Protein 6AU1 (pdb70)

CATH classification: 3.20.20.80

Solvent-accessible surface area: 27295 Å² total; per-residue (Å²): 166,47,31,0,0,0,6,0,8,0,6,18,0,54,40,114,66,99,102,60,23,78,124,5,4,32,69,0,6,86,15,0,120,60,4,48,5,17,0,0,0,0,4,0,3,4,23,45,64,26,18,20,13,2,65,58,0,0,0,61,34,123,29,7,72,79,68,19,72,1,0,46,113,0,0,114,38,0,40,98,152,13,65,5,92,0,10,0,8,0,0,0,0,3,1,27,9,60,104,78,20,68,0,117,49,83,44,3,80,20,74,58,57,50,60,32,10,75,33,91,10,9,21,12,3,3,2,1,13,20,89,42,0,54,101,0,0,11,36,0,0,36,9,0,5,116,27,10,77,4,19,0,1,1,0,30,28,13,0,7,0,45,32,18,3,0,19,4,88,60,0,43,62,34,0,108,68,92,66,9,45,60,64,8,76,40,0,108,86,58,112,147,44,25,100,82,4,9,44,15,2,0,114,53,0,6,91,6,0,48,69,0,67,138,34,0,22,58,105,27,143,41,103,114,1,39,0,0,0,4,0,21,0,62,2,8,61,62,78,97,0,16,32,97,18,3,0,0,3,50,18,0,14,153,31,4,50,35,0,0,0,10,0,5,3,60,78,65,54,25,102,144,64,113,59,28,0,106,92,0,6,39,14,0,39,167,80,187,2,38,119,91,0,0,0,1,0,5,1,5,20,47,143,98,9,38,69,19,96,17,84,79,0,64,141,28,0,65,30,0,81,89,64,37,0,51,2,0,0,0,38,1,0,8,0,84,60,87,23,0,66,15,67,39,0,99,82,6,0,36,83,97,49,167,53,28,2,0,0,5,0,8,0,5,22,0,55,41,109,71,96,120,59,34,90,133,9,5,31,79,0,10,94,22,1,119,69,2,37,5,16,0,0,0,0,4,0,2,4,24,44,52,25,16,21,9,2,60,59,0,0,1,66,32,126,28,7,74,80,68,19,90,5,0,58,117,0,0,103,20,0,69,94,124,11,66,4,79,0,2,0,8,0,0,0,0,4,1,24,8,58,104,80,21,67,0,118,48,86,44,2,82,20,75,64,56,50,60,31,11,79,33,89,9,8,21,11,3,3,2,1,13,19,90,45,0,54,102,0,0,11,32,0,0,29,13,0,5,125,19,10,140,5,25,0,1,1,0,30,31,14,0,5,0,45,30,19,3,0,19,4,86,59,0,43,64,35,0,106,70,90,68,9,46,58,67,9,77,42,0,108,84,54,110,157,44,24,103,99,3,7,44,15,2,0,116,52,0,7,92,7,0,44,71,0,81,138,27,0,23,56,113,20,143,39,107,119,12,30,0,0,0,4,0,21,0,62,2,7,61,62,80,98,0,15,32,97,18,3,0,0,3,46,16,0,13,148,30,5,56,35,0,0,0,8,0,6,3,54,73,64,53,24,103,143,64,104,56,29,0,103,90,0,5,62,21,0,38,193,66,181,0,37,118,95,0,0,0,2,0,3,0,6,20,49,139,79,7,119,68,20,94,16,84,74,0,64,127,28,0,63,26,0,76,88,66,39,0,68,2,0,0,1,39,2,0,8,4,77,61,80,24,0,48,13,131,35,0,97,80,5,0,23,92,82,68

Radius of gyration: 26.26 Å; Cα contacts (8 Å, |Δi|>4): 1455; chains: 2; bounding box: 69×70×48 Å

Secondary structure (DSSP, 8-state):
---EEEEE-HHHH--SSHHHHHHHHHHHHHHHHHH--SEEEEE-B--TTSS-----BSS--SSS-BS-S-HHHHHHHIIIII--EEEEEE-SSB--PPTTSTTTT-B--BSS--TT---SS-TTBB-TTSHHHHHHHHHHHHHHHHH---SEEEE-TT----TTB--SHHHHHHHHHTTS-S-HHHHHHSHHHHHHHHHHHHHHHHHHHHHHHHHHHHHTT-TT-EEEEEE-SHHHH-GGGHHHHS--HHHHHHH-SEEEEE--HHHHT-SSHHHHHHHHHHHHHHTT-TTTEEEEEESEETTTTEEPPHHHHHHHHHHHHHTT---EEEE--BTTTTBS-HHHHHHHHSS--/---EEEEE-HHHH--SSHHHHHHHHHHHHHHHHHH--SEEEEE-B--TTSS-----BSS--SSS-BS-S-HHHHHHHIIIII--EEEEEE-SSB--PPTTSTTTT-B--BSS--TT---SS-TTBBPTTSHHHHHHHHHHHHHHHHH---SEEEE-TT----TTB--SHHHHHHHHHTT--S-HHHHHHSHHHHHHHHHHHHHHHHHHHHHHHHHHHHHTT-TT-EEEEEE-SHHHH-GGGHHHHS--HHHHHHH-SEEEEE--HHHHT-SSHHHHHHHHHHHHHHTT-TTTEEEEEESEETTTTEE--HHHHHHHHHHHHHTT---EEEE--BTTTTBS-HHHHHHHHSS--

InterPro domains:
  IPR002509 NodB homology domain [PF01522] (103-269)
  IPR002509 NodB homology domain [PS51677] (106-355)
  IPR011330 Glycoside hydrolase/deacetylase, beta/alpha-barrel [SSF88713] (66-278)
  IPR023854 Poly-beta-1,6-N-acetyl-D-glucosamine N-deacetylase PgaB [TIGR03938] (42-669)
  IPR032772 Poly-beta-1,6-N-acetyl-D-glucosamine N-deacetylase PgaB, C-terminal [PF14883] (324-648)

B-factor: mean 24.84, std 12.47, range [9.48, 90.54]

Nearest PDB structures (foldseek):
  6au1-assembly2_B  TM=1.003E+00  e=4.123E-77  Bordetella bronchiseptica RB50
  4p7o-assembly2_B  TM=9.502E-01  e=6.462E-46  Escherichia coli K-12
  4p7l-assembly1_A  TM=9.313E-01  e=1.161E-45  Escherichia coli K-12
  4f9j-assembly2_B  TM=8.903E-01  e=1.663E-38  Escherichia coli K-12
  4f9d-assembly1_A  TM=9.058E-01  e=3.944E-37  Escherichia coli K-12

Foldseek 3Di:
DAFAEAEEEVLLLDDPPVVSSVVSLVLVLVLLLLLVTQEYEYEQFDDNVVQLQTQEGQWDFDWHHHPHVPPAVSQVSCCPRSVHAYAYEDELFRYQTDPVQPQHPQAADFPDDDPPDDDPAHRRGHDCLDPSSLVRSLRRLLRVLVGHAGAAYEHELNLWAFLRIRLDPSVLVVVVVVVAHSDSVVQVVDPVSLVVVLVVLLVVSLVSVVSSVVSNCVSSVHPNHAYEYEDEQCCLLPVVRSNTTSHHLLVRLVRHQAYAYALECLVVVPPDSLVSSVSSLVSCVVSVNLVRYEHEYEQANVVVGGGDALVVVVVSLVSCVVSVNRHYYYDHCNSVVCPPPSVVCSVSSDPVD/DAFAEAEEEVLLLDDPPVVSSVVSLVLVLVLLLLLATQEYEYEFFDDNVVQLQTQEGQFDFDWHHHPHVPRAVSQVSNCPRSVHAYAYEDELFRYQTDPVQPQHPQAADFPDDDPPDDDPAHRRGHDCLDPSSLVVSLRRLLRVLVGHAGQAYEHELNPWAFLRIRLDPSVLVVVVVVVDHSDSVVQCVDVVSLVVVLVVLLVVSLVSVVSSVVSSCVSNVHPNHAYEYEDEQCCLLPVVRSNTTSHHLLVRQVRGQAYAYALECLVVVPPDSLVSLVSSLVSCVVSVNLVRYEHEYEQANVVVGGGDALVVVVVSLVSCVVSPRRHYYYDHQNSVVCPPVSVVCSVNRHPDD

Sequence (706 aa):
PIERIVQVDLDYIYDPDPEQQNRNLGQLIDRMKDLAPSAVYLQAFADPKGDGDITEVYFPNRHLPMRADLFNRVAWQLKTRAGVMMVYAWLPVLTFSVPPGNPAYGKVVQSTTRKPGERGLGSPTRLSPFHPDAHRVISEIYEDLAKAAHFDGLLFHDDAVLDDTEDSSPEALATYQGWGLPPDIAAIRADPKLAQQWSKGKIRYLIDFTMHLRHIVSGYQNDRDMVVARNLYAQPVLDPVSEAWYGQSLPEFLKSYDFVALMAMPNMEGAARPEQWMRQLVAAVARQKGLDDRTIFELQARDWRVGKPIDTEILRRQMVQLRSLGAINYGYYPDDFIANHPDAEALRDVMSLKSPIERIVQVDLDYIYDPDPEQQNRNLGQLIDRMKDLAPSAVYLQAFADPKGDGDITEVYFPNRHLPMRADLFNRVAWQLKTRRAGVMMVYAWLPVLTFSVPPGNPAYGKVVQSTTRKPGERGLGSPTRLSPFHPDAHRVISEIYEDLAKAAHFDGLLFHDDAVLDDTEDSSPEALATYQGWGLPPDIAAIRADPKLAQQWSKGKIRYLIDFTMHLRHIVSGYQNDRDMVVARNLYAQPVLDPVVSEAWYGQSLPEFLKSYDFVALMAMPNMEGAARPEQWMRQLVAAVARQKGLDRTIFELQARDWRVGKPIDTEILRRQMVQLRSLGAINYGYYPDDFIANHPDAEALRDVMSLKS

Structure (mmCIF, N/CA/C/O backbone):
data_6AU1
#
_entry.id   6AU1
#
_cell.length_a   72.102
_cell.length_b   91.649
_cell.length_c   75.295
_cell.angle_alpha   90.00
_cell.angle_beta   111.51
_cell.angle_gamma   90.00
#
_symmetry.space_group_name_H-M   'P 1 21 1'
#
loop_
_entity.id
_entity.type
_entity.pdbx_description
1 polymer 'Putative hemin storage protein'
2 non-polymer 'SULFATE ION'
3 non-polymer 1,2-ETHANEDIOL
4 non-polymer 'CHLORIDE ION'
5 water water
#
loop_
_atom_site.group_PDB
_atom_site.id
_atom_site.type_symbol
_atom_site.label_atom_id
_atom_site.label_alt_id
_atom_site.label_comp_id
_atom_site.label_asym_id
_atom_site.label_entity_id
_atom_site.label_seq_id
_atom_site.pdbx_PDB_ins_code
_atom_site.Cartn_x
_atom_site.Cartn_y
_atom_site.Cartn_z
_atom_site.occupancy
_atom_site.B_iso_or_equiv
_atom_site.auth_seq_id
_atom_site.auth_comp_id
_atom_site.auth_asym_id
_atom_site.auth_atom_id
_atom_site.pdbx_PDB_model_num
ATOM 1 N N . PRO A 1 5 ? 66.193 17.538 6.474 1.00 60.22 318 PRO A N 1
ATOM 2 C CA . PRO A 1 5 ? 67.011 16.955 7.540 1.00 60.15 318 PRO A CA 1
ATOM 3 C C . PRO A 1 5 ? 68.240 16.230 6.993 1.00 55.52 318 PRO A C 1
ATOM 4 O O . PRO A 1 5 ? 68.112 15.396 6.096 1.00 63.62 318 PRO A O 1
ATOM 8 N N . ILE A 1 6 ? 69.417 16.552 7.524 1.00 37.61 319 ILE A N 1
ATOM 9 C CA . ILE A 1 6 ? 70.659 15.963 7.034 1.00 30.61 319 ILE A CA 1
ATOM 10 C C . ILE A 1 6 ? 71.545 15.519 8.188 1.00 26.82 319 ILE A C 1
ATOM 11 O O . ILE A 1 6 ? 71.746 16.270 9.144 1.00 29.71 319 ILE A O 1
ATOM 16 N N . GLU A 1 7 ? 72.070 14.296 8.111 1.00 24.08 320 GLU A N 1
ATOM 17 C CA . GLU A 1 7 ? 73.032 13.838 9.108 1.00 22.03 320 GLU A CA 1
ATOM 18 C C . GLU A 1 7 ? 74.412 13.762 8.494 1.00 25.05 320 GLU A C 1
ATOM 19 O O . GLU A 1 7 ? 74.592 13.264 7.385 1.00 21.85 320 GLU A O 1
ATOM 25 N N . ARG A 1 8 ? 75.383 14.283 9.222 1.00 18.86 321 ARG A N 1
ATOM 26 C CA . ARG A 1 8 ? 76.777 14.192 8.838 1.00 17.96 321 ARG A CA 1
ATOM 27 C C . ARG A 1 8 ? 77.484 13.791 10.102 1.00 16.62 321 ARG A C 1
ATOM 28 O O . ARG A 1 8 ? 77.537 14.573 11.044 1.00 19.70 321 ARG A O 1
ATOM 36 N N . ILE A 1 9 ? 77.967 12.556 10.169 1.00 15.52 322 ILE A N 1
ATOM 37 C CA . ILE A 1 9 ? 78.409 12.072 11.467 1.00 14.74 322 ILE A CA 1
ATOM 38 C C . ILE A 1 9 ? 79.868 11.668 11.495 1.00 15.85 322 ILE A C 1
ATOM 39 O O . ILE A 1 9 ? 80.477 11.375 10.470 1.00 16.52 322 ILE A O 1
ATOM 44 N N . VAL A 1 10 ? 80.425 11.676 12.699 1.00 13.96 323 VAL A N 1
ATOM 45 C CA . VAL A 1 10 ? 81.793 11.242 12.926 1.00 15.15 323 VAL A CA 1
ATOM 46 C C . VAL A 1 10 ? 81.750 10.224 14.044 1.00 14.38 323 VAL A C 1
ATOM 47 O O . VAL A 1 10 ? 81.198 10.498 15.108 1.00 14.56 323 VAL A O 1
ATOM 51 N N . GLN A 1 11 ? 82.300 9.038 13.810 1.00 14.89 324 GLN A N 1
ATOM 52 C CA . GLN A 1 11 ? 82.349 8.026 14.864 1.00 13.85 324 GLN A CA 1
ATOM 53 C C . GLN A 1 11 ? 83.738 8.039 15.500 1.00 15.23 324 GLN A C 1
ATOM 54 O O . GLN A 1 11 ? 84.752 8.045 14.806 1.00 14.80 324 GLN A O 1
ATOM 60 N N . VAL A 1 12 ? 83.769 8.048 16.828 1.00 12.89 325 VAL A N 1
ATOM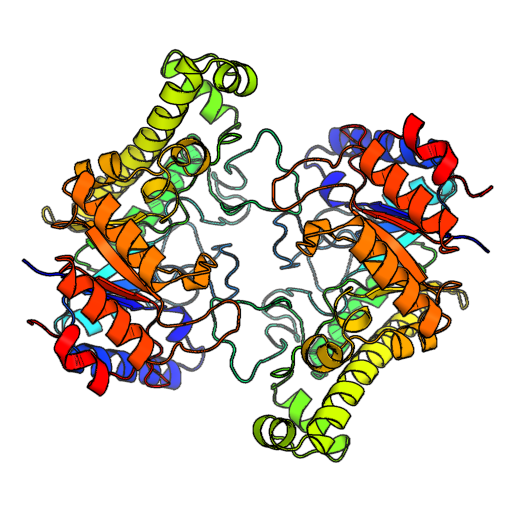 61 C CA . VAL A 1 12 ? 84.998 8.323 17.571 1.00 13.96 325 VAL A CA 1
ATOM 62 C C . VAL A 1 12 ? 85.308 7.250 18.605 1.00 11.77 325 VAL A C 1
ATOM 63 O O . VAL A 1 12 ? 84.432 6.862 19.388 1.00 14.12 325 VAL A O 1
ATOM 67 N N . ASP A 1 13 ? 86.561 6.785 18.613 1.00 11.81 326 ASP A N 1
ATOM 68 C CA . ASP A 1 13 ? 87.020 5.798 19.583 1.00 12.51 326 ASP A CA 1
ATOM 69 C C . ASP A 1 13 ? 87.510 6.461 20.855 1.00 12.95 326 ASP A C 1
ATOM 70 O O . ASP A 1 13 ? 88.435 7.265 20.805 1.00 15.13 326 ASP A O 1
ATOM 75 N N . LEU A 1 14 ? 86.899 6.130 21.991 1.00 13.61 327 LEU A N 1
ATOM 76 C CA . LEU A 1 14 ? 87.485 6.523 23.275 1.00 10.60 327 LEU A CA 1
ATOM 77 C C . LEU A 1 14 ? 88.807 5.786 23.494 1.00 12.48 327 LEU A C 1
ATOM 78 O O . LEU A 1 14 ? 89.638 6.220 24.299 1.00 14.67 327 LEU A O 1
ATOM 83 N N . ASP A 1 15 ? 88.993 4.656 22.808 1.00 12.06 328 ASP A N 1
ATOM 84 C CA . ASP A 1 15 ? 90.275 3.953 22.860 1.00 14.27 328 ASP A CA 1
ATOM 85 C C . ASP A 1 15 ? 91.413 4.843 22.335 1.00 17.06 328 ASP A C 1
ATOM 86 O O . ASP A 1 15 ? 92.567 4.641 22.690 1.00 19.09 328 ASP A O 1
ATOM 91 N N . TYR A 1 16 ? 91.082 5.823 21.493 1.00 14.24 329 TYR A N 1
ATOM 92 C CA . TYR A 1 16 ? 92.089 6.753 20.973 1.00 16.09 329 TYR A CA 1
ATOM 93 C C . TYR A 1 16 ? 92.367 7.893 21.956 1.00 16.63 329 TYR A C 1
ATOM 94 O O . TYR A 1 16 ? 93.439 8.504 21.921 1.00 17.84 329 TYR A O 1
ATOM 103 N N . ILE A 1 17 ? 91.387 8.196 22.799 1.00 14.66 330 ILE A N 1
ATOM 104 C CA . ILE A 1 17 ? 91.515 9.274 23.788 1.00 15.24 330 ILE A CA 1
ATOM 105 C C . ILE A 1 17 ? 92.248 8.789 25.034 1.00 17.19 330 ILE A C 1
ATOM 106 O O . ILE A 1 17 ? 93.122 9.488 25.576 1.00 14.89 330 ILE A O 1
ATOM 111 N N . TYR A 1 18 ? 91.867 7.601 25.502 1.00 14.65 331 TYR A N 1
ATOM 112 C CA . TYR A 1 18 ? 92.418 7.037 26.740 1.00 13.48 331 TYR A CA 1
ATOM 113 C C . TYR A 1 18 ? 93.942 7.065 26.787 1.00 14.88 331 TYR A C 1
ATOM 114 O O . TYR A 1 18 ? 94.602 6.744 25.799 1.00 16.88 331 TYR A O 1
ATOM 123 N N . ASP A 1 19 ? 94.495 7.442 27.938 1.00 15.38 332 ASP A N 1
ATOM 124 C CA . ASP A 1 19 ? 95.927 7.292 28.184 1.00 17.55 332 ASP A CA 1
ATOM 125 C C . ASP A 1 19 ? 96.148 7.131 29.683 1.00 17.80 332 ASP A C 1
ATOM 126 O O . ASP A 1 19 ? 95.492 7.800 30.485 1.00 17.94 332 ASP A O 1
ATOM 131 N N . PRO A 1 20 ? 97.073 6.238 30.075 1.00 19.67 333 PRO A N 1
ATOM 132 C CA . PRO A 1 20 ? 97.357 6.076 31.510 1.00 20.01 333 PRO A CA 1
ATOM 133 C C . PRO A 1 20 ? 97.850 7.372 32.149 1.00 19.01 333 PRO A C 1
ATOM 134 O O . PRO A 1 20 ? 97.752 7.544 33.367 1.00 21.22 333 PRO A O 1
ATOM 138 N N . ASP A 1 21 ? 98.386 8.266 31.323 1.00 19.50 334 ASP A N 1
ATOM 139 C CA . ASP A 1 21 ? 98.782 9.600 31.765 1.00 18.33 334 ASP A CA 1
ATOM 140 C C . ASP A 1 21 ? 97.585 10.531 31.545 1.00 17.05 334 ASP A C 1
ATOM 141 O O . ASP A 1 21 ? 97.252 10.852 30.408 1.00 16.87 334 ASP A O 1
ATOM 146 N N . PRO A 1 22 ? 96.927 10.956 32.636 1.00 18.78 335 PRO A N 1
ATOM 147 C CA . PRO A 1 22 ? 95.700 11.750 32.479 1.00 21.14 335 PRO A CA 1
ATOM 148 C C . PRO A 1 22 ? 95.951 13.090 31.777 1.00 19.26 335 PRO A C 1
ATOM 149 O O . PRO A 1 22 ? 95.032 13.663 31.179 1.00 19.40 335 PRO A O 1
ATOM 153 N N . GLU A 1 23 ? 97.181 13.580 31.817 1.00 21.49 336 GLU A N 1
ATOM 154 C CA . GLU A 1 23 ? 97.469 14.849 31.162 1.00 23.10 336 GLU A CA 1
ATOM 155 C C . GLU A 1 23 ? 97.586 14.651 29.650 1.00 23.18 336 GLU A C 1
ATOM 156 O O . GLU A 1 23 ? 97.137 15.495 28.877 1.00 22.92 336 GLU A O 1
ATOM 162 N N . GLN A 1 24 ? 98.168 13.531 29.226 1.00 18.52 337 GLN A N 1
ATOM 163 C CA . GLN A 1 24 ? 98.153 13.179 27.801 1.00 20.60 337 GLN A CA 1
ATOM 164 C C . GLN A 1 24 ? 96.728 12.926 27.314 1.00 17.78 337 GLN A C 1
ATOM 165 O O . GLN A 1 24 ? 96.362 13.294 26.194 1.00 17.84 337 GLN A O 1
ATOM 171 N N . GLN A 1 25 ? 95.926 12.291 28.164 1.00 15.86 338 GLN A N 1
ATOM 172 C CA . GLN A 1 25 ? 94.535 12.028 27.845 1.00 17.42 338 GLN A CA 1
ATOM 173 C C . GLN A 1 25 ? 93.792 13.352 27.627 1.00 15.84 338 GLN A C 1
ATOM 174 O O . GLN A 1 25 ? 92.979 13.474 26.718 1.00 15.59 338 GLN A O 1
ATOM 180 N N . ASN A 1 26 ? 94.082 14.347 28.462 1.00 15.49 339 ASN A N 1
ATOM 181 C CA . ASN A 1 26 ? 93.466 15.657 28.305 1.00 16.27 339 ASN A CA 1
ATOM 182 C C . ASN A 1 26 ? 93.878 16.323 26.993 1.00 17.68 339 ASN A C 1
ATOM 183 O O . ASN A 1 26 ? 93.058 16.940 26.308 1.00 20.27 339 ASN A O 1
ATOM 188 N N . ARG A 1 27 ? 95.153 16.206 26.647 1.00 16.81 340 ARG A N 1
ATOM 189 C CA . ARG A 1 27 ? 95.630 16.787 25.394 1.00 17.63 340 ARG A CA 1
ATOM 190 C C . ARG A 1 27 ? 94.952 16.109 24.205 1.00 18.81 340 ARG A C 1
ATOM 191 O O . ARG A 1 27 ? 94.569 16.776 23.242 1.00 19.92 340 ARG A O 1
ATOM 199 N N . ASN A 1 28 ? 94.796 14.787 24.287 1.00 16.00 341 ASN A N 1
ATOM 200 C CA . ASN A 1 28 ? 94.083 14.034 23.260 1.00 16.61 341 ASN A CA 1
ATOM 201 C C . ASN A 1 28 ? 92.662 14.560 23.086 1.00 20.43 341 ASN A C 1
ATOM 202 O O . ASN A 1 28 ? 92.220 14.854 21.969 1.00 17.28 341 ASN A O 1
ATOM 207 N N . LEU A 1 29 ? 91.951 14.675 24.205 1.00 15.28 342 LEU A N 1
ATOM 208 C CA . LEU A 1 29 ? 90.589 15.194 24.190 1.00 16.53 342 LEU A CA 1
ATOM 209 C C . LEU A 1 29 ? 90.534 16.587 23.570 1.00 17.23 342 LEU A C 1
ATOM 210 O O . LEU A 1 29 ? 89.663 16.869 22.749 1.00 18.73 342 LEU A O 1
ATOM 215 N N . GLY A 1 30 ? 91.472 17.450 23.953 1.00 17.99 343 GLY A N 1
ATOM 216 C CA . GLY A 1 30 ? 91.536 18.790 23.395 1.00 21.43 343 GLY A CA 1
ATOM 217 C C . GLY A 1 30 ? 91.616 18.789 21.874 1.00 25.72 343 GLY A C 1
ATOM 218 O O . GLY A 1 30 ? 90.955 19.588 21.211 1.00 22.59 343 GLY A O 1
ATOM 219 N N . GLN A 1 31 ? 92.417 17.884 21.316 1.00 21.34 344 GLN A N 1
ATOM 220 C CA . GLN A 1 31 ? 92.573 17.807 19.864 1.00 20.80 344 GLN A CA 1
ATOM 221 C C . GLN A 1 31 ? 91.277 17.367 19.196 1.00 22.33 344 GLN A C 1
ATOM 222 O O . GLN A 1 31 ? 90.923 17.862 18.120 1.00 22.87 344 GLN A O 1
ATOM 228 N N . LEU A 1 32 ? 90.574 16.438 19.836 1.00 17.62 345 LEU A N 1
ATOM 229 C CA . LEU A 1 32 ? 89.292 15.977 19.312 1.00 18.57 345 LEU A CA 1
ATOM 230 C C . LEU A 1 32 ? 88.281 17.119 19.285 1.00 18.99 345 LEU A C 1
ATOM 231 O O . LEU A 1 32 ? 87.641 17.374 18.257 1.00 19.00 345 LEU A O 1
ATOM 236 N N . ILE A 1 33 ? 88.151 17.817 20.411 1.00 17.50 346 ILE A N 1
ATOM 237 C CA . ILE A 1 33 ? 87.178 18.892 20.524 1.00 21.13 346 ILE A CA 1
ATOM 238 C C . ILE A 1 33 ? 87.426 19.954 19.458 1.00 23.49 346 ILE A C 1
ATOM 239 O O . ILE A 1 33 ? 86.485 20.423 18.809 1.00 24.66 346 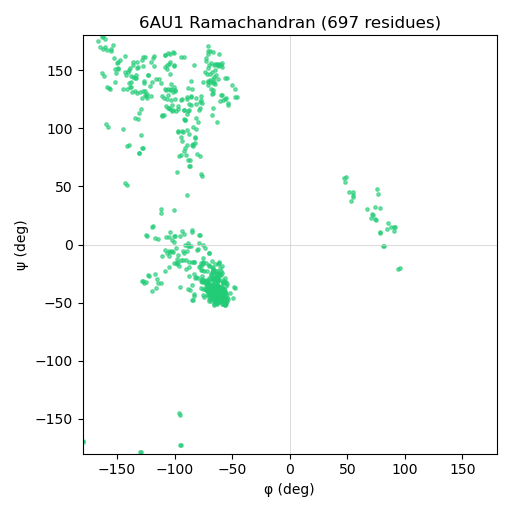ILE A O 1
ATOM 244 N N . ASP A 1 34 ? 88.690 20.320 19.262 1.00 22.37 347 ASP A N 1
ATOM 245 C CA . ASP A 1 34 ? 89.032 21.327 18.256 1.00 27.73 347 ASP A CA 1
ATOM 246 C C . ASP A 1 34 ? 88.610 20.909 16.848 1.00 25.45 347 ASP A C 1
ATOM 247 O O . ASP A 1 34 ? 88.093 21.725 16.080 1.00 25.44 347 ASP A O 1
ATOM 252 N N . ARG A 1 35 ? 88.850 19.648 16.507 1.00 22.93 348 ARG A N 1
ATOM 253 C CA . ARG A 1 35 ? 88.484 19.141 15.190 1.00 23.17 348 ARG A CA 1
ATOM 254 C C . ARG A 1 35 ? 86.973 19.096 15.003 1.00 22.09 348 ARG A C 1
ATOM 255 O O . ARG A 1 35 ? 86.467 19.437 13.935 1.00 23.90 348 ARG A O 1
ATOM 263 N N . MET A 1 36 ? 86.249 18.669 16.033 1.00 18.49 349 MET A N 1
ATOM 264 C CA . MET A 1 36 ? 84.794 18.593 15.910 1.00 19.98 349 MET A CA 1
ATOM 265 C C . MET A 1 36 ? 84.149 19.981 15.869 1.00 24.22 349 MET A C 1
ATOM 266 O O . MET A 1 36 ? 83.152 20.186 15.171 1.00 22.66 349 MET A O 1
ATOM 271 N N . LYS A 1 37 ? 84.718 20.943 16.595 1.00 22.37 350 LYS A N 1
ATOM 272 C CA . LYS A 1 37 ? 84.216 22.311 16.528 1.00 26.74 350 LYS A CA 1
ATOM 273 C C . LYS A 1 37 ? 84.382 22.836 15.105 1.00 33.13 350 LYS A C 1
ATOM 274 O O . LYS A 1 37 ? 83.491 23.493 14.561 1.00 35.79 350 LYS A O 1
ATOM 280 N N . ASP A 1 38 ? 85.509 22.491 14.490 1.00 30.17 351 ASP A N 1
ATOM 281 C CA . ASP A 1 38 ? 85.847 22.949 13.147 1.00 34.77 351 ASP A CA 1
ATOM 282 C C . ASP A 1 38 ? 84.984 22.283 12.076 1.00 34.72 351 ASP A C 1
ATOM 283 O O . ASP A 1 38 ? 84.502 22.932 11.144 1.00 35.69 351 ASP A O 1
ATOM 288 N N . LEU A 1 39 ? 84.794 20.981 12.224 1.00 28.73 352 LEU A N 1
ATOM 289 C CA . LEU A 1 39 ? 84.110 20.168 11.234 1.00 27.65 352 LEU A CA 1
ATOM 290 C C . LEU A 1 39 ? 82.595 20.318 11.343 1.00 27.70 352 LEU A C 1
ATOM 291 O O . LEU A 1 39 ? 81.874 20.194 10.345 1.00 31.06 352 LEU A O 1
ATOM 296 N N . ALA A 1 40 ? 82.133 20.598 12.560 1.00 26.14 353 ALA A N 1
ATOM 297 C CA . ALA A 1 40 ? 80.714 20.807 12.853 1.00 27.22 353 ALA A CA 1
ATOM 298 C C . ALA A 1 40 ? 79.785 19.740 12.252 1.00 26.65 353 ALA A C 1
ATOM 299 O O . ALA A 1 40 ? 78.862 20.072 11.503 1.00 26.19 353 ALA A O 1
ATOM 301 N N . PRO A 1 41 ? 80.014 18.462 12.583 1.00 23.12 354 PRO A N 1
ATOM 302 C CA . PRO A 1 41 ? 79.065 17.428 12.157 1.00 20.73 354 PRO A CA 1
ATOM 303 C C . PRO A 1 41 ? 77.734 17.560 12.900 1.00 26.48 354 PRO A C 1
ATOM 304 O O . PRO A 1 41 ? 77.648 18.290 13.891 1.00 25.55 354 PRO A O 1
ATOM 308 N N . SER A 1 42 ? 76.701 16.870 12.431 1.00 21.02 355 SER A N 1
ATOM 309 C CA . SER A 1 42 ? 75.429 16.872 13.146 1.00 24.53 355 SER A CA 1
ATOM 310 C C . SER A 1 42 ? 75.562 16.097 14.454 1.00 25.37 355 SER A C 1
ATOM 311 O O . SER A 1 42 ? 75.003 16.497 15.477 1.00 22.72 355 SER A O 1
ATOM 314 N N . ALA A 1 43 ? 76.340 15.015 14.430 1.00 19.08 356 ALA A N 1
ATOM 315 C CA . ALA A 1 43 ? 76.461 14.144 15.592 1.00 17.20 356 ALA A CA 1
ATOM 316 C C . ALA A 1 43 ? 77.817 13.454 15.638 1.00 18.73 356 ALA A C 1
ATOM 317 O O . ALA A 1 43 ? 78.409 13.179 14.594 1.00 17.00 356 ALA A O 1
ATOM 319 N N . VAL A 1 44 ? 78.297 13.206 16.856 1.00 15.70 357 VAL A N 1
ATOM 320 C CA . VAL A 1 44 ? 79.409 12.284 17.076 1.00 14.97 357 VAL A CA 1
ATOM 321 C C . VAL A 1 44 ? 78.875 10.992 17.675 1.00 16.64 357 VAL A C 1
ATOM 322 O O . VAL A 1 44 ? 78.127 11.015 18.658 1.00 17.82 357 VAL A O 1
ATOM 326 N N . TYR A 1 45 ? 79.242 9.867 17.065 1.00 14.18 358 TYR A N 1
ATOM 327 C CA . TYR A 1 45 ? 78.916 8.560 17.610 1.00 13.71 358 TYR A CA 1
ATOM 328 C C . TYR A 1 45 ? 80.071 8.144 18.512 1.00 15.65 358 TYR A C 1
ATOM 329 O O . TYR A 1 45 ? 81.143 7.821 18.017 1.00 15.12 358 TYR A O 1
ATOM 338 N N . LEU A 1 46 ? 79.854 8.179 19.823 1.00 13.20 359 LEU A N 1
ATOM 339 C CA . LEU A 1 46 ? 80.961 8.124 20.767 1.00 12.03 359 LEU A CA 1
ATOM 340 C C . LEU A 1 46 ? 81.048 6.765 21.488 1.00 11.47 359 LEU A C 1
ATOM 341 O O . LEU A 1 46 ? 80.123 6.360 22.186 1.00 12.39 359 LEU A O 1
ATOM 346 N N . GLN A 1 47 ? 82.174 6.078 21.305 1.00 11.32 360 GLN A N 1
ATOM 347 C CA . GLN A 1 47 ? 82.424 4.775 21.933 1.00 11.44 360 GLN A CA 1
ATOM 348 C C . GLN A 1 47 ? 82.270 4.834 23.451 1.00 12.48 360 GLN A C 1
ATOM 349 O O . GLN A 1 47 ? 82.923 5.652 24.102 1.00 13.26 360 GLN A O 1
ATOM 355 N N . ALA A 1 48 ? 81.431 3.965 24.021 1.00 11.85 361 ALA A N 1
ATOM 356 C CA . ALA A 1 48 ? 81.235 3.967 25.472 1.00 12.91 361 ALA A CA 1
ATOM 357 C C . ALA A 1 48 ? 81.887 2.749 26.130 1.00 13.53 361 ALA A C 1
ATOM 358 O O . ALA A 1 48 ? 81.893 2.625 27.362 1.00 12.80 361 ALA A O 1
ATOM 360 N N . PHE A 1 49 ? 82.428 1.866 25.288 1.00 12.34 362 PHE A N 1
ATOM 361 C CA . PHE A 1 49 ? 83.066 0.608 25.713 1.00 14.18 362 PHE A CA 1
ATOM 362 C C . PHE A 1 49 ? 84.537 0.592 25.289 1.00 13.13 362 PHE A C 1
ATOM 363 O O . PHE A 1 49 ? 84.935 1.350 24.404 1.00 12.86 362 PHE A O 1
ATOM 371 N N . ALA A 1 50 ? 85.349 -0.258 25.916 1.00 12.39 363 ALA A N 1
ATOM 372 C CA . ALA A 1 50 ? 86.758 -0.339 25.554 1.00 11.11 363 ALA A CA 1
ATOM 373 C C . ALA A 1 50 ? 87.028 -1.579 24.703 1.00 12.64 363 ALA A C 1
ATOM 374 O O . ALA A 1 50 ? 86.574 -2.672 25.028 1.00 14.99 363 ALA A O 1
ATOM 376 N N . ASP A 1 51 ? 87.768 -1.396 23.617 1.00 11.66 364 ASP A N 1
ATOM 377 C CA . ASP A 1 51 ? 88.160 -2.513 22.751 1.00 14.42 364 ASP A CA 1
ATOM 378 C C . ASP A 1 51 ? 89.588 -2.302 22.227 1.00 15.52 364 ASP A C 1
ATOM 379 O O . ASP A 1 51 ? 89.823 -2.376 21.014 1.00 15.48 364 ASP A O 1
ATOM 384 N N . PRO A 1 52 ? 90.557 -2.053 23.130 1.00 13.68 365 PRO A N 1
ATOM 385 C CA . PRO A 1 52 ? 91.887 -1.674 22.631 1.00 14.52 365 PRO A CA 1
ATOM 386 C C . PRO A 1 52 ? 92.594 -2.780 21.852 1.00 18.53 365 PRO A C 1
ATOM 387 O O . PRO A 1 52 ? 93.461 -2.475 21.035 1.00 18.34 365 PRO A O 1
ATOM 391 N N . LYS A 1 53 ? 92.240 -4.038 22.097 1.00 16.70 366 LYS A N 1
ATOM 392 C CA . LYS A 1 53 ? 92.879 -5.139 21.376 1.00 18.42 366 LYS A CA 1
ATOM 393 C C . LYS A 1 53 ? 92.240 -5.371 20.006 1.00 18.31 366 LYS A C 1
ATOM 394 O O . LYS A 1 53 ? 92.821 -6.043 19.151 1.00 21.71 366 LYS A O 1
ATOM 400 N N . GLY A 1 54 ? 91.059 -4.800 19.797 1.00 17.63 367 GLY A N 1
ATOM 401 C CA . GLY A 1 54 ? 90.396 -4.874 18.508 1.00 20.42 367 GLY A CA 1
ATOM 402 C C . GLY A 1 54 ? 89.871 -6.258 18.186 1.00 26.26 367 GLY A C 1
ATOM 403 O O . GLY A 1 54 ? 89.680 -6.593 17.017 1.00 25.86 367 GLY A O 1
ATOM 404 N N . ASP A 1 55 ? 89.638 -7.064 19.221 1.00 19.03 368 ASP A N 1
ATOM 405 C CA . ASP A 1 55 ? 89.113 -8.411 19.019 1.00 19.06 368 ASP A CA 1
ATOM 406 C C . ASP A 1 55 ? 87.631 -8.527 19.381 1.00 16.61 368 ASP A C 1
ATOM 407 O O . ASP A 1 55 ? 87.007 -9.579 19.161 1.00 18.37 368 ASP A O 1
ATOM 412 N N . GLY A 1 56 ? 87.064 -7.451 19.922 1.00 13.75 369 GLY A N 1
ATOM 413 C CA . GLY A 1 56 ? 85.662 -7.432 20.303 1.00 14.23 369 GLY A CA 1
ATOM 414 C C . GLY A 1 56 ? 85.320 -8.135 21.608 1.00 15.21 369 GLY A C 1
ATOM 415 O O . GLY A 1 56 ? 84.149 -8.351 21.922 1.00 15.47 369 GLY A O 1
ATOM 416 N N . ASP A 1 57 ? 86.349 -8.501 22.365 1.00 13.89 370 ASP A N 1
ATOM 417 C CA . ASP A 1 57 ? 86.174 -9.105 23.676 1.00 14.50 370 ASP A CA 1
ATOM 418 C C . ASP A 1 57 ? 86.128 -7.968 24.690 1.00 14.62 370 ASP A C 1
ATOM 419 O O . ASP A 1 57 ? 87.170 -7.437 25.091 1.00 13.70 370 ASP A O 1
ATOM 424 N N . ILE A 1 58 ? 84.917 -7.587 25.078 1.00 11.27 371 ILE A N 1
ATOM 425 C CA . ILE A 1 58 ? 84.727 -6.336 25.825 1.00 12.65 371 ILE A CA 1
ATOM 426 C C . ILE A 1 58 ? 84.648 -6.650 27.318 1.00 13.41 371 ILE A C 1
ATOM 427 O O . ILE A 1 58 ? 83.595 -7.034 27.830 1.00 14.29 371 ILE A O 1
ATOM 432 N N . THR A 1 59 ? 85.770 -6.491 28.009 1.00 13.75 372 THR A N 1
ATOM 433 C CA . THR A 1 59 ? 85.814 -6.745 29.449 1.00 12.25 372 THR A CA 1
ATOM 434 C C . THR A 1 59 ? 85.653 -5.468 30.275 1.00 13.97 372 THR A C 1
ATOM 435 O O . THR A 1 59 ? 85.418 -5.542 31.478 1.00 15.86 372 THR A O 1
ATOM 439 N N . GLU A 1 60 ? 85.813 -4.310 29.639 1.00 14.91 373 GLU A N 1
ATOM 440 C CA . GLU A 1 60 ? 85.796 -3.030 30.355 1.00 12.05 373 GLU A CA 1
ATOM 441 C C . GLU A 1 60 ? 85.026 -1.984 29.568 1.00 13.38 373 GLU A C 1
ATOM 442 O O . GLU A 1 60 ? 84.964 -2.053 28.335 1.00 13.25 373 GLU A O 1
ATOM 448 N N . VAL A 1 61 ? 84.439 -1.015 30.274 1.00 13.90 374 VAL A N 1
ATOM 449 C CA . VAL A 1 61 ? 83.757 0.086 29.597 1.00 11.52 374 VAL A CA 1
ATOM 450 C C . VAL A 1 61 ? 84.244 1.422 30.154 1.00 11.65 374 VAL A C 1
ATOM 451 O O . VAL A 1 61 ? 85.129 1.461 31.007 1.00 12.80 374 VAL A O 1
ATOM 455 N N . TYR A 1 62 ? 83.678 2.514 29.644 1.00 11.37 375 TYR A N 1
ATOM 456 C CA . TYR A 1 62 ? 84.168 3.846 30.022 1.00 11.93 375 TYR A CA 1
ATOM 457 C C . TYR A 1 62 ? 83.157 4.626 30.862 1.00 13.64 375 TYR A C 1
ATOM 458 O O . TYR A 1 62 ? 83.104 5.855 30.824 1.00 14.68 375 TYR A O 1
ATOM 467 N N . PHE A 1 63 ? 82.353 3.904 31.634 1.00 13.88 376 PHE A N 1
ATOM 468 C CA . PHE A 1 63 ? 81.369 4.535 32.521 1.00 13.37 376 PHE A CA 1
ATOM 469 C C . PHE A 1 63 ? 81.125 3.600 33.707 1.00 15.45 376 PHE A C 1
ATOM 470 O O . PHE A 1 63 ? 81.257 2.381 33.573 1.00 15.13 376 PHE A O 1
ATOM 478 N N . PRO A 1 64 ? 80.772 4.160 34.870 1.00 14.21 377 PRO A N 1
ATOM 479 C CA . PRO A 1 64 ? 80.571 3.337 36.068 1.00 13.97 377 PRO A CA 1
ATOM 480 C C . PRO A 1 64 ? 79.297 2.505 35.934 1.00 17.43 377 PRO A C 1
ATOM 481 O O . PRO A 1 64 ? 78.273 2.996 35.472 1.00 16.25 377 PRO A O 1
ATOM 485 N N . ASN A 1 65 ? 79.371 1.241 36.329 1.00 16.27 378 ASN A N 1
ATOM 486 C CA . ASN A 1 65 ? 78.233 0.348 36.178 1.00 14.53 378 ASN A CA 1
ATOM 487 C C . ASN A 1 65 ? 78.389 -0.853 37.103 1.00 20.39 378 ASN A C 1
ATOM 488 O O . ASN A 1 65 ? 79.457 -1.059 37.687 1.00 19.91 378 ASN A O 1
ATOM 493 N N . ARG A 1 66 ? 77.325 -1.642 37.215 1.00 19.40 379 ARG A N 1
ATOM 494 C CA . ARG A 1 66 ? 77.246 -2.755 38.164 1.00 24.88 379 ARG A CA 1
ATOM 495 C C . ARG A 1 66 ? 78.015 -4.018 37.788 1.00 20.78 379 ARG A C 1
ATOM 496 O O . ARG A 1 66 ? 78.250 -4.875 38.645 1.00 22.51 379 ARG A O 1
ATOM 504 N N . HIS A 1 67 ? 78.373 -4.151 36.520 1.00 16.44 380 HIS A N 1
ATOM 505 C CA . HIS A 1 67 ? 78.757 -5.461 35.999 1.00 17.07 380 HIS A CA 1
ATOM 506 C C . HIS A 1 67 ? 80.179 -5.557 35.446 1.00 20.90 380 HIS A C 1
ATOM 507 O O . HIS A 1 67 ? 80.857 -6.561 35.669 1.00 19.95 380 HIS A O 1
ATOM 514 N N . LEU A 1 68 ? 80.631 -4.528 34.736 1.00 18.45 381 LEU A N 1
ATOM 515 C CA . LEU A 1 68 ? 81.966 -4.550 34.124 1.00 15.88 381 LEU A CA 1
ATOM 516 C C . LEU A 1 68 ? 82.901 -3.526 34.749 1.00 17.16 381 LEU A C 1
ATOM 517 O O . LEU A 1 68 ? 82.477 -2.415 35.066 1.00 19.09 381 LEU A O 1
ATOM 522 N N . PRO A 1 69 ? 84.184 -3.885 34.907 1.00 14.94 382 PRO A N 1
ATOM 523 C CA . PRO A 1 69 ? 85.154 -2.885 35.368 1.00 19.12 382 PRO A CA 1
ATOM 524 C C . PRO A 1 69 ? 85.212 -1.698 34.422 1.00 17.13 382 PRO A C 1
ATOM 525 O O . PRO A 1 69 ? 84.924 -1.802 33.230 1.00 15.24 382 PRO A O 1
ATOM 529 N N . MET A 1 70 ? 85.580 -0.557 34.976 1.00 16.25 383 MET A N 1
ATOM 530 C CA . MET A 1 70 ? 85.713 0.655 34.200 1.00 13.43 383 MET A CA 1
ATOM 531 C C . MET A 1 70 ? 87.198 0.869 33.872 1.00 13.94 383 MET A C 1
ATOM 532 O O . MET A 1 70 ? 88.045 0.869 34.780 1.00 18.42 383 MET A O 1
ATOM 537 N N . ARG A 1 71 ? 87.519 1.020 32.586 1.00 14.12 384 ARG A N 1
ATOM 538 C CA . ARG A 1 71 ? 88.892 1.300 32.170 1.00 14.84 384 ARG A CA 1
ATOM 539 C C . ARG A 1 71 ? 89.276 2.726 32.532 1.00 15.57 384 ARG A C 1
ATOM 540 O O . ARG A 1 71 ? 90.410 3.010 32.910 1.00 17.08 384 ARG A O 1
ATOM 548 N N . ALA A 1 72 ? 88.310 3.620 32.378 1.00 16.00 385 ALA A N 1
ATOM 549 C CA . ALA A 1 72 ? 88.464 5.024 32.752 1.00 16.81 385 ALA A CA 1
ATOM 550 C C . ALA A 1 72 ? 87.078 5.618 32.825 1.00 14.28 385 ALA A C 1
ATOM 551 O O . ALA A 1 72 ? 86.195 5.216 32.065 1.00 13.13 385 ALA A O 1
ATOM 553 N N . ASP A 1 73 ? 86.874 6.578 33.722 1.00 13.73 386 ASP A N 1
ATOM 554 C CA . ASP A 1 73 ? 85.585 7.261 33.775 1.00 15.32 386 ASP A CA 1
ATOM 555 C C . ASP A 1 73 ? 85.608 8.396 32.762 1.00 15.34 386 ASP A C 1
ATOM 556 O O . ASP A 1 73 ? 85.925 9.541 33.105 1.00 19.42 386 ASP A O 1
ATOM 561 N N . LEU A 1 74 ? 85.272 8.083 31.512 1.00 12.88 387 LEU A N 1
ATOM 562 C CA . LEU A 1 74 ? 85.645 8.967 30.419 1.00 13.64 387 LEU A CA 1
ATOM 563 C C . LEU A 1 74 ? 84.476 9.345 29.524 1.00 15.41 387 LEU A C 1
ATOM 564 O O . LEU A 1 74 ? 84.469 10.430 28.947 1.00 14.36 387 LEU A O 1
ATOM 569 N N . PHE A 1 75 ? 83.498 8.453 29.369 1.00 13.72 388 PHE A N 1
ATOM 570 C CA . PHE A 1 75 ? 82.414 8.746 28.430 1.00 15.00 388 PHE A CA 1
ATOM 571 C C . PHE A 1 75 ? 81.644 10.018 28.811 1.00 14.14 388 PHE A C 1
ATOM 572 O O . PHE A 1 75 ? 81.382 10.871 27.953 1.00 13.32 388 PHE A O 1
ATOM 580 N N . ASN A 1 76 ? 81.272 10.151 30.082 1.00 13.75 389 ASN A N 1
ATOM 581 C CA . ASN A 1 76 ? 80.477 11.308 30.486 1.00 16.27 389 ASN A CA 1
ATOM 582 C C . ASN A 1 76 ? 81.196 12.622 30.170 1.00 17.99 389 ASN A C 1
ATOM 583 O O . ASN A 1 76 ? 80.585 13.568 29.663 1.00 14.60 389 ASN A O 1
ATOM 588 N N . ARG A 1 77 ? 82.492 12.693 30.451 1.00 15.46 390 ARG A N 1
ATOM 589 C CA . ARG A 1 77 ? 83.159 13.986 30.300 1.00 18.61 390 ARG A CA 1
ATOM 590 C C . ARG A 1 77 ? 83.452 14.311 28.826 1.00 15.64 390 ARG A C 1
ATOM 591 O O . ARG A 1 77 ? 83.389 15.468 28.430 1.00 16.67 390 ARG A O 1
ATOM 599 N N . VAL A 1 78 ? 83.699 13.297 28.004 1.00 16.12 391 VAL A N 1
ATOM 600 C CA . VAL A 1 78 ? 83.909 13.545 26.578 1.00 15.41 391 VAL A CA 1
ATOM 601 C C . VAL A 1 78 ? 82.586 13.930 25.931 1.00 18.17 391 VAL A C 1
ATOM 602 O O . VAL A 1 78 ? 82.535 14.841 25.102 1.00 16.82 391 VAL A O 1
ATOM 606 N N . ALA A 1 79 ? 81.510 13.268 26.339 1.00 14.65 392 ALA A N 1
ATOM 607 C CA . ALA A 1 79 ? 80.186 13.615 25.824 1.00 16.81 392 ALA A CA 1
ATOM 608 C C . ALA A 1 79 ? 79.830 15.057 26.187 1.00 19.53 392 ALA A C 1
ATOM 609 O O . ALA A 1 79 ? 79.371 15.822 25.335 1.00 17.50 392 ALA A O 1
ATOM 611 N N . TRP A 1 80 ? 80.051 15.446 27.443 1.00 14.62 393 TRP A N 1
ATOM 612 C CA . TRP A 1 80 ? 79.717 16.819 27.832 1.00 15.36 393 TRP A CA 1
ATOM 613 C C . TRP A 1 80 ? 80.562 17.845 27.070 1.00 15.77 393 TRP A C 1
ATOM 614 O O . TRP A 1 80 ? 80.063 18.904 26.673 1.00 18.76 393 TRP A O 1
ATOM 625 N N . GLN A 1 81 ? 81.843 17.549 26.868 1.00 15.98 394 GLN A N 1
ATOM 626 C CA . GLN A 1 81 ? 82.699 18.527 26.203 1.00 19.51 394 GLN A CA 1
ATOM 627 C C . GLN A 1 81 ? 82.361 18.637 24.725 1.00 19.55 394 GLN A C 1
ATOM 628 O O . GLN A 1 81 ? 82.388 19.735 24.175 1.00 21.53 394 GLN A O 1
ATOM 634 N N . LEU A 1 82 ? 82.064 17.505 24.083 1.00 15.68 395 LEU A N 1
ATOM 635 C CA . LEU A 1 82 ? 81.576 17.544 22.705 1.00 15.96 395 LEU A CA 1
ATOM 636 C C . LEU A 1 82 ? 80.304 18.383 22.591 1.00 19.78 395 LEU A C 1
ATOM 637 O O . LEU A 1 82 ? 80.193 19.236 21.700 1.00 19.00 395 LEU A O 1
ATOM 642 N N . LYS A 1 83 ? 79.357 18.164 23.504 1.00 16.88 396 LYS A N 1
ATOM 643 C CA . LYS A 1 83 ? 78.091 18.895 23.456 1.00 18.82 396 LYS A CA 1
ATOM 644 C C . LYS A 1 83 ? 78.278 20.391 23.677 1.00 24.89 396 LYS A C 1
ATOM 645 O O . LYS A 1 83 ? 77.747 21.211 22.920 1.00 23.37 396 LYS A O 1
ATOM 651 N N . THR A 1 84 ? 79.034 20.749 24.708 1.00 19.73 397 THR A N 1
ATOM 652 C CA . THR A 1 84 ? 79.110 22.144 25.113 1.00 20.69 397 THR A CA 1
ATOM 653 C C . THR A 1 84 ? 80.149 22.949 24.341 1.00 27.37 397 THR A C 1
ATOM 654 O O . THR A 1 84 ? 79.938 24.136 24.079 1.00 30.30 397 THR A O 1
ATOM 658 N N . ARG A 1 85 ? 81.266 22.325 23.982 1.00 19.81 398 ARG A N 1
ATOM 659 C CA . ARG A 1 85 ? 82.352 23.059 23.328 1.00 24.06 398 ARG A CA 1
ATOM 660 C C . ARG A 1 85 ? 82.293 22.956 21.800 1.00 26.59 398 ARG A C 1
ATOM 661 O O . ARG A 1 85 ? 82.602 23.921 21.101 1.00 26.87 398 ARG A O 1
ATOM 669 N N . ALA A 1 86 ? 81.891 21.799 21.282 1.00 24.03 399 ALA A N 1
ATOM 670 C CA . ALA A 1 86 ? 81.830 21.606 19.830 1.00 24.27 399 ALA A CA 1
ATOM 671 C C . ALA A 1 86 ? 80.414 21.789 19.285 1.00 28.75 399 ALA A C 1
ATOM 672 O O . ALA A 1 86 ? 80.225 21.947 18.079 1.00 31.31 399 ALA A O 1
ATOM 674 N N . GLY A 1 87 ? 79.423 21.754 20.173 1.00 24.14 400 GLY A N 1
ATOM 675 C CA . GLY A 1 87 ? 78.034 21.952 19.795 1.00 24.89 400 GLY A CA 1
ATOM 676 C C . GLY A 1 87 ? 77.420 20.862 18.927 1.00 28.94 400 GLY A C 1
ATOM 677 O O . GLY A 1 87 ? 76.529 21.130 18.118 1.00 28.88 400 GLY A O 1
ATOM 678 N N . VAL A 1 88 ? 77.888 19.629 19.096 1.00 22.26 401 VAL A N 1
ATOM 679 C CA . VAL A 1 88 ? 77.353 18.502 18.338 1.00 19.52 401 VAL A CA 1
ATOM 680 C C . VAL A 1 88 ? 76.448 17.652 19.210 1.00 21.45 401 VAL A C 1
ATOM 681 O O . VAL A 1 88 ? 76.562 17.679 20.434 1.00 23.13 401 VAL A O 1
ATOM 685 N N . MET A 1 89 ? 75.551 16.899 18.582 1.00 20.46 402 MET A N 1
ATOM 686 C CA A MET A 1 89 ? 74.810 15.859 19.279 0.58 20.64 402 MET A CA 1
ATOM 687 C CA B MET A 1 89 ? 74.811 15.863 19.290 0.42 20.61 402 MET A CA 1
ATOM 688 C C . MET A 1 89 ? 75.745 14.689 19.574 1.00 18.79 402 MET A C 1
ATOM 689 O O . MET A 1 89 ? 76.689 14.442 18.825 1.00 18.89 402 MET A O 1
ATOM 698 N N . VAL A 1 90 ? 75.496 13.976 20.663 1.00 16.27 403 VAL A N 1
ATOM 699 C CA . VAL A 1 90 ? 76.348 12.830 20.991 1.00 14.67 403 VAL A CA 1
ATOM 700 C C . VAL A 1 90 ? 75.515 11.574 21.142 1.00 17.24 403 VAL A C 1
ATOM 701 O O . VAL A 1 90 ? 74.548 11.562 21.904 1.00 18.60 403 VAL A O 1
ATOM 705 N N . TYR A 1 91 ? 75.883 10.519 20.410 1.00 13.82 404 TYR A N 1
ATOM 706 C CA . TYR A 1 91 ? 75.233 9.222 20.576 1.00 13.85 404 TYR A CA 1
ATOM 707 C C . TYR A 1 91 ? 76.154 8.312 21.364 1.00 17.28 404 TYR A C 1
ATOM 708 O O . TYR A 1 91 ? 77.357 8.288 21.103 1.00 20.11 404 TYR A O 1
ATOM 717 N N . ALA A 1 92 ? 75.602 7.555 22.305 1.00 13.81 405 ALA A N 1
ATOM 718 C CA . ALA A 1 92 ? 76.384 6.534 22.985 1.00 11.84 405 ALA A CA 1
ATOM 719 C C . ALA A 1 92 ? 76.443 5.295 22.109 1.00 16.26 405 ALA A C 1
ATOM 720 O O . ALA A 1 92 ? 75.412 4.737 21.757 1.00 15.66 405 ALA A O 1
ATOM 722 N N . TRP A 1 93 ? 77.657 4.890 21.748 1.00 14.08 406 TRP A N 1
ATOM 723 C CA . TRP A 1 93 ? 77.885 3.708 20.922 1.00 13.73 406 TRP A CA 1
ATOM 724 C C . TRP A 1 93 ? 78.254 2.551 21.860 1.00 11.82 406 TRP A C 1
ATOM 725 O O . TRP A 1 93 ? 79.278 2.604 22.548 1.00 11.54 406 TRP A O 1
ATOM 736 N N . LEU A 1 94 ? 77.399 1.530 21.926 1.00 12.52 407 LEU A N 1
ATOM 737 C CA . LEU A 1 94 ? 77.577 0.442 22.891 1.00 13.09 407 LEU A CA 1
ATOM 738 C C . LEU A 1 94 ? 77.252 -0.890 22.216 1.00 11.08 407 LEU A C 1
ATOM 739 O O . LEU A 1 94 ? 76.421 -0.924 21.323 1.00 13.68 407 LEU A O 1
ATOM 744 N N . PRO A 1 95 ? 77.894 -1.979 22.655 1.00 11.46 408 PRO A N 1
ATOM 745 C CA . PRO A 1 95 ? 77.515 -3.302 22.141 1.00 12.53 408 PRO A CA 1
ATOM 746 C C . PRO A 1 95 ? 76.085 -3.647 22.511 1.00 12.89 408 PRO A C 1
ATOM 747 O O . PRO A 1 95 ? 75.549 -3.148 23.495 1.00 14.31 408 PRO A O 1
ATOM 751 N N . VAL A 1 96 ? 75.475 -4.515 21.719 1.00 12.45 409 VAL A N 1
ATOM 752 C CA . VAL A 1 96 ? 74.169 -5.043 22.041 1.00 13.29 409 VAL A CA 1
ATOM 753 C C . VAL A 1 96 ? 74.315 -6.303 22.900 1.00 12.44 409 VAL A C 1
ATOM 754 O O . VAL A 1 96 ? 73.521 -6.540 23.817 1.00 13.46 409 VAL A O 1
ATOM 758 N N . LEU A 1 97 ? 75.320 -7.118 22.575 1.00 12.87 410 LEU A N 1
ATOM 759 C CA . LEU A 1 97 ? 75.480 -8.453 23.165 1.00 12.65 410 LEU A CA 1
ATOM 760 C C . LEU A 1 97 ? 76.846 -8.724 23.790 1.00 12.62 410 LEU A C 1
ATOM 761 O O . LEU A 1 97 ? 76.939 -9.489 24.761 1.00 12.03 410 LEU A O 1
ATOM 766 N N . THR A 1 98 ? 77.911 -8.144 23.230 1.00 13.58 411 THR A N 1
ATOM 767 C CA . THR A 1 98 ? 79.266 -8.523 23.664 1.00 14.56 411 THR A CA 1
ATOM 768 C C . THR A 1 98 ? 79.704 -7.791 24.934 1.00 14.29 411 THR A C 1
ATOM 769 O O . THR A 1 98 ? 80.240 -6.682 24.872 1.00 12.91 411 THR A O 1
ATOM 773 N N . PHE A 1 99 ? 79.443 -8.425 26.070 1.00 12.74 412 PHE A N 1
ATOM 774 C CA . PHE A 1 99 ? 79.941 -7.975 27.363 1.00 12.70 412 PHE A CA 1
ATOM 775 C C . PHE A 1 99 ? 80.554 -9.165 28.058 1.00 15.55 412 PHE A C 1
ATOM 776 O O . PHE A 1 99 ? 79.845 -10.112 28.398 1.00 14.82 412 PHE A O 1
ATOM 784 N N . SER A 1 100 ? 81.868 -9.127 28.250 1.00 13.08 413 SER A N 1
ATOM 785 C CA . SER A 1 100 ? 82.576 -10.240 28.877 1.00 13.78 413 SER A CA 1
ATOM 786 C C . SER A 1 100 ? 82.619 -10.034 30.388 1.00 17.65 413 SER A C 1
ATOM 787 O O . SER A 1 100 ? 83.628 -9.615 30.952 1.00 16.16 413 SER A O 1
ATOM 790 N N . VAL A 1 101 ? 81.489 -10.318 31.023 1.00 17.40 414 VAL A N 1
ATOM 791 C CA . VAL A 1 101 ? 81.333 -10.200 32.457 1.00 14.83 414 VAL A CA 1
ATOM 792 C C . VAL A 1 101 ? 82.286 -11.149 33.189 1.00 16.36 414 VAL A C 1
ATOM 793 O O . VAL A 1 101 ? 82.700 -12.175 32.645 1.00 17.85 414 VAL A O 1
ATOM 797 N N . PRO A 1 102 ? 82.654 -10.797 34.422 1.00 18.72 415 PRO A N 1
ATOM 798 C CA . PRO A 1 102 ? 83.571 -11.649 35.190 1.00 22.05 415 PRO A CA 1
ATOM 799 C C . PRO A 1 102 ? 82.901 -12.923 35.684 1.00 22.89 415 PRO A C 1
ATOM 800 O O . PRO A 1 102 ? 81.679 -12.964 35.781 1.00 23.56 415 PRO A O 1
ATOM 804 N N . PRO A 1 103 ? 83.694 -13.964 35.985 1.00 25.39 416 PRO A N 1
ATOM 805 C CA . PRO A 1 103 ? 83.114 -15.176 36.572 1.00 28.65 416 PRO A CA 1
ATOM 806 C C . PRO A 1 103 ? 82.311 -14.831 37.829 1.00 27.24 416 PRO A C 1
ATOM 807 O O . PRO A 1 103 ? 82.693 -13.925 38.567 1.00 31.34 416 PRO A O 1
ATOM 811 N N . GLY A 1 104 ? 81.198 -15.512 38.057 1.00 33.20 417 GLY A N 1
ATOM 812 C CA . GLY A 1 104 ? 80.385 -15.190 39.216 1.00 34.12 417 GLY A CA 1
ATOM 813 C C . GLY A 1 104 ? 79.268 -14.213 38.895 1.00 30.22 417 GLY A C 1
ATOM 814 O O . GLY A 1 104 ? 78.290 -14.120 39.634 1.00 28.61 417 GLY A O 1
ATOM 815 N N . ASN A 1 105 ? 79.415 -13.468 37.803 1.00 23.22 418 ASN A N 1
ATOM 816 C CA . ASN A 1 105 ? 78.289 -12.719 37.252 1.00 18.34 418 ASN A CA 1
ATOM 817 C C . ASN A 1 105 ? 77.235 -13.719 36.781 1.00 19.91 418 ASN A C 1
ATOM 818 O O . ASN A 1 105 ? 77.579 -14.729 36.178 1.00 20.66 418 ASN A O 1
ATOM 823 N N . PRO A 1 106 ? 75.949 -13.439 37.044 1.00 25.82 419 PRO A N 1
ATOM 824 C CA . PRO A 1 106 ? 74.870 -14.359 36.650 1.00 27.48 419 PRO A CA 1
ATOM 825 C C . PRO A 1 106 ? 74.860 -14.688 35.157 1.00 24.36 419 PRO A C 1
ATOM 826 O O . PRO A 1 106 ? 74.412 -15.770 34.774 1.00 29.53 419 PRO A O 1
ATOM 830 N N . ALA A 1 107 ? 75.345 -13.773 34.324 1.00 21.00 420 ALA A N 1
ATOM 831 C CA . ALA A 1 107 ? 75.335 -13.998 32.881 1.00 20.27 420 ALA A CA 1
ATOM 832 C C . ALA A 1 107 ? 76.614 -14.665 32.375 1.00 18.38 420 ALA A C 1
ATOM 833 O O . ALA A 1 107 ? 76.742 -14.904 31.176 1.00 18.28 420 ALA A O 1
ATOM 835 N N . TYR A 1 108 ? 77.560 -14.955 33.271 1.00 19.34 421 TYR A N 1
ATOM 836 C CA . TYR A 1 108 ? 78.848 -15.492 32.825 1.00 19.14 421 TYR A CA 1
ATOM 837 C C . TYR A 1 108 ? 78.672 -16.786 32.039 1.00 20.91 421 TYR A C 1
ATOM 838 O O . TYR A 1 108 ? 78.076 -17.751 32.531 1.00 19.22 421 TYR A O 1
ATOM 847 N N . GLY A 1 109 ? 79.193 -16.797 30.817 1.00 17.58 422 GLY A N 1
ATOM 848 C CA . GLY A 1 109 ? 79.179 -17.990 29.989 1.00 19.61 422 GLY A CA 1
ATOM 849 C C . GLY A 1 109 ? 77.864 -18.234 29.270 1.00 18.41 422 GLY A C 1
ATOM 850 O O . GLY A 1 109 ? 77.732 -19.215 28.542 1.00 18.73 422 GLY A O 1
ATOM 851 N N . LYS A 1 110 ? 76.884 -17.357 29.488 1.00 17.22 423 LYS A N 1
ATOM 852 C CA . LYS A 1 110 ? 75.571 -17.508 28.862 1.00 20.10 423 LYS A CA 1
ATOM 853 C C . LYS A 1 110 ? 75.608 -16.835 27.499 1.00 19.60 423 LYS A C 1
ATOM 854 O O . LYS A 1 110 ? 74.948 -15.816 27.263 1.00 17.93 423 LYS A O 1
ATOM 860 N N . VAL A 1 111 ? 76.396 -17.431 26.609 1.00 15.78 424 VAL A N 1
ATOM 861 C CA . VAL A 1 111 ? 76.711 -16.834 25.324 1.00 15.05 424 VAL A CA 1
ATOM 862 C C . VAL A 1 111 ? 75.964 -17.520 24.188 1.00 15.73 424 VAL A C 1
ATOM 863 O O . VAL A 1 111 ? 75.436 -18.629 24.355 1.00 15.55 424 VAL A O 1
ATOM 867 N N . VAL A 1 112 ? 75.938 -16.855 23.039 1.00 13.49 425 VAL A N 1
ATOM 868 C CA . VAL A 1 112 ? 75.367 -17.417 21.811 1.00 14.66 425 VAL A CA 1
ATOM 869 C C . VAL A 1 112 ? 76.091 -18.699 21.429 1.00 16.04 425 VAL A C 1
ATOM 870 O O . VAL A 1 112 ? 77.328 -18.734 21.361 1.00 15.20 425 VAL A O 1
ATOM 874 N N . GLN A 1 113 ? 75.322 -19.758 21.196 1.00 14.35 426 GLN A N 1
ATOM 875 C CA . GLN A 1 113 ? 75.904 -21.033 20.811 1.00 16.28 426 GLN A CA 1
ATOM 876 C C . GLN A 1 113 ? 75.632 -21.286 19.337 1.00 16.04 426 GLN A C 1
ATOM 877 O O . GLN A 1 113 ? 74.686 -20.731 18.772 1.00 14.61 426 GLN A O 1
ATOM 883 N N . SER A 1 114 ? 76.496 -22.090 18.721 1.00 15.83 427 SER A N 1
ATOM 884 C CA . SER A 1 114 ? 76.370 -22.477 17.317 1.00 16.73 427 SER A CA 1
ATOM 885 C C . SER A 1 114 ? 76.312 -23.997 17.205 1.00 16.97 427 SER A C 1
ATOM 886 O O . SER A 1 114 ? 76.968 -24.702 17.964 1.00 16.32 427 SER A O 1
ATOM 889 N N . THR A 1 115 ? 75.554 -24.515 16.245 1.00 14.21 428 THR A N 1
ATOM 890 C CA . THR A 1 115 ? 75.502 -25.963 16.059 1.00 14.88 428 THR A CA 1
ATOM 891 C C . THR A 1 115 ? 76.800 -26.545 15.496 1.00 17.45 428 THR A C 1
ATOM 892 O O . THR A 1 115 ? 77.037 -27.759 15.578 1.00 23.18 428 THR A O 1
ATOM 896 N N . THR A 1 116 ? 77.632 -25.695 14.904 1.00 16.43 429 THR A N 1
ATOM 897 C CA . THR A 1 116 ? 78.805 -26.181 14.176 1.00 18.89 429 THR A CA 1
ATOM 898 C C . THR A 1 116 ? 80.140 -25.628 14.679 1.00 17.19 429 THR A C 1
ATOM 899 O O . THR A 1 116 ? 81.180 -26.277 14.525 1.00 19.81 429 THR A O 1
ATOM 903 N N . ARG A 1 117 ? 80.110 -24.440 15.273 1.00 18.40 430 ARG A N 1
ATOM 904 C CA . ARG A 1 117 ? 81.343 -23.780 15.714 1.00 18.41 430 ARG A CA 1
ATOM 905 C C . ARG A 1 117 ? 82.019 -24.554 16.854 1.00 19.68 430 ARG A C 1
ATOM 906 O O . ARG A 1 117 ? 81.351 -25.154 17.696 1.00 23.69 430 ARG A O 1
ATOM 914 N N . LYS A 1 118 ? 83.349 -24.588 16.834 1.00 17.63 431 LYS A N 1
ATOM 915 C CA . LYS A 1 118 ? 84.133 -25.265 17.870 1.00 18.81 431 LYS A CA 1
ATOM 916 C C . LYS A 1 118 ? 84.819 -24.206 18.731 1.00 19.62 431 LYS A C 1
ATOM 917 O O . LYS A 1 118 ? 84.915 -23.037 18.343 1.00 16.96 431 LYS A O 1
ATOM 923 N N . PRO A 1 119 ? 85.292 -24.596 19.920 1.00 18.49 432 PRO A N 1
ATOM 924 C CA . PRO A 1 119 ? 86.154 -23.646 20.627 1.00 19.26 432 PRO A CA 1
ATOM 925 C C . PRO A 1 119 ? 87.388 -23.301 19.794 1.00 17.83 432 PRO A C 1
ATOM 926 O O . PRO A 1 119 ? 87.793 -24.112 18.956 1.00 19.29 432 PRO A O 1
ATOM 930 N N . GLY A 1 120 ? 87.978 -22.130 20.025 1.00 19.80 433 GLY A N 1
ATOM 931 C CA . GLY A 1 120 ? 89.258 -21.807 19.426 1.00 20.58 433 GLY A CA 1
ATOM 932 C C . GLY A 1 120 ? 89.153 -21.177 18.051 1.00 19.88 433 GLY A C 1
ATOM 933 O O . GLY A 1 120 ? 90.139 -21.125 17.312 1.00 22.00 433 GLY A O 1
ATOM 934 N N . GLU A 1 121 ? 87.956 -20.718 17.707 1.00 18.81 434 GLU A N 1
ATOM 935 C CA . GLU A 1 121 ? 87.711 -20.094 16.410 1.00 16.58 434 GLU A CA 1
ATOM 936 C C . GLU A 1 121 ? 86.517 -19.150 16.484 1.00 21.07 434 GLU A C 1
ATOM 937 O O . GLU A 1 121 ? 85.749 -19.162 17.456 1.00 18.51 434 GLU A O 1
ATOM 943 N N . ARG A 1 122 ? 86.337 -18.343 15.445 1.00 18.16 435 ARG A N 1
ATOM 944 C CA . ARG A 1 122 ? 85.154 -17.506 15.367 1.00 15.34 435 ARG A CA 1
ATOM 945 C C . ARG A 1 122 ? 84.727 -17.248 13.930 1.00 26.04 435 ARG A C 1
ATOM 946 O O . ARG A 1 122 ? 85.531 -17.345 13.004 1.00 26.05 435 ARG A O 1
ATOM 954 N N . GLY A 1 123 ? 83.453 -16.916 13.757 1.00 31.26 436 GLY A N 1
ATOM 955 C CA . GLY A 1 123 ? 82.968 -16.400 12.490 1.00 31.75 436 GLY A CA 1
ATOM 956 C C . GLY A 1 123 ? 82.947 -14.881 12.548 1.00 30.05 436 GLY A C 1
ATOM 957 O O . GLY A 1 123 ? 83.806 -14.255 13.181 1.00 27.07 436 GLY A O 1
ATOM 958 N N . LEU A 1 124 ? 81.966 -14.276 11.893 1.00 35.88 437 LEU A N 1
ATOM 959 C CA . LEU A 1 124 ? 81.865 -12.825 11.918 1.00 35.54 437 LEU A CA 1
ATOM 960 C C . LEU A 1 124 ? 81.557 -12.350 13.333 1.00 17.09 437 LEU A C 1
ATOM 961 O O . LEU A 1 124 ? 82.197 -11.435 13.839 1.00 25.79 437 LEU A O 1
ATOM 966 N N . GLY A 1 125 ? 80.594 -13.009 13.972 1.00 20.76 438 GLY A N 1
ATOM 967 C CA . GLY A 1 125 ? 80.235 -12.666 15.340 1.00 18.90 438 GLY A CA 1
ATOM 968 C C . GLY A 1 125 ? 81.280 -13.078 16.363 1.00 15.27 438 GLY A C 1
ATOM 969 O O . GLY A 1 125 ? 81.953 -14.097 16.199 1.00 16.07 438 GLY A O 1
ATOM 970 N N . SER A 1 126 ? 81.421 -12.287 17.426 1.00 15.58 439 SER A N 1
ATOM 971 C CA . SER A 1 126 ? 82.338 -12.639 18.513 1.00 14.23 439 SER A CA 1
ATOM 972 C C . SER A 1 126 ? 81.802 -13.811 19.316 1.00 14.83 439 SER A C 1
ATOM 973 O O . SER A 1 126 ? 80.606 -13.874 19.590 1.00 14.97 439 SER A O 1
ATOM 976 N N . PRO A 1 127 ? 82.690 -14.735 19.729 1.00 14.22 440 PRO A N 1
ATOM 977 C CA . PRO A 1 127 ? 82.280 -15.811 20.635 1.00 17.48 440 PRO A CA 1
ATOM 978 C C . PRO A 1 127 ? 81.767 -15.288 21.977 1.00 16.26 440 PRO A C 1
ATOM 979 O O . PRO A 1 127 ? 81.124 -16.052 22.701 1.00 15.98 440 PRO A O 1
ATOM 983 N N . THR A 1 128 ? 82.052 -14.025 22.300 1.00 13.23 441 THR A N 1
ATOM 984 C CA . THR A 1 128 ? 81.644 -13.450 23.578 1.00 12.38 441 THR A CA 1
ATOM 985 C C . THR A 1 128 ? 80.243 -12.834 23.577 1.00 12.22 441 THR A C 1
ATOM 986 O O . THR A 1 128 ? 79.802 -12.321 24.613 1.00 14.98 441 THR A O 1
ATOM 990 N N . ARG A 1 129 ? 79.547 -12.844 22.432 1.00 12.23 442 ARG A N 1
ATOM 991 C CA . ARG A 1 129 ? 78.163 -12.361 22.415 1.00 11.77 442 ARG A CA 1
ATOM 992 C C . ARG A 1 129 ? 77.336 -13.091 23.471 1.00 12.78 442 ARG A C 1
ATOM 993 O O . ARG A 1 129 ? 77.209 -14.322 23.423 1.00 14.82 442 ARG A O 1
ATOM 1001 N N . LEU A 1 130 ? 76.771 -12.346 24.414 1.00 12.46 443 LEU A N 1
ATOM 1002 C CA . LEU A 1 130 ? 75.826 -12.945 25.348 1.00 13.97 443 LEU A CA 1
ATOM 1003 C C . LEU A 1 130 ? 74.570 -13.346 24.578 1.00 16.46 443 LEU A C 1
ATOM 1004 O O . LEU A 1 130 ? 74.212 -12.707 23.583 1.00 15.33 443 LEU A O 1
ATOM 1009 N N . SER A 1 131 ? 73.907 -14.409 25.024 1.00 16.04 444 SER A N 1
ATOM 1010 C CA . SER A 1 131 ? 72.645 -14.822 24.415 1.00 16.12 444 SER A CA 1
ATOM 1011 C C . SER A 1 131 ? 71.471 -13.971 24.880 1.00 12.61 444 SER A C 1
ATOM 1012 O O . SER A 1 131 ? 71.107 -14.002 26.055 1.00 16.51 444 SER A O 1
ATOM 1015 N N . PRO A 1 132 ? 70.846 -13.223 23.959 1.00 16.90 445 PRO A N 1
ATOM 1016 C CA . PRO A 1 132 ? 69.701 -12.411 24.386 1.00 18.74 445 PRO A CA 1
ATOM 1017 C C . PRO A 1 132 ? 68.462 -13.269 24.658 1.00 19.69 445 PRO A C 1
ATOM 1018 O O . PRO A 1 132 ? 67.442 -12.738 25.088 1.00 21.47 445 PRO A O 1
ATOM 1022 N N . PHE A 1 133 ? 68.560 -14.576 24.413 1.00 15.08 446 PHE A N 1
ATOM 1023 C CA . PHE A 1 133 ? 67.488 -15.508 24.759 1.00 14.64 446 PHE A CA 1
ATOM 1024 C C . PHE A 1 133 ? 67.561 -15.994 26.213 1.00 18.19 446 PHE A C 1
ATOM 1025 O O . PHE A 1 133 ? 66.596 -16.560 26.729 1.00 18.61 446 PHE A O 1
ATOM 1033 N N . HIS A 1 134 ? 68.702 -15.784 26.869 1.00 17.79 447 HIS A N 1
ATOM 1034 C CA . HIS A 1 134 ? 68.869 -16.198 28.262 1.00 18.66 447 HIS A CA 1
ATOM 1035 C C . HIS A 1 134 ? 68.429 -15.071 29.196 1.00 18.64 447 HIS A C 1
ATOM 1036 O O . HIS A 1 134 ? 68.907 -13.947 29.077 1.00 19.30 447 HIS A O 1
ATOM 1043 N N . PRO A 1 135 ? 67.499 -15.366 30.116 1.00 16.82 448 PRO A N 1
ATOM 1044 C CA . PRO A 1 135 ? 66.953 -14.327 30.998 1.00 17.31 448 PRO A CA 1
ATOM 1045 C C . PRO A 1 135 ? 68.006 -13.608 31.844 1.00 20.73 448 PRO A C 1
ATOM 1046 O O . PRO A 1 135 ? 67.832 -12.414 32.104 1.00 20.97 448 PRO A O 1
ATOM 1050 N N . ASP A 1 136 ? 69.071 -14.293 32.261 1.00 19.85 449 ASP A N 1
ATOM 1051 C CA . ASP A 1 136 ? 70.093 -13.623 33.076 1.00 20.04 449 ASP A CA 1
ATOM 1052 C C . ASP A 1 136 ? 70.974 -12.707 32.222 1.00 16.50 449 ASP A C 1
ATOM 1053 O O . ASP A 1 136 ? 71.340 -11.612 32.653 1.00 18.54 449 ASP A O 1
ATOM 1058 N N . ALA A 1 137 ? 71.304 -13.139 31.010 1.00 18.73 450 ALA A N 1
ATOM 1059 C CA . ALA A 1 137 ? 72.043 -12.275 30.088 1.00 18.95 450 ALA A CA 1
ATOM 1060 C C . ALA A 1 137 ? 71.199 -11.065 29.684 1.00 18.00 450 ALA A C 1
ATOM 1061 O O . ALA A 1 137 ? 71.693 -9.943 29.612 1.00 17.25 450 ALA A O 1
ATOM 1063 N N . HIS A 1 138 ? 69.923 -11.314 29.403 1.00 16.87 451 HIS A N 1
ATOM 1064 C CA . HIS A 1 138 ? 68.979 -10.253 29.043 1.00 19.23 451 HIS A CA 1
ATOM 1065 C C . HIS A 1 138 ? 68.954 -9.165 30.125 1.00 16.70 451 HIS A C 1
ATOM 1066 O O . HIS A 1 138 ? 69.043 -7.959 29.831 1.00 19.91 451 HIS A O 1
ATOM 1073 N N . ARG A 1 139 ? 68.865 -9.593 31.381 1.00 17.13 452 ARG A N 1
ATOM 1074 C CA . ARG A 1 139 ? 68.792 -8.652 32.493 1.00 18.68 452 ARG A CA 1
ATOM 1075 C C . ARG A 1 139 ? 70.109 -7.908 32.684 1.00 19.86 452 ARG A C 1
ATOM 1076 O O . ARG A 1 139 ? 70.114 -6.702 32.929 1.00 20.05 452 ARG A O 1
ATOM 1084 N N . VAL A 1 140 ? 71.224 -8.629 32.586 1.00 18.38 453 VAL A N 1
ATOM 1085 C CA . VAL A 1 140 ? 72.526 -8.010 32.819 1.00 17.37 453 VAL A CA 1
ATOM 1086 C C . VAL A 1 140 ? 72.797 -6.938 31.757 1.00 16.39 453 VAL A C 1
ATOM 1087 O O . VAL A 1 140 ? 73.216 -5.827 32.097 1.00 16.10 453 VAL A O 1
ATOM 1091 N N . ILE A 1 141 ? 72.521 -7.244 30.491 1.00 13.72 454 ILE A N 1
ATOM 1092 C CA . ILE A 1 141 ? 72.692 -6.244 29.435 1.00 15.78 454 ILE A CA 1
ATOM 1093 C C . ILE A 1 141 ? 71.781 -5.045 29.697 1.00 16.72 454 ILE A C 1
ATOM 1094 O O . ILE A 1 141 ? 72.186 -3.889 29.562 1.00 14.62 454 ILE A O 1
ATOM 1099 N N . SER A 1 142 ? 70.542 -5.331 30.068 1.00 14.33 455 SER A N 1
ATOM 1100 C CA . SER A 1 142 ? 69.588 -4.271 30.392 1.00 15.11 455 SER A CA 1
ATOM 1101 C C . SER A 1 142 ? 70.116 -3.348 31.489 1.00 19.38 455 SER A C 1
ATOM 1102 O O . SER A 1 142 ? 69.940 -2.123 31.432 1.00 18.59 455 SER A O 1
ATOM 1105 N N . GLU A 1 143 ? 70.771 -3.937 32.483 1.00 15.50 456 GLU A N 1
ATOM 1106 C CA . GLU A 1 143 ? 71.262 -3.163 33.616 1.00 17.09 456 GLU A CA 1
ATOM 1107 C C . GLU A 1 143 ? 72.492 -2.345 33.241 1.00 16.70 456 GLU A C 1
ATOM 1108 O O . GLU A 1 143 ? 72.701 -1.244 33.761 1.00 16.66 456 GLU A O 1
ATOM 1114 N N . ILE A 1 144 ? 73.299 -2.872 32.329 1.00 14.47 457 ILE A N 1
ATOM 1115 C CA . ILE A 1 144 ? 74.443 -2.112 31.833 1.00 14.25 457 ILE A CA 1
ATOM 1116 C C . ILE A 1 144 ? 73.955 -0.860 31.092 1.00 16.61 457 ILE A C 1
ATOM 1117 O O . ILE A 1 144 ? 74.501 0.233 31.281 1.00 15.07 457 ILE A O 1
ATOM 1122 N N . TYR A 1 145 ? 72.915 -1.014 30.274 1.00 15.26 458 TYR A N 1
ATOM 1123 C CA . TYR A 1 145 ? 72.327 0.133 29.581 1.00 13.90 458 TYR A CA 1
ATOM 1124 C C . TYR A 1 145 ? 71.700 1.111 30.569 1.00 16.24 458 TYR A C 1
ATOM 1125 O O . TYR A 1 145 ? 71.805 2.328 30.389 1.00 17.53 458 TYR A O 1
ATOM 1134 N N . GLU A 1 146 ? 71.062 0.593 31.618 1.00 16.09 459 GLU A N 1
ATOM 1135 C CA . GLU A 1 146 ? 70.488 1.461 32.643 1.00 17.35 459 GLU A CA 1
ATOM 1136 C C . GLU A 1 146 ? 71.586 2.283 33.315 1.00 17.68 459 GLU A C 1
ATOM 1137 O O . GLU A 1 146 ? 71.431 3.490 33.546 1.00 17.99 459 GLU A O 1
ATOM 1143 N N . ASP A 1 147 ? 72.704 1.623 33.607 1.00 17.08 460 ASP A N 1
ATOM 1144 C CA . ASP A 1 147 ? 73.825 2.282 34.280 1.00 18.04 460 ASP A CA 1
ATOM 1145 C C . ASP A 1 147 ? 74.474 3.341 33.385 1.00 18.08 460 ASP A C 1
ATOM 1146 O O . ASP A 1 147 ? 74.867 4.408 33.868 1.00 18.48 460 ASP A O 1
ATOM 1151 N N . LEU A 1 148 ? 74.572 3.058 32.087 1.00 15.04 461 LEU A N 1
ATOM 1152 C CA . LEU A 1 148 ? 75.008 4.077 31.131 1.00 14.95 461 LEU A CA 1
ATOM 1153 C C . LEU A 1 148 ? 74.111 5.309 31.203 1.00 18.79 461 LEU A C 1
ATOM 1154 O O . LEU A 1 148 ? 74.592 6.446 31.244 1.00 17.68 461 LEU A O 1
ATOM 1159 N N . ALA A 1 149 ? 72.802 5.079 31.221 1.00 15.89 462 ALA A N 1
ATOM 1160 C CA . ALA A 1 149 ? 71.843 6.183 31.228 1.00 18.27 462 ALA A CA 1
ATOM 1161 C C . ALA A 1 149 ? 71.950 7.008 32.512 1.00 22.28 462 ALA A C 1
ATOM 1162 O O . ALA A 1 149 ? 71.731 8.220 32.500 1.00 22.00 462 ALA A O 1
ATOM 1164 N N . LYS A 1 150 ? 72.295 6.343 33.611 1.00 20.24 463 LYS A N 1
ATOM 1165 C CA . LYS A 1 150 ? 72.520 7.010 34.892 1.00 19.62 463 LYS A CA 1
ATOM 1166 C C . LYS A 1 150 ? 73.825 7.802 34.907 1.00 20.35 463 LYS A C 1
ATOM 1167 O O . LYS A 1 150 ? 73.947 8.805 35.602 1.00 26.73 463 LYS A O 1
ATOM 1173 N N . ALA A 1 151 ? 74.811 7.331 34.154 1.00 17.64 464 ALA A N 1
ATOM 1174 C CA . ALA A 1 151 ? 76.178 7.841 34.278 1.00 21.68 464 ALA A CA 1
ATOM 1175 C C . ALA A 1 151 ? 76.457 9.057 33.407 1.00 20.28 464 ALA A C 1
ATOM 1176 O O . ALA A 1 151 ? 77.417 9.795 33.651 1.00 19.11 464 ALA A O 1
ATOM 1178 N N . ALA A 1 152 ? 75.639 9.265 32.383 1.00 17.16 465 ALA A N 1
ATOM 1179 C CA . ALA A 1 152 ? 75.982 10.274 31.393 1.00 16.39 465 ALA A CA 1
ATOM 1180 C C . ALA A 1 152 ? 74.752 10.850 30.718 1.00 21.10 465 ALA A C 1
ATOM 1181 O O . ALA A 1 152 ? 73.681 10.250 30.734 1.00 22.32 465 ALA A O 1
ATOM 1183 N N . HIS A 1 153 ? 74.935 12.018 30.120 1.00 17.77 466 HIS A N 1
ATOM 1184 C CA . HIS A 1 153 ? 73.895 12.686 29.358 1.00 20.11 466 HIS A CA 1
ATOM 1185 C C . HIS A 1 153 ? 74.251 12.629 27.881 1.00 21.81 466 HIS A C 1
ATOM 1186 O O . HIS A 1 153 ? 75.346 13.028 27.489 1.00 23.76 466 HIS A O 1
ATOM 1193 N N . PHE A 1 154 ? 73.334 12.132 27.057 1.00 19.69 467 PHE A N 1
ATOM 1194 C CA . PHE A 1 154 ? 73.603 12.010 25.623 1.00 19.58 467 PHE A CA 1
ATOM 1195 C C . PHE A 1 154 ? 72.293 12.049 24.850 1.00 20.00 467 PHE A C 1
ATOM 1196 O O . PHE A 1 154 ? 71.219 12.023 25.447 1.00 21.31 467 PHE A O 1
ATOM 1204 N N . ASP A 1 155 ? 72.392 12.123 23.527 1.00 16.54 468 ASP A N 1
ATOM 1205 C CA . ASP A 1 155 ? 71.241 12.443 22.688 1.00 16.24 468 ASP A CA 1
ATOM 1206 C C . ASP A 1 155 ? 70.668 11.249 21.944 1.00 19.70 468 ASP A C 1
ATOM 1207 O O . ASP A 1 155 ? 69.531 11.289 21.469 1.00 23.11 468 ASP A O 1
ATOM 1212 N N . GLY A 1 156 ? 71.464 10.202 21.815 1.00 17.72 469 GLY A N 1
ATOM 1213 C CA . GLY A 1 156 ? 71.023 9.032 21.079 1.00 17.26 469 GLY A CA 1
ATOM 1214 C C . GLY A 1 156 ? 71.825 7.804 21.427 1.00 16.04 469 GLY A C 1
ATOM 1215 O O . GLY A 1 156 ? 72.783 7.869 22.204 1.00 14.99 469 GLY A O 1
ATOM 1216 N N . LEU A 1 157 ? 71.428 6.680 20.840 1.00 15.19 470 LEU A N 1
ATOM 1217 C CA . LEU A 1 157 ? 72.170 5.429 20.976 1.00 16.32 470 LEU A CA 1
ATOM 1218 C C . LEU A 1 157 ? 72.577 4.929 19.605 1.00 14.60 470 LEU A C 1
ATOM 1219 O O . LEU A 1 157 ? 71.773 4.968 18.666 1.00 17.99 470 LEU A O 1
ATOM 1224 N N . LEU A 1 158 ? 73.819 4.477 19.485 1.00 15.90 471 LEU A N 1
ATOM 1225 C CA . LEU A 1 158 ? 74.219 3.703 18.319 1.00 14.09 471 LEU A CA 1
ATOM 1226 C C . LEU A 1 158 ? 74.426 2.267 18.768 1.00 12.85 471 LEU A C 1
ATOM 1227 O O . LEU A 1 158 ? 75.349 1.951 19.512 1.00 13.45 471 LEU A O 1
ATOM 1232 N N . PHE A 1 159 ? 73.549 1.389 18.309 1.00 12.61 472 PHE A N 1
ATOM 1233 C CA . PHE A 1 159 ? 73.724 -0.023 18.585 1.00 12.10 472 PHE A CA 1
ATOM 1234 C C . PHE A 1 159 ? 74.795 -0.597 17.651 1.00 13.79 472 PHE A C 1
ATOM 1235 O O . PHE A 1 159 ? 74.681 -0.515 16.431 1.00 14.00 472 PHE A O 1
ATOM 1243 N N . HIS A 1 160 ? 75.826 -1.178 18.257 1.00 12.93 473 HIS A N 1
ATOM 1244 C CA . HIS A 1 160 ? 77.033 -1.689 17.592 1.00 12.29 473 HIS A CA 1
ATOM 1245 C C . HIS A 1 160 ? 76.768 -2.810 16.596 1.00 15.02 473 HIS A C 1
ATOM 1246 O O . HIS A 1 160 ? 75.705 -3.429 16.632 1.00 13.67 473 HIS A O 1
ATOM 1253 N N . ASP A 1 161 ? 77.748 -3.082 15.732 1.00 10.72 474 ASP A N 1
ATOM 1254 C CA . ASP A 1 161 ? 77.632 -4.157 14.742 1.00 13.64 474 ASP A CA 1
ATOM 1255 C C . ASP A 1 161 ? 77.871 -5.554 15.331 1.00 14.35 474 ASP A C 1
ATOM 1256 O O . ASP A 1 161 ? 77.923 -6.535 14.592 1.00 13.69 474 ASP A O 1
ATOM 1261 N N . ASP A 1 162 ? 77.974 -5.661 16.655 1.00 14.27 475 ASP A N 1
ATOM 1262 C CA . ASP A 1 162 ? 78.188 -6.973 17.268 1.00 14.04 475 ASP A CA 1
ATOM 1263 C C . ASP A 1 162 ? 76.907 -7.792 17.265 1.00 17.51 475 ASP A C 1
ATOM 1264 O O . ASP A 1 162 ? 76.948 -9.000 17.468 1.00 14.25 475 ASP A O 1
ATOM 1269 N N . ALA A 1 163 ? 75.781 -7.117 17.043 1.00 15.30 476 ALA A N 1
ATOM 1270 C CA . ALA A 1 163 ? 74.462 -7.739 17.026 1.00 17.22 476 ALA A CA 1
ATOM 1271 C C . ALA A 1 163 ? 74.222 -8.473 15.697 1.00 15.27 476 ALA A C 1
ATOM 1272 O O . ALA A 1 163 ? 73.522 -7.994 14.796 1.00 15.32 476 ALA A O 1
ATOM 1274 N N . VAL A 1 164 ? 74.849 -9.634 15.588 1.00 12.96 477 VAL A N 1
ATOM 1275 C CA . VAL A 1 164 ? 74.695 -10.515 14.435 1.00 13.58 477 VAL A CA 1
ATOM 1276 C C . VAL A 1 164 ? 74.450 -11.921 14.948 1.00 15.41 477 VAL A C 1
ATOM 1277 O O . VAL A 1 164 ? 74.896 -12.267 16.037 1.00 14.53 477 VAL A O 1
ATOM 1281 N N . LEU A 1 165 ? 73.738 -12.716 14.151 1.00 15.36 478 LEU A N 1
ATOM 1282 C CA . LEU A 1 165 ? 73.580 -14.151 14.387 1.00 15.65 478 LEU A CA 1
ATOM 1283 C C . LEU A 1 165 ? 73.699 -14.853 13.043 1.00 14.90 478 LEU A C 1
ATOM 1284 O O . LEU A 1 165 ? 73.120 -14.384 12.061 1.00 15.48 478 LEU A O 1
ATOM 1289 N N . ASP A 1 166 ? 74.443 -15.956 12.958 1.00 15.47 479 ASP A N 1
ATOM 1290 C CA . ASP A 1 166 ? 74.495 -16.627 11.660 1.00 14.93 479 ASP A CA 1
ATOM 1291 C C . ASP A 1 166 ? 73.471 -17.760 11.590 1.00 15.34 479 ASP A C 1
ATOM 1292 O O . ASP A 1 166 ? 72.629 -17.883 12.474 1.00 14.79 479 ASP A O 1
ATOM 1297 N N . ASP A 1 167 ? 73.520 -18.557 10.524 1.00 16.77 480 ASP A N 1
ATOM 1298 C CA . ASP A 1 167 ? 72.448 -19.521 10.285 1.00 16.77 480 ASP A CA 1
ATOM 1299 C C . ASP A 1 167 ? 72.668 -20.833 11.049 1.00 17.87 480 ASP A C 1
ATOM 1300 O O . ASP A 1 167 ? 71.970 -21.813 10.808 1.00 16.53 480 ASP A O 1
ATOM 1305 N N . THR A 1 168 ? 73.615 -20.828 11.988 1.00 16.70 481 THR A N 1
ATOM 1306 C CA . THR A 1 168 ? 73.813 -21.949 12.916 1.00 16.51 481 THR A CA 1
ATOM 1307 C C . THR A 1 168 ? 73.563 -21.525 14.363 1.00 14.50 481 THR A C 1
ATOM 1308 O O . THR A 1 168 ? 73.793 -22.304 15.302 1.00 15.60 481 THR A O 1
ATOM 1312 N N . GLU A 1 169 ? 73.103 -20.281 14.536 1.00 13.91 482 GLU A N 1
ATOM 1313 C CA . GLU A 1 169 ? 72.939 -19.660 15.851 1.00 13.75 482 GLU A CA 1
ATOM 1314 C C . GLU A 1 169 ? 71.524 -19.104 16.003 1.00 17.51 482 GLU A C 1
ATOM 1315 O O . GLU A 1 169 ? 70.848 -18.897 15.000 1.00 17.17 482 GLU A O 1
ATOM 1321 N N . ASP A 1 170 ? 71.042 -18.842 17.217 1.00 14.58 483 ASP A N 1
ATOM 1322 C CA . ASP A 1 170 ? 71.598 -19.228 18.508 1.00 14.20 483 ASP A CA 1
ATOM 1323 C C . ASP A 1 170 ? 71.085 -20.643 18.818 1.00 16.36 483 ASP A C 1
ATOM 1324 O O . ASP A 1 170 ? 69.881 -20.884 18.752 1.00 17.03 483 ASP A O 1
ATOM 1329 N N . SER A 1 171 ? 71.989 -21.575 19.125 1.00 16.28 484 SER A N 1
ATOM 1330 C CA . SER A 1 171 ? 71.609 -22.976 19.352 1.00 17.87 484 SER A CA 1
ATOM 1331 C C . SER A 1 171 ? 71.497 -23.347 20.835 1.00 19.24 484 SER A C 1
ATOM 1332 O O . SER A 1 171 ? 71.305 -24.519 21.188 1.00 17.97 484 SER A O 1
ATOM 1335 N N . SER A 1 172 ? 71.597 -22.350 21.705 1.00 16.92 485 SER A N 1
ATOM 1336 C CA . SER A 1 172 ? 71.536 -22.590 23.147 1.00 18.30 485 SER A CA 1
ATOM 1337 C C . SER A 1 172 ? 70.127 -23.040 23.539 1.00 19.70 485 SER A C 1
ATOM 1338 O O . SER A 1 172 ? 69.167 -22.772 22.813 1.00 18.62 485 SER A O 1
ATOM 1341 N N . PRO A 1 173 ? 69.996 -23.754 24.670 1.00 18.40 486 PRO A N 1
ATOM 1342 C CA . PRO A 1 173 ? 68.689 -24.309 25.054 1.00 21.92 486 PRO A CA 1
ATOM 1343 C C . PRO A 1 173 ? 67.596 -23.243 25.181 1.00 20.64 486 PRO A C 1
ATOM 1344 O O . PRO A 1 173 ? 66.449 -23.478 24.789 1.00 22.58 486 PRO A O 1
ATOM 1348 N N . GLU A 1 174 ? 67.953 -22.087 25.732 1.00 19.31 487 GLU A N 1
ATOM 1349 C CA . GLU A 1 174 ? 66.987 -21.007 25.899 1.00 20.39 487 GLU A CA 1
ATOM 1350 C C . GLU A 1 174 ? 66.530 -20.457 24.547 1.00 20.16 487 GLU A C 1
ATOM 1351 O O . GLU A 1 174 ? 65.370 -20.069 24.384 1.00 21.81 487 GLU A O 1
ATOM 1357 N N . ALA A 1 175 ? 67.438 -20.419 23.576 1.00 17.67 488 ALA A N 1
ATOM 1358 C CA . ALA A 1 175 ? 67.061 -19.990 22.231 1.00 19.95 488 ALA A CA 1
ATOM 1359 C C . ALA A 1 175 ? 66.133 -21.009 21.573 1.00 17.88 488 ALA A C 1
ATOM 1360 O O . ALA A 1 175 ? 65.130 -20.638 20.959 1.00 19.43 488 ALA A O 1
ATOM 1362 N N . LEU A 1 176 ? 66.470 -22.288 21.691 1.00 18.60 489 LEU A N 1
ATOM 1363 C CA . LEU A 1 176 ? 65.638 -23.331 21.097 1.00 20.90 489 LEU A CA 1
ATOM 1364 C C . LEU A 1 176 ? 64.225 -23.247 21.663 1.00 23.78 489 LEU A C 1
ATOM 1365 O O . LEU A 1 176 ? 63.251 -23.371 20.925 1.00 22.27 489 LEU A O 1
ATOM 1370 N N . ALA A 1 177 ? 64.117 -23.005 22.967 1.00 19.24 490 ALA A N 1
ATOM 1371 C CA . ALA A 1 177 ? 62.802 -22.908 23.598 1.00 22.40 490 ALA A CA 1
ATOM 1372 C C . ALA A 1 177 ? 62.026 -21.723 23.040 1.00 23.75 490 ALA A C 1
ATOM 1373 O O . ALA A 1 177 ? 60.803 -21.789 22.882 1.00 25.65 490 ALA A O 1
ATOM 1375 N N . THR A 1 178 ? 62.740 -20.644 22.729 1.00 21.05 491 THR A N 1
ATOM 1376 C CA . THR A 1 178 ? 62.110 -19.464 22.145 1.00 22.48 491 THR A CA 1
ATOM 1377 C C . THR A 1 178 ? 61.591 -19.756 20.730 1.00 22.05 491 THR A C 1
ATOM 1378 O O . THR A 1 178 ? 60.493 -19.329 20.373 1.00 22.04 491 THR A O 1
ATOM 1382 N N . TYR A 1 179 ? 62.375 -20.484 19.933 1.00 19.57 492 TYR A N 1
ATOM 1383 C CA . TYR A 1 179 ? 61.951 -20.842 18.578 1.00 20.04 492 TYR A CA 1
ATOM 1384 C C . TYR A 1 179 ? 60.699 -21.706 18.623 1.00 23.58 492 TYR A C 1
ATOM 1385 O O . TYR A 1 179 ? 59.834 -21.594 17.759 1.00 23.43 492 TYR A O 1
ATOM 1394 N N . GLN A 1 180 ? 60.610 -22.564 19.634 1.00 19.96 493 GLN A N 1
ATOM 1395 C CA . GLN A 1 180 ? 59.446 -23.433 19.800 1.00 23.07 493 GLN A CA 1
ATOM 1396 C C . GLN A 1 180 ? 58.218 -22.557 20.018 1.00 29.27 493 GLN A C 1
ATOM 1397 O O . GLN A 1 180 ? 57.136 -22.822 19.478 1.00 27.19 493 GLN A O 1
ATOM 1403 N N . GLY A 1 181 ? 58.411 -21.491 20.789 1.00 28.91 494 GLY A N 1
ATOM 1404 C CA . GLY A 1 181 ? 57.386 -20.488 20.995 1.00 32.12 494 GLY A CA 1
ATOM 1405 C C . GLY A 1 181 ? 56.925 -19.805 19.720 1.00 32.94 494 GLY A C 1
ATOM 1406 O O . GLY A 1 181 ? 55.793 -19.328 19.654 1.00 37.87 494 GLY A O 1
ATOM 1407 N N . TRP A 1 182 ? 57.785 -19.760 18.705 1.00 26.72 495 TRP A N 1
ATOM 1408 C CA . TRP A 1 182 ? 57.422 -19.147 17.429 1.00 24.76 495 TRP A CA 1
ATOM 1409 C C . TRP A 1 182 ? 56.709 -20.134 16.513 1.00 29.27 495 TRP A C 1
ATOM 1410 O O . TRP A 1 182 ? 56.336 -19.783 15.398 1.00 36.55 495 TRP A O 1
ATOM 1421 N N . GLY A 1 183 ? 56.553 -21.373 16.969 1.00 28.11 496 GLY A N 1
ATOM 1422 C CA . GLY A 1 183 ? 55.937 -22.407 16.159 1.00 28.21 496 GLY A CA 1
ATOM 1423 C C . GLY A 1 183 ? 56.923 -23.206 15.323 1.00 26.51 496 GLY A C 1
ATOM 1424 O O . GLY A 1 183 ? 56.527 -23.918 14.400 1.00 29.93 496 GLY A O 1
ATOM 1425 N N . LEU A 1 184 ? 58.207 -23.090 15.645 1.00 23.42 497 LEU A N 1
ATOM 1426 C CA . LEU A 1 184 ? 59.255 -23.849 14.972 1.00 22.15 497 LEU A CA 1
ATOM 1427 C C . LEU A 1 184 ? 59.682 -25.047 15.821 1.00 24.18 497 LEU A C 1
ATOM 1428 O O . LEU A 1 184 ? 59.541 -25.031 17.042 1.00 26.39 497 LEU A O 1
ATOM 1433 N N . PRO A 1 185 ? 60.208 -26.098 15.180 1.00 25.70 498 PRO A N 1
ATOM 1434 C CA . PRO A 1 185 ? 60.769 -27.176 16.000 1.00 25.83 498 PRO A CA 1
ATOM 1435 C C . PRO A 1 185 ? 62.035 -26.697 16.699 1.00 26.04 498 PRO A C 1
ATOM 1436 O O . PRO A 1 185 ? 62.803 -25.955 16.085 1.00 23.69 498 PRO A O 1
ATOM 1440 N N . PRO A 1 186 ? 62.249 -27.103 17.965 1.00 24.37 499 PRO A N 1
ATOM 1441 C CA . PRO A 1 186 ? 63.439 -26.698 18.728 1.00 24.76 499 PRO A CA 1
ATOM 1442 C C . PRO A 1 186 ? 64.673 -27.477 18.268 1.00 29.58 499 PRO A C 1
ATOM 1443 O O . PRO A 1 186 ? 65.332 -28.169 19.048 1.00 28.74 499 PRO A O 1
ATOM 1447 N N . ASP A 1 187 ? 64.980 -27.342 16.984 1.00 24.44 500 ASP A N 1
ATOM 1448 C CA . ASP A 1 187 ? 65.913 -28.223 16.304 1.00 23.08 500 ASP A CA 1
ATOM 1449 C C . ASP A 1 187 ? 66.424 -27.482 15.085 1.00 22.18 500 ASP A C 1
ATOM 1450 O O . ASP A 1 187 ? 65.732 -27.395 14.074 1.00 21.15 500 ASP A O 1
ATOM 1455 N N . ILE A 1 188 ? 67.624 -26.926 15.182 1.00 22.22 501 ILE A N 1
ATOM 1456 C CA . ILE A 1 188 ? 68.133 -26.098 14.098 1.00 19.57 501 ILE A CA 1
ATOM 1457 C C . ILE A 1 188 ? 68.377 -26.911 12.821 1.00 20.17 501 ILE A C 1
ATOM 1458 O O . ILE A 1 188 ? 68.151 -26.416 11.717 1.00 18.55 501 ILE A O 1
ATOM 1463 N N . ALA A 1 189 ? 68.794 -28.168 12.947 1.00 22.65 502 ALA A N 1
ATOM 1464 C CA . ALA A 1 189 ? 68.930 -28.992 11.743 1.00 20.61 502 ALA A CA 1
ATOM 1465 C C . ALA A 1 189 ? 67.593 -29.114 11.004 1.00 21.65 502 ALA A C 1
ATOM 1466 O O . ALA A 1 189 ? 67.535 -29.002 9.773 1.00 20.23 502 ALA A O 1
ATOM 1468 N N . ALA A 1 190 ? 66.516 -29.334 11.754 1.00 19.51 503 ALA A N 1
ATOM 1469 C CA . ALA A 1 190 ? 65.190 -29.478 11.158 1.00 22.71 503 ALA A CA 1
ATOM 1470 C C . ALA A 1 190 ? 64.714 -28.167 10.521 1.00 22.19 503 ALA A C 1
ATOM 1471 O O . ALA A 1 190 ? 64.103 -28.163 9.448 1.00 22.03 503 ALA A O 1
ATOM 1473 N N . ILE A 1 191 ? 64.991 -27.055 11.189 1.00 18.73 504 ILE A N 1
ATOM 1474 C CA . ILE A 1 191 ? 64.653 -25.751 10.645 1.00 18.55 504 ILE A CA 1
ATOM 1475 C C . ILE A 1 191 ? 65.397 -25.505 9.331 1.00 20.24 504 ILE A C 1
ATOM 1476 O O . ILE A 1 191 ? 64.793 -25.131 8.329 1.00 19.99 504 ILE A O 1
ATOM 1481 N N . ARG A 1 192 ? 66.709 -25.727 9.339 1.00 17.98 505 ARG A N 1
ATOM 1482 C CA . ARG A 1 192 ? 67.539 -25.416 8.174 1.00 17.75 505 ARG A CA 1
ATOM 1483 C C . ARG A 1 192 ? 67.204 -26.281 6.959 1.00 23.13 505 ARG A C 1
ATOM 1484 O O . ARG A 1 192 ? 67.393 -25.850 5.826 1.00 23.04 505 ARG A O 1
ATOM 1492 N N . ALA A 1 193 ? 66.705 -27.490 7.202 1.00 21.27 506 ALA A N 1
ATOM 1493 C CA . ALA A 1 193 ? 66.409 -28.433 6.123 1.00 21.84 506 ALA A CA 1
ATOM 1494 C C . ALA A 1 193 ? 65.182 -28.037 5.297 1.00 25.40 506 ALA A C 1
ATOM 1495 O O . ALA A 1 193 ? 65.026 -28.468 4.151 1.00 23.18 506 ALA A O 1
ATOM 1497 N N . ASP A 1 194 ? 64.305 -27.235 5.889 1.00 22.40 507 ASP A N 1
ATOM 1498 C CA . ASP A 1 194 ? 63.054 -26.835 5.247 1.00 22.71 507 ASP A CA 1
ATOM 1499 C C . ASP A 1 194 ? 63.108 -25.346 4.897 1.00 23.11 507 ASP A C 1
ATOM 1500 O O . ASP A 1 194 ? 63.100 -24.496 5.785 1.00 22.10 507 ASP A O 1
ATOM 1505 N N . PRO A 1 195 ? 63.159 -25.027 3.595 1.00 25.49 508 PRO A N 1
ATOM 1506 C CA . PRO A 1 195 ? 63.347 -23.642 3.144 1.00 25.44 508 PRO A CA 1
ATOM 1507 C C . PRO A 1 195 ? 62.312 -22.683 3.722 1.00 27.50 508 PRO A C 1
ATOM 1508 O O . PRO A 1 195 ? 62.646 -21.529 3.988 1.00 26.43 508 PRO A O 1
ATOM 1512 N N . LYS A 1 196 ? 61.080 -23.146 3.917 1.00 27.52 509 LYS A N 1
ATOM 1513 C CA . LYS A 1 196 ? 60.049 -22.274 4.474 1.00 27.62 509 LYS A CA 1
ATOM 1514 C C . LYS A 1 196 ? 60.331 -21.984 5.949 1.00 24.96 509 LYS A C 1
ATOM 1515 O O . LYS A 1 196 ? 60.301 -20.829 6.376 1.00 25.61 509 LYS A O 1
ATOM 1521 N N . LEU A 1 197 ? 60.616 -23.028 6.722 1.00 24.06 510 LEU A N 1
ATOM 1522 C CA . LEU A 1 197 ? 60.998 -22.845 8.126 1.00 22.19 510 LEU A CA 1
ATOM 1523 C C . LEU A 1 197 ? 62.263 -21.998 8.258 1.00 21.82 510 LEU A C 1
ATOM 1524 O O . LEU A 1 197 ? 62.363 -21.153 9.157 1.00 19.66 510 LEU A O 1
ATOM 1529 N N . ALA A 1 198 ? 63.229 -22.221 7.367 1.00 19.88 511 ALA A N 1
ATOM 1530 C CA . ALA A 1 198 ? 64.508 -21.516 7.454 1.00 19.60 511 ALA A CA 1
ATOM 1531 C C . ALA A 1 198 ? 64.311 -20.017 7.267 1.00 20.86 511 ALA A C 1
ATOM 1532 O O . ALA A 1 198 ? 64.929 -19.200 7.966 1.00 20.37 511 ALA A O 1
ATOM 1534 N N . GLN A 1 199 ? 63.450 -19.664 6.318 1.00 20.17 512 GLN A N 1
ATOM 1535 C CA . GLN A 1 199 ? 63.098 -18.267 6.062 1.00 21.24 512 GLN A CA 1
ATOM 1536 C C . GLN A 1 199 ? 62.399 -17.633 7.265 1.00 23.58 512 GLN A C 1
ATOM 1537 O O . GLN A 1 199 ? 62.710 -16.505 7.655 1.00 23.31 512 GLN A O 1
ATOM 1543 N N . GLN A 1 200 ? 61.455 -18.358 7.853 1.00 21.50 513 GLN A N 1
ATOM 1544 C CA . GLN A 1 200 ? 60.716 -17.853 9.009 1.00 20.97 513 GLN A CA 1
ATOM 1545 C C . GLN A 1 200 ? 61.640 -17.653 10.193 1.00 21.75 513 GLN A C 1
ATOM 1546 O O . GLN A 1 200 ? 61.518 -16.679 10.948 1.00 20.34 513 GLN A O 1
ATOM 1552 N N . TRP A 1 201 ? 62.570 -18.587 10.350 1.00 17.67 514 TRP A N 1
ATOM 1553 C CA . TRP A 1 201 ? 63.539 -18.537 11.435 1.00 17.46 514 TRP A CA 1
ATOM 1554 C C . TRP A 1 201 ? 64.475 -17.339 11.284 1.00 17.32 514 TRP A C 1
ATOM 1555 O O . TRP A 1 201 ? 64.726 -16.608 12.258 1.00 17.14 514 TRP A O 1
ATOM 1566 N N . SER A 1 202 ? 64.984 -17.132 10.069 1.00 15.59 515 SER A N 1
ATOM 1567 C CA . SER A 1 202 ? 65.831 -15.975 9.784 1.00 17.11 515 SER A CA 1
ATOM 1568 C C . SER A 1 202 ? 65.120 -14.667 10.135 1.00 20.23 515 SER A C 1
ATOM 1569 O O . SER A 1 202 ? 65.671 -13.834 10.857 1.00 17.32 515 SER A O 1
ATOM 1572 N N . LYS A 1 203 ? 63.895 -14.499 9.644 1.00 17.88 516 LYS A N 1
ATOM 1573 C CA . LYS A 1 203 ? 63.132 -13.276 9.907 1.00 19.68 516 LYS A CA 1
ATOM 1574 C C . LYS A 1 203 ? 62.819 -13.124 11.392 1.00 23.63 516 LYS A C 1
ATOM 1575 O O . LYS A 1 203 ? 62.845 -12.014 11.929 1.00 22.16 516 LYS A O 1
ATOM 1581 N N . GLY A 1 204 ? 62.538 -14.244 12.055 1.00 18.62 517 GLY A N 1
ATOM 1582 C CA . GLY A 1 204 ? 62.260 -14.239 13.479 1.00 17.76 517 GLY A CA 1
ATOM 1583 C C . GLY A 1 204 ? 63.442 -13.747 14.301 1.00 20.23 517 GLY A C 1
ATOM 1584 O O . GLY A 1 204 ? 63.278 -12.956 15.242 1.00 17.16 517 GLY A O 1
ATOM 1585 N N . LYS A 1 205 ? 64.640 -14.209 13.958 1.00 17.59 518 LYS A N 1
ATOM 1586 C CA . LYS A 1 205 ? 65.831 -13.782 14.697 1.00 14.85 518 LYS A CA 1
ATOM 1587 C C . LYS A 1 205 ? 66.102 -12.301 14.466 1.00 15.63 518 LYS A C 1
ATOM 1588 O O . LYS A 1 205 ? 66.500 -11.584 15.392 1.00 16.80 518 LYS A O 1
ATOM 1594 N N . ILE A 1 206 ? 65.903 -11.848 13.232 1.00 16.06 519 ILE A N 1
ATOM 1595 C CA . ILE A 1 206 ? 66.083 -10.429 12.914 1.00 14.57 519 ILE A CA 1
ATOM 1596 C C . ILE A 1 206 ? 65.171 -9.581 13.787 1.00 20.67 519 ILE A C 1
ATOM 1597 O O . ILE A 1 206 ? 65.622 -8.604 14.402 1.00 17.07 519 ILE A O 1
ATOM 1602 N N . ARG A 1 207 ? 63.906 -9.976 13.882 1.00 17.99 520 ARG A N 1
ATOM 1603 C CA . ARG A 1 207 ? 62.943 -9.219 14.676 1.00 16.33 520 ARG A CA 1
ATOM 1604 C C . ARG A 1 207 ? 63.236 -9.335 16.170 1.00 17.37 520 ARG A C 1
ATOM 1605 O O . ARG A 1 207 ? 63.028 -8.373 16.921 1.00 19.40 520 ARG A O 1
ATOM 1613 N N . TYR A 1 208 ? 63.722 -10.497 16.605 1.00 17.79 521 TYR A N 1
ATOM 1614 C CA . TYR A 1 208 ? 64.045 -10.675 18.019 1.00 17.40 521 TYR A CA 1
ATOM 1615 C C . TYR A 1 208 ? 65.150 -9.707 18.462 1.00 16.74 521 TYR A C 1
ATOM 1616 O O . TYR A 1 208 ? 65.033 -9.058 19.514 1.00 16.33 521 TYR A O 1
ATOM 1625 N N . LEU A 1 209 ? 66.223 -9.619 17.677 1.00 16.35 522 LEU A N 1
ATOM 1626 C CA . LEU A 1 209 ? 67.311 -8.687 18.004 1.00 13.53 522 LEU A CA 1
ATOM 1627 C C . LEU A 1 209 ? 66.823 -7.248 17.976 1.00 16.44 522 LEU A C 1
ATOM 1628 O O . LEU A 1 209 ? 67.192 -6.443 18.840 1.00 15.81 522 LEU A O 1
ATOM 1633 N N . ILE A 1 210 ? 65.993 -6.910 16.988 1.00 14.29 523 ILE A N 1
ATOM 1634 C CA . ILE A 1 210 ? 65.459 -5.551 16.931 1.00 15.98 523 ILE A CA 1
ATOM 1635 C C . ILE A 1 210 ? 64.615 -5.245 18.169 1.00 21.40 523 ILE A C 1
ATOM 1636 O O . ILE A 1 210 ? 64.762 -4.180 18.782 1.00 18.16 523 ILE A O 1
ATOM 1641 N N . ASP A 1 211 ? 63.741 -6.181 18.537 1.00 19.16 524 ASP A N 1
ATOM 1642 C CA . ASP A 1 211 ? 62.882 -5.993 19.701 1.00 20.33 524 ASP A CA 1
ATOM 1643 C C . ASP A 1 211 ? 63.727 -5.825 20.955 1.00 19.27 524 ASP A C 1
ATOM 1644 O O . ASP A 1 211 ? 63.393 -5.014 21.829 1.00 17.66 524 ASP A O 1
ATOM 1649 N N . PHE A 1 212 ? 64.823 -6.578 21.037 1.00 14.41 525 PHE A N 1
ATOM 1650 C CA . PHE A 1 212 ? 65.725 -6.461 22.181 1.00 12.81 525 PHE A CA 1
ATOM 1651 C C . PHE A 1 212 ? 66.310 -5.057 22.236 1.00 18.59 525 PHE A C 1
ATOM 1652 O O . PHE A 1 212 ? 66.354 -4.441 23.316 1.00 16.87 525 PHE A O 1
ATOM 1660 N N . THR A 1 213 ? 66.742 -4.531 21.088 1.00 14.57 526 THR A N 1
ATOM 1661 C CA . THR A 1 213 ? 67.277 -3.165 21.096 1.00 15.22 526 THR A CA 1
ATOM 1662 C C . THR A 1 213 ? 66.189 -2.149 21.428 1.00 17.05 526 THR A C 1
ATOM 1663 O O . THR A 1 213 ? 66.484 -1.107 21.993 1.00 16.46 526 THR A O 1
ATOM 1667 N N . MET A 1 214 ? 64.931 -2.443 21.103 1.00 17.84 527 MET A N 1
ATOM 1668 C CA . MET A 1 214 ? 63.850 -1.516 21.468 1.00 18.51 527 MET A CA 1
ATOM 1669 C C . MET A 1 214 ? 63.616 -1.537 22.978 1.00 20.85 527 MET A C 1
ATOM 1670 O O . MET A 1 214 ? 63.248 -0.523 23.562 1.00 19.58 527 MET A O 1
ATOM 1675 N N . HIS A 1 215 ? 63.824 -2.699 23.599 1.00 19.22 528 HIS A N 1
ATOM 1676 C CA . HIS A 1 215 ? 63.782 -2.825 25.059 1.00 20.01 528 HIS A CA 1
ATOM 1677 C C . HIS A 1 215 ? 64.873 -1.963 25.697 1.00 17.58 528 HIS A C 1
ATOM 1678 O O . HIS A 1 215 ? 64.607 -1.225 26.649 1.00 18.13 528 HIS A O 1
ATOM 1685 N N . LEU A 1 216 ? 66.088 -2.049 25.157 1.00 17.94 529 LEU A N 1
ATOM 1686 C CA . LEU A 1 216 ? 67.218 -1.251 25.652 1.00 16.34 529 LEU A CA 1
ATOM 1687 C C . LEU A 1 216 ? 66.952 0.240 25.467 1.00 16.57 529 LEU A C 1
ATOM 1688 O O . LEU A 1 216 ? 67.228 1.050 26.356 1.00 18.17 529 LEU A O 1
ATOM 1693 N N . ARG A 1 217 ? 66.417 0.604 24.307 1.00 15.61 530 ARG A N 1
ATOM 1694 C CA . ARG A 1 217 ? 66.007 1.990 24.084 1.00 17.78 530 ARG A CA 1
ATOM 1695 C C . ARG A 1 217 ? 65.049 2.484 25.163 1.00 23.22 530 ARG A C 1
ATOM 1696 O O . ARG A 1 217 ? 65.192 3.601 25.680 1.00 23.39 530 ARG A O 1
ATOM 1704 N N . HIS A 1 218 ? 64.068 1.650 25.494 1.00 20.85 531 HIS A N 1
ATOM 1705 C CA . HIS A 1 218 ? 63.036 2.026 26.459 1.00 22.15 531 HIS A CA 1
ATOM 1706 C C . HIS A 1 218 ? 63.664 2.269 27.833 1.00 23.44 531 HIS A C 1
ATOM 1707 O O . HIS A 1 218 ? 63.301 3.209 28.545 1.00 23.47 531 HIS A O 1
ATOM 1714 N N . ILE A 1 219 ? 64.610 1.413 28.201 1.00 22.00 532 ILE A N 1
ATOM 1715 C CA . ILE A 1 219 ? 65.315 1.575 29.468 1.00 22.76 532 ILE A CA 1
ATOM 1716 C C . ILE A 1 219 ? 66.067 2.904 29.537 1.00 24.12 532 ILE A C 1
ATOM 1717 O O . ILE A 1 219 ? 65.942 3.657 30.509 1.00 24.46 532 ILE A O 1
ATOM 1722 N N . VAL A 1 220 ? 66.822 3.205 28.488 1.00 20.10 533 VAL A N 1
ATOM 1723 C CA . VAL A 1 220 ? 67.629 4.423 28.467 1.00 20.13 533 VAL A CA 1
ATOM 1724 C C . VAL A 1 220 ? 66.759 5.672 28.421 1.00 25.19 533 VAL A C 1
ATOM 1725 O O . VAL A 1 220 ? 67.008 6.635 29.149 1.00 26.53 533 VAL A O 1
ATOM 1729 N N . SER A 1 221 ? 65.726 5.648 27.585 1.00 24.11 534 SER A N 1
ATOM 1730 C CA . SER A 1 221 ? 64.865 6.818 27.421 1.00 29.06 534 SER A CA 1
ATOM 1731 C C . SER A 1 221 ? 64.140 7.167 28.716 1.00 32.87 534 SER A C 1
ATOM 1732 O O . SER A 1 221 ? 63.880 8.340 28.997 1.00 31.69 534 SER A O 1
ATOM 1735 N N . GLY A 1 222 ? 63.809 6.146 29.501 1.00 34.97 535 GLY A N 1
ATOM 1736 C CA . GLY A 1 222 ? 63.175 6.360 30.786 1.00 41.07 535 GLY A CA 1
ATOM 1737 C C . GLY A 1 222 ? 64.099 7.096 31.737 1.00 47.63 535 GLY A C 1
ATOM 1738 O O . GLY A 1 222 ? 63.660 7.941 32.517 1.00 46.46 535 GLY A O 1
ATOM 1739 N N . TYR A 1 223 ? 65.388 6.781 31.658 1.00 53.28 536 TYR A N 1
ATOM 1740 C CA . TYR A 1 223 ? 66.382 7.350 32.563 1.00 55.32 536 TYR A CA 1
ATOM 1741 C C . TYR A 1 223 ? 66.964 8.670 32.088 1.00 56.46 536 TYR A C 1
ATOM 1742 O O . TYR A 1 223 ? 67.401 9.487 32.895 1.00 62.68 536 TYR A O 1
ATOM 1751 N N . GLN A 1 224 ? 66.982 8.877 30.778 1.00 71.78 537 GLN A N 1
ATOM 1752 C CA . GLN A 1 224 ? 67.411 10.156 30.234 1.00 66.40 537 GLN A CA 1
ATOM 1753 C C . GLN A 1 224 ? 66.271 11.155 30.337 1.00 71.00 537 GLN A C 1
ATOM 1754 O O . GLN A 1 224 ? 66.434 12.329 30.003 1.00 77.04 537 GLN A O 1
ATOM 1760 N N . ASN A 1 225 ? 65.124 10.672 30.815 1.00 71.79 538 ASN A N 1
ATOM 1761 C CA . ASN A 1 225 ? 63.911 11.475 30.931 1.00 74.13 538 ASN A CA 1
ATOM 1762 C C . ASN A 1 225 ? 63.624 12.151 29.601 1.00 73.75 538 ASN A C 1
ATOM 1763 O O . ASN A 1 225 ? 63.317 13.344 29.539 1.00 77.22 538 ASN A O 1
ATOM 1768 N N . ASP A 1 226 ? 63.745 11.366 28.536 1.00 69.22 539 ASP A N 1
ATOM 1769 C CA . ASP A 1 226 ? 63.763 11.891 27.183 1.00 71.01 539 ASP A CA 1
ATOM 1770 C C . ASP A 1 226 ? 63.065 10.942 26.219 1.00 67.58 539 ASP A C 1
ATOM 1771 O O . ASP A 1 226 ? 63.649 9.951 25.7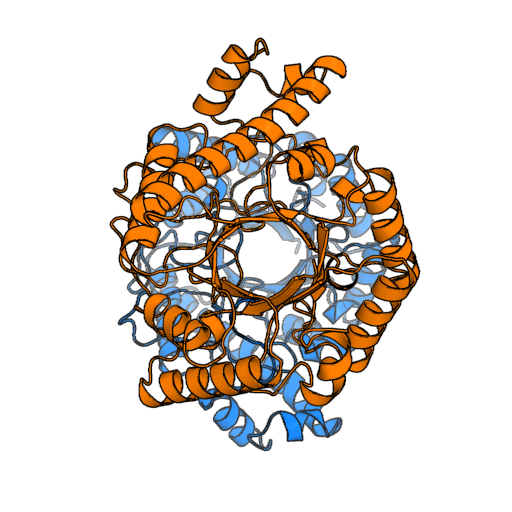75 1.00 63.02 539 ASP A O 1
ATOM 1776 N N . ARG A 1 227 ? 61.812 11.247 25.899 1.00 71.35 540 ARG A N 1
ATOM 1777 C CA . ARG A 1 227 ? 61.065 10.470 24.917 1.00 73.03 540 ARG A CA 1
ATOM 1778 C C . ARG A 1 227 ? 61.724 10.591 23.544 1.00 71.11 540 ARG A C 1
ATOM 1779 O O . ARG A 1 227 ? 61.557 9.724 22.681 1.00 70.31 540 ARG A O 1
ATOM 1781 N N . ASP A 1 228 ? 62.481 11.670 23.359 1.00 69.15 541 ASP A N 1
ATOM 1782 C CA . ASP A 1 228 ? 63.199 11.919 22.114 1.00 66.58 541 ASP A CA 1
ATOM 1783 C C . ASP A 1 228 ? 64.601 11.300 22.118 1.00 56.30 541 ASP A C 1
ATOM 1784 O O . ASP A 1 228 ? 65.565 11.928 21.680 1.00 58.07 541 ASP A O 1
ATOM 1789 N N . MET A 1 229 ? 64.712 10.075 22.620 1.00 48.35 542 MET A N 1
ATOM 1790 C CA . MET A 1 229 ? 65.963 9.324 22.521 1.00 43.43 542 MET A CA 1
ATOM 1791 C C . MET A 1 229 ? 66.086 8.721 21.121 1.00 42.96 542 MET A C 1
ATOM 1792 O O . MET A 1 229 ? 65.412 7.748 20.793 1.00 48.91 542 MET A O 1
ATOM 1797 N N . VAL A 1 230 ? 66.948 9.314 20.301 1.00 30.63 543 VAL A N 1
ATOM 1798 C CA . VAL A 1 230 ? 67.153 8.867 18.928 1.00 28.37 543 VAL A CA 1
ATOM 1799 C C . VAL A 1 230 ? 67.968 7.587 18.917 1.00 30.18 543 VAL A C 1
ATOM 1800 O O . VAL A 1 230 ? 68.895 7.449 19.705 1.00 25.51 543 VAL A O 1
ATOM 1804 N N . VAL A 1 231 ? 67.623 6.643 18.048 1.00 23.97 544 VAL A N 1
ATOM 1805 C CA . VAL A 1 231 ? 68.431 5.428 17.942 1.00 21.68 544 VAL A CA 1
ATOM 1806 C C . VAL A 1 231 ? 68.886 5.123 16.518 1.00 19.99 544 VAL A C 1
ATOM 1807 O O . VAL A 1 231 ? 68.149 5.312 15.544 1.00 20.95 544 VAL A O 1
ATOM 1811 N N . ALA A 1 232 ? 70.124 4.652 16.413 1.00 18.56 545 ALA A N 1
ATOM 1812 C CA . ALA A 1 232 ? 70.679 4.167 15.156 1.00 17.04 545 ALA A CA 1
ATOM 1813 C C . ALA A 1 232 ? 71.253 2.782 15.388 1.00 17.06 545 ALA A C 1
ATOM 1814 O O . ALA A 1 232 ? 71.554 2.418 16.531 1.00 16.64 545 ALA A O 1
ATOM 1816 N N . ARG A 1 233 ? 71.403 2.006 14.325 1.00 14.47 546 ARG A N 1
ATOM 1817 C CA . ARG A 1 233 ? 72.077 0.711 14.457 1.00 14.03 546 ARG A CA 1
ATOM 1818 C C . ARG A 1 233 ? 72.980 0.474 13.254 1.00 15.35 546 ARG A C 1
ATOM 1819 O O . ARG A 1 233 ? 72.607 0.794 12.130 1.00 14.96 546 ARG A O 1
ATOM 1827 N N . ASN A 1 234 ? 74.173 -0.069 13.496 1.00 13.94 547 ASN A N 1
ATOM 1828 C CA . ASN A 1 234 ? 75.070 -0.462 12.410 1.00 14.29 547 ASN A CA 1
ATOM 1829 C C . ASN A 1 234 ? 74.506 -1.625 11.605 1.00 16.71 547 ASN A C 1
ATOM 1830 O O . ASN A 1 234 ? 74.072 -2.641 12.172 1.00 14.27 547 ASN A O 1
ATOM 1835 N N . LEU A 1 235 ? 74.547 -1.477 10.286 1.00 15.26 548 LEU A N 1
ATOM 1836 C CA . LEU A 1 235 ? 74.089 -2.506 9.356 1.00 13.85 548 LEU A CA 1
ATOM 1837 C C . LEU A 1 235 ? 75.230 -2.854 8.409 1.00 15.98 548 LEU A C 1
ATOM 1838 O O . LEU A 1 235 ? 75.853 -1.960 7.819 1.00 14.69 548 LEU A O 1
ATOM 1843 N N . TYR A 1 236 ? 75.503 -4.145 8.272 1.00 14.06 549 TYR A N 1
ATOM 1844 C CA . TYR A 1 236 ? 76.493 -4.615 7.306 1.00 15.12 549 TYR A CA 1
ATOM 1845 C C . TYR A 1 236 ? 75.989 -4.471 5.866 1.00 16.59 549 TYR A C 1
ATOM 1846 O O . TYR A 1 236 ? 74.790 -4.539 5.610 1.00 15.86 549 TYR A O 1
ATOM 1855 N N . ALA A 1 237 ? 76.915 -4.311 4.924 1.00 16.62 550 ALA A N 1
ATOM 1856 C CA . ALA A 1 237 ? 76.545 -4.104 3.525 1.00 16.36 550 ALA A CA 1
ATOM 1857 C C . ALA A 1 237 ? 76.033 -5.369 2.838 1.00 16.10 550 ALA A C 1
ATOM 1858 O O . ALA A 1 237 ? 75.215 -5.276 1.927 1.00 17.50 550 ALA A O 1
ATOM 1860 N N . GLN A 1 238 ? 76.519 -6.547 3.230 1.00 15.65 551 GLN A N 1
ATOM 1861 C CA . GLN A 1 238 ? 76.127 -7.747 2.478 1.00 15.49 551 GLN A CA 1
ATOM 1862 C C . GLN A 1 238 ? 74.596 -7.997 2.502 1.00 20.81 551 GLN A C 1
ATOM 1863 O O . GLN A 1 238 ? 74.012 -8.289 1.454 1.00 19.88 551 GLN A O 1
ATOM 1869 N N . PRO A 1 239 ? 73.934 -7.860 3.672 1.00 20.71 552 PRO A N 1
ATOM 1870 C CA . PRO A 1 239 ? 72.468 -8.013 3.645 1.00 19.89 552 PRO A CA 1
ATOM 1871 C C . PRO A 1 239 ? 71.725 -7.000 2.759 1.00 20.75 552 PRO A C 1
ATOM 1872 O O . PRO A 1 239 ? 70.582 -7.246 2.386 1.00 21.44 552 PRO A O 1
ATOM 1876 N N . VAL A 1 240 ? 72.359 -5.876 2.437 1.00 18.60 553 VAL A N 1
ATOM 1877 C CA . VAL A 1 240 ? 71.766 -4.896 1.533 1.00 16.22 553 VAL A CA 1
ATOM 1878 C C . VAL A 1 240 ? 72.026 -5.279 0.072 1.00 18.92 553 VAL A C 1
ATOM 1879 O O . VAL A 1 240 ? 71.110 -5.299 -0.755 1.00 21.61 553 VAL A O 1
ATOM 1883 N N . LEU A 1 241 ? 73.275 -5.610 -0.239 1.00 19.88 554 LEU A N 1
ATOM 1884 C CA . LEU A 1 241 ? 73.649 -5.946 -1.615 1.00 21.54 554 LEU A CA 1
ATOM 1885 C C . LEU A 1 241 ? 73.095 -7.304 -2.021 1.00 23.48 554 LEU A C 1
ATOM 1886 O O . LEU A 1 241 ? 72.747 -7.522 -3.182 1.00 26.56 554 LEU A O 1
ATOM 1891 N N . ASP A 1 242 ? 73.015 -8.211 -1.054 1.00 23.51 555 ASP A N 1
ATOM 1892 C CA . ASP A 1 242 ? 72.560 -9.574 -1.314 1.00 24.61 555 ASP A CA 1
ATOM 1893 C C . ASP A 1 242 ? 71.652 -10.046 -0.190 1.00 23.21 555 ASP A C 1
ATOM 1894 O O . ASP A 1 242 ? 72.107 -10.693 0.755 1.00 22.97 555 ASP A O 1
ATOM 1899 N N . PRO A 1 243 ? 70.358 -9.722 -0.291 1.00 23.76 556 PRO A N 1
ATOM 1900 C CA . PRO A 1 243 ? 69.454 -9.934 0.843 1.00 25.63 556 PRO A CA 1
ATOM 1901 C C . PRO A 1 243 ? 69.287 -11.388 1.281 1.00 25.27 556 PRO A C 1
ATOM 1902 O O . PRO A 1 243 ? 68.827 -11.596 2.395 1.00 24.13 556 PRO A O 1
ATOM 1906 N N . VAL A 1 244 ? 69.653 -12.367 0.459 1.00 23.89 557 VAL A N 1
ATOM 1907 C CA . VAL A 1 244 ? 69.608 -13.751 0.927 1.00 22.74 557 VAL A CA 1
ATOM 1908 C C . VAL A 1 244 ? 70.492 -13.905 2.173 1.00 23.61 557 VAL A C 1
ATOM 1909 O O . VAL A 1 244 ? 70.201 -14.722 3.053 1.00 21.88 557 VAL A O 1
ATOM 1913 N N . SER A 1 245 ? 71.546 -13.096 2.251 1.00 21.58 558 SER A N 1
ATOM 1914 C CA . SER A 1 245 ? 72.523 -13.177 3.341 1.00 20.90 558 SER A CA 1
ATOM 1915 C C . SER A 1 245 ? 71.968 -12.720 4.683 1.00 18.07 558 SER A C 1
ATOM 1916 O O . SER A 1 245 ? 72.639 -12.870 5.704 1.00 18.21 558 SER A O 1
ATOM 1919 N N . GLU A 1 246 ? 70.751 -12.170 4.694 1.00 18.19 559 GLU A N 1
ATOM 1920 C CA . GLU A 1 246 ? 70.044 -11.929 5.958 1.00 18.20 559 GLU A CA 1
ATOM 1921 C C . GLU A 1 246 ? 70.065 -13.165 6.839 1.00 18.90 559 GLU A C 1
ATOM 1922 O O . GLU A 1 246 ? 70.173 -13.068 8.059 1.00 18.90 559 GLU A O 1
ATOM 1928 N N . ALA A 1 247 ? 69.960 -14.333 6.209 1.00 17.99 560 ALA A N 1
ATOM 1929 C CA . ALA A 1 247 ? 69.923 -15.593 6.942 1.00 18.82 560 ALA A CA 1
ATOM 1930 C C . ALA A 1 247 ? 71.183 -15.873 7.767 1.00 22.57 560 ALA A C 1
ATOM 1931 O O . ALA A 1 247 ? 71.106 -16.609 8.749 1.00 20.57 560 ALA A O 1
ATOM 1933 N N . TRP A 1 248 ? 72.337 -15.319 7.395 1.00 18.09 561 TRP A N 1
ATOM 1934 C CA . TRP A 1 248 ? 73.517 -15.581 8.226 1.00 18.58 561 TRP A CA 1
ATOM 1935 C C . TRP A 1 248 ? 74.131 -14.312 8.808 1.00 18.33 561 TRP A C 1
ATOM 1936 O O . TRP A 1 248 ? 75.249 -14.338 9.327 1.00 16.46 561 TRP A O 1
ATOM 1947 N N . TYR A 1 249 ? 73.376 -13.217 8.753 1.00 14.45 562 TYR A N 1
ATOM 1948 C CA . TYR A 1 249 ? 73.737 -11.990 9.464 1.00 13.12 562 TYR A CA 1
ATOM 1949 C C . TYR A 1 249 ? 72.786 -11.650 10.611 1.00 15.12 562 TYR A C 1
ATOM 1950 O O . TYR A 1 249 ? 73.205 -11.053 11.599 1.00 14.43 562 TYR A O 1
ATOM 1959 N N . GLY A 1 250 ? 71.505 -11.972 10.472 1.00 15.30 563 GLY A N 1
ATOM 1960 C CA . GLY A 1 250 ? 70.552 -11.580 11.501 1.00 15.96 563 GLY A CA 1
ATOM 1961 C C . GLY A 1 250 ? 70.278 -10.082 11.462 1.00 15.94 563 GLY A C 1
ATOM 1962 O O . GLY A 1 250 ? 69.891 -9.479 12.469 1.00 16.10 563 GLY A O 1
ATOM 1963 N N . GLN A 1 251 ? 70.479 -9.490 10.287 1.00 15.46 564 GLN A N 1
ATOM 1964 C CA . GLN A 1 251 ? 70.210 -8.069 10.048 1.00 15.73 564 GLN A CA 1
ATOM 1965 C C . GLN A 1 251 ? 69.489 -7.919 8.717 1.00 17.29 564 GLN A C 1
ATOM 1966 O O . GLN A 1 251 ? 69.625 -8.772 7.852 1.00 18.12 564 GLN A O 1
ATOM 1972 N N . SER A 1 252 ? 68.755 -6.821 8.544 1.00 17.18 565 SER A N 1
ATOM 1973 C CA . SER A 1 252 ? 67.900 -6.625 7.369 1.00 18.17 565 SER A CA 1
ATOM 1974 C C . SER A 1 252 ? 67.665 -5.140 7.143 1.00 18.95 565 SER A C 1
ATOM 1975 O O . SER A 1 252 ? 67.353 -4.433 8.085 1.00 19.44 565 SER A O 1
ATOM 1978 N N . LEU A 1 253 ? 67.797 -4.665 5.906 1.00 20.35 566 LEU A N 1
ATOM 1979 C CA . LEU A 1 253 ? 67.591 -3.239 5.656 1.00 17.95 566 LEU A CA 1
ATOM 1980 C C . LEU A 1 253 ? 66.125 -2.823 5.844 1.00 19.79 566 LEU A C 1
ATOM 1981 O O . LEU A 1 253 ? 65.864 -1.846 6.545 1.00 20.54 566 LEU A O 1
ATOM 1986 N N . PRO A 1 254 ? 65.161 -3.557 5.247 1.00 21.87 567 PRO A N 1
ATOM 1987 C CA . PRO A 1 254 ? 63.763 -3.135 5.442 1.00 26.12 567 PRO A CA 1
ATOM 1988 C C . PRO A 1 254 ? 63.325 -3.104 6.905 1.00 23.87 567 PRO A C 1
ATOM 1989 O O . PRO A 1 254 ? 62.630 -2.169 7.319 1.00 22.93 567 PRO A O 1
ATOM 1993 N N . GLU A 1 255 ? 63.717 -4.121 7.667 1.00 22.84 568 GLU A N 1
ATOM 1994 C CA . GLU A 1 255 ? 63.326 -4.207 9.067 1.00 21.78 568 GLU A CA 1
ATOM 1995 C C . GLU A 1 255 ? 64.023 -3.124 9.893 1.00 21.52 568 GLU A C 1
ATOM 1996 O O . GLU A 1 255 ? 63.427 -2.574 10.818 1.00 21.20 568 GLU A O 1
ATOM 2002 N N . PHE A 1 256 ? 65.275 -2.825 9.562 1.00 18.17 569 PHE A N 1
ATOM 2003 C CA . PHE A 1 256 ? 66.001 -1.761 10.264 1.00 19.41 569 PHE A CA 1
ATOM 2004 C C . PHE A 1 256 ? 65.338 -0.423 9.996 1.00 21.13 569 PHE A C 1
ATOM 2005 O O . PHE A 1 256 ? 65.174 0.398 10.909 1.00 21.66 569 PHE A O 1
ATOM 2013 N N . LEU A 1 257 ? 64.955 -0.198 8.742 1.00 18.01 570 LEU A N 1
ATOM 2014 C CA . LEU A 1 257 ? 64.355 1.082 8.372 1.00 19.09 570 LEU A CA 1
ATOM 2015 C C . LEU A 1 257 ? 63.041 1.305 9.105 1.00 26.46 570 LEU A C 1
ATOM 2016 O O . LEU A 1 257 ? 62.657 2.449 9.367 1.00 26.85 570 LEU A O 1
ATOM 2021 N N . LYS A 1 258 ? 62.353 0.211 9.431 1.00 24.22 571 LYS A N 1
ATOM 2022 C CA . LYS A 1 258 ? 61.072 0.298 10.113 1.00 27.21 571 LYS A CA 1
ATOM 2023 C C . LYS A 1 258 ? 61.222 0.609 11.598 1.00 22.70 571 LYS A C 1
ATOM 2024 O O . LYS A 1 258 ? 60.288 1.119 12.224 1.00 27.77 571 LYS A O 1
ATOM 2030 N N . SER A 1 259 ? 62.390 0.315 12.155 1.00 23.22 572 SER A N 1
ATOM 2031 C CA . SER A 1 259 ? 62.543 0.316 13.609 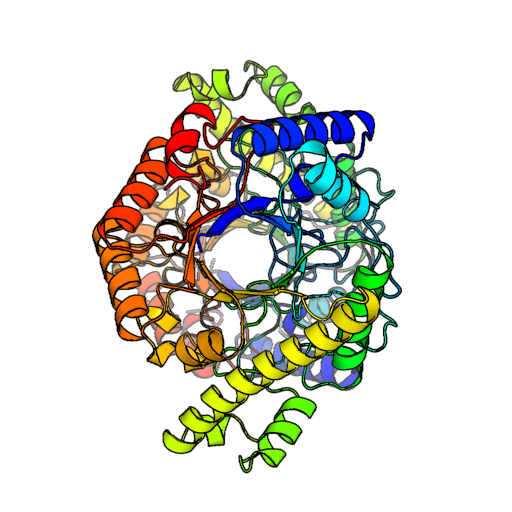1.00 26.55 572 SER A CA 1
ATOM 2032 C C . SER A 1 259 ? 63.521 1.341 14.177 1.00 24.22 572 SER A C 1
ATOM 2033 O O . SER A 1 259 ? 63.396 1.732 15.338 1.00 30.18 572 SER A O 1
ATOM 2036 N N . TYR A 1 260 ? 64.500 1.766 13.388 1.00 17.13 573 TYR A N 1
ATOM 2037 C CA . TYR A 1 260 ? 65.482 2.726 13.900 1.00 16.66 573 TYR A CA 1
ATOM 2038 C C . TYR A 1 260 ? 65.275 4.090 13.268 1.00 17.70 573 TYR A C 1
ATOM 2039 O O . TYR A 1 260 ? 64.754 4.195 12.163 1.00 20.21 573 TYR A O 1
ATOM 2048 N N . ASP A 1 261 ? 65.671 5.141 13.980 1.00 18.56 574 ASP A N 1
ATOM 2049 C CA . ASP A 1 261 ? 65.574 6.475 13.406 1.00 21.83 574 ASP A CA 1
ATOM 2050 C C . ASP A 1 261 ? 66.545 6.619 12.253 1.00 21.98 574 ASP A C 1
ATOM 2051 O O . ASP A 1 261 ? 66.219 7.223 11.225 1.00 24.13 574 ASP A O 1
ATOM 2056 N N . PHE A 1 262 ? 67.731 6.044 12.430 1.00 16.13 575 PHE A N 1
ATOM 2057 C CA . PHE A 1 262 ? 68.746 6.027 11.389 1.00 17.70 575 PHE A CA 1
ATOM 2058 C C . PHE A 1 262 ? 69.381 4.664 11.278 1.00 18.92 575 PHE A C 1
ATOM 2059 O O . PHE A 1 262 ? 69.564 3.963 12.277 1.00 18.95 575 PHE A O 1
ATOM 2067 N N . VAL A 1 263 ? 69.709 4.293 10.048 1.00 17.14 576 VAL A N 1
ATOM 2068 C CA . VAL A 1 263 ? 70.445 3.064 9.780 1.00 14.68 576 VAL A CA 1
ATOM 2069 C C . VAL A 1 263 ? 71.878 3.447 9.462 1.00 17.79 576 VAL A C 1
ATOM 2070 O O . VAL A 1 263 ? 72.117 4.174 8.490 1.00 19.91 576 VAL A O 1
ATOM 2074 N N . ALA A 1 264 ? 72.817 3.007 10.299 1.00 15.69 577 ALA A N 1
ATOM 2075 C CA . ALA A 1 264 ? 74.232 3.326 10.097 1.00 14.99 577 ALA A CA 1
ATOM 2076 C C . ALA A 1 264 ? 74.868 2.253 9.224 1.00 14.78 577 ALA A C 1
ATOM 2077 O O . ALA A 1 264 ? 75.467 1.289 9.718 1.00 15.38 577 ALA A O 1
ATOM 2079 N N . LEU A 1 265 ? 74.745 2.437 7.919 1.00 15.12 578 LEU A N 1
ATOM 2080 C CA . LEU A 1 265 ? 75.156 1.416 6.963 1.00 15.42 578 LEU A CA 1
ATOM 2081 C C . LEU A 1 265 ? 76.660 1.478 6.739 1.00 16.72 578 LEU A C 1
ATOM 2082 O O . LEU A 1 265 ? 77.197 2.536 6.413 1.00 17.80 578 LEU A O 1
ATOM 2087 N N . MET A 1 266 ? 77.342 0.354 6.926 1.00 15.96 579 MET A N 1
ATOM 2088 C CA . MET A 1 266 ? 78.794 0.359 6.843 1.00 15.18 579 MET A CA 1
ATOM 2089 C C . MET A 1 266 ? 79.233 0.280 5.376 1.00 16.02 579 MET A C 1
ATOM 2090 O O . MET A 1 266 ? 79.452 -0.792 4.807 1.00 20.16 579 MET A O 1
ATOM 2095 N N . ALA A 1 267 ? 79.324 1.465 4.775 1.00 16.13 580 ALA A N 1
ATOM 2096 C CA . ALA A 1 267 ? 79.586 1.629 3.344 1.00 15.97 580 ALA A CA 1
ATOM 2097 C C . ALA A 1 267 ? 81.090 1.662 3.124 1.00 20.02 580 ALA A C 1
ATOM 2098 O O . ALA A 1 267 ? 81.678 2.715 2.866 1.00 17.41 580 ALA A O 1
ATOM 2100 N N . MET A 1 268 ? 81.702 0.493 3.268 1.00 18.26 581 MET A N 1
ATOM 2101 C CA . MET A 1 268 ? 83.146 0.377 3.404 1.00 18.24 581 MET A CA 1
ATOM 2102 C C . MET A 1 268 ? 83.714 -0.670 2.450 1.00 23.40 581 MET A C 1
ATOM 2103 O O . MET A 1 268 ? 84.016 -1.802 2.865 1.00 21.58 581 MET A O 1
ATOM 2108 N N . PRO A 1 269 ? 83.859 -0.298 1.166 1.00 22.78 582 PRO A N 1
ATOM 2109 C CA . PRO A 1 269 ? 84.314 -1.248 0.138 1.00 25.65 582 PRO A CA 1
ATOM 2110 C C . PRO A 1 269 ? 85.722 -1.791 0.392 1.00 29.20 582 PRO A C 1
ATOM 2111 O O . PRO A 1 269 ? 85.999 -2.925 0.024 1.00 26.92 582 PRO A O 1
ATOM 2115 N N . ASN A 1 270 ? 86.591 -1.004 1.019 1.00 26.70 583 ASN A N 1
ATOM 2116 C CA . ASN A 1 270 ? 87.929 -1.477 1.371 1.00 32.56 583 ASN A CA 1
ATOM 2117 C C . ASN A 1 270 ? 87.862 -2.647 2.365 1.00 29.74 583 ASN A C 1
ATOM 2118 O O . ASN A 1 270 ? 88.474 -3.697 2.148 1.00 32.19 583 ASN A O 1
ATOM 2123 N N . MET A 1 271 ? 87.114 -2.463 3.450 1.00 25.20 584 MET A N 1
ATOM 2124 C CA . MET A 1 271 ? 86.887 -3.529 4.432 1.00 26.50 584 MET A CA 1
ATOM 2125 C C . MET A 1 271 ? 86.217 -4.747 3.796 1.00 29.80 584 MET A C 1
ATOM 2126 O O . MET A 1 271 ? 86.522 -5.889 4.142 1.00 32.16 584 MET A O 1
ATOM 2131 N N . GLU A 1 272 ? 85.307 -4.490 2.860 1.00 30.19 585 GLU A N 1
ATOM 2132 C CA . GLU A 1 272 ? 84.540 -5.551 2.209 1.00 32.20 585 GLU A CA 1
ATOM 2133 C C . GLU A 1 272 ? 85.354 -6.290 1.149 1.00 35.11 585 GLU A C 1
ATOM 2134 O O . GLU A 1 272 ? 84.971 -7.377 0.716 1.00 39.47 585 GLU A O 1
ATOM 2140 N N . GLY A 1 273 ? 86.473 -5.707 0.732 1.00 31.77 586 GLY A N 1
ATOM 2141 C CA . GLY A 1 273 ? 87.324 -6.336 -0.266 1.00 32.09 586 GLY A CA 1
ATOM 2142 C C . GLY A 1 273 ? 86.778 -6.179 -1.675 1.00 32.89 586 GLY A C 1
ATOM 2143 O O . GLY A 1 273 ? 86.977 -7.044 -2.538 1.00 36.38 586 GLY A O 1
ATOM 2144 N N . ALA A 1 274 ? 86.093 -5.066 -1.911 1.00 31.65 587 ALA A N 1
ATOM 2145 C CA . ALA A 1 274 ? 85.480 -4.791 -3.205 1.00 30.14 587 ALA A CA 1
ATOM 2146 C C . ALA A 1 274 ? 86.523 -4.571 -4.295 1.00 34.61 587 ALA A C 1
ATOM 2147 O O . ALA A 1 274 ? 87.450 -3.779 -4.127 1.00 37.57 587 ALA A O 1
ATOM 2149 N N . ALA A 1 275 ? 86.358 -5.273 -5.413 1.00 33.58 588 ALA A N 1
ATOM 2150 C CA . ALA A 1 275 ? 87.264 -5.147 -6.548 1.00 40.49 588 ALA A CA 1
ATOM 2151 C C . ALA A 1 275 ? 87.078 -3.815 -7.277 1.00 42.98 588 ALA A C 1
ATOM 2152 O O . ALA A 1 275 ? 88.041 -3.240 -7.784 1.00 43.69 588 ALA A O 1
ATOM 2154 N N . ARG A 1 276 ? 85.838 -3.333 -7.328 1.00 35.53 589 ARG A N 1
ATOM 2155 C CA . ARG A 1 276 ? 85.521 -2.080 -8.007 1.00 31.78 589 ARG A CA 1
ATOM 2156 C C . ARG A 1 276 ? 84.754 -1.156 -7.054 1.00 29.69 589 ARG A C 1
ATOM 2157 O O . ARG A 1 276 ? 83.522 -1.108 -7.080 1.00 29.32 589 ARG A O 1
ATOM 2165 N N . PRO A 1 277 ? 85.489 -0.428 -6.203 1.00 30.14 590 PRO A N 1
ATOM 2166 C CA . PRO A 1 277 ? 84.883 0.353 -5.117 1.00 27.08 590 PRO A CA 1
ATOM 2167 C C . PRO A 1 277 ? 83.860 1.404 -5.574 1.00 26.69 590 PRO A C 1
ATOM 2168 O O . PRO A 1 277 ? 82.917 1.668 -4.827 1.00 28.36 590 PRO A O 1
ATOM 2172 N N . GLU A 1 278 ? 84.030 1.996 -6.751 1.00 27.87 591 GLU A N 1
ATOM 2173 C CA . GLU A 1 278 ? 83.079 3.020 -7.188 1.00 29.77 591 GLU A CA 1
ATOM 2174 C C . GLU A 1 278 ? 81.768 2.373 -7.624 1.00 30.88 591 GLU A C 1
ATOM 2175 O O . GLU A 1 278 ? 80.685 2.828 -7.249 1.00 28.03 591 GLU A O 1
ATOM 2181 N N . GLN A 1 279 ? 81.869 1.301 -8.404 1.00 30.72 592 GLN A N 1
ATOM 2182 C CA . GLN A 1 279 ? 80.692 0.533 -8.784 1.00 29.99 592 GLN A CA 1
ATOM 2183 C C . GLN A 1 279 ? 79.990 -0.009 -7.541 1.00 27.49 592 GLN A C 1
ATOM 2184 O O . GLN A 1 279 ? 78.761 0.009 -7.441 1.00 28.03 592 GLN A O 1
ATOM 2190 N N . TRP A 1 280 ? 80.789 -0.506 -6.603 1.00 25.98 593 TRP A N 1
ATOM 2191 C CA . TRP A 1 280 ? 80.275 -1.076 -5.364 1.00 23.99 593 TRP A CA 1
ATOM 2192 C C . TRP A 1 280 ? 79.397 -0.075 -4.621 1.00 23.51 593 TRP A C 1
ATOM 2193 O O . TRP A 1 280 ? 78.287 -0.393 -4.197 1.00 23.53 593 TRP A O 1
ATOM 2204 N N . MET A 1 281 ? 79.901 1.144 -4.471 1.00 23.64 594 MET A N 1
ATOM 2205 C CA . MET A 1 281 ? 79.151 2.180 -3.776 1.00 21.22 594 MET A CA 1
ATOM 2206 C C . MET A 1 281 ? 77.892 2.563 -4.560 1.00 21.70 594 MET A C 1
ATOM 2207 O O . MET A 1 281 ? 76.834 2.818 -3.977 1.00 21.95 594 MET A O 1
ATOM 2212 N N . ARG A 1 282 ? 78.009 2.607 -5.883 1.00 24.05 595 ARG A N 1
ATOM 2213 C CA . ARG A 1 282 ? 76.859 2.874 -6.738 1.00 28.69 595 ARG A CA 1
ATOM 2214 C C . ARG A 1 282 ? 75.764 1.819 -6.521 1.00 31.05 595 ARG A C 1
ATOM 2215 O O . ARG A 1 282 ? 74.590 2.154 -6.348 1.00 26.02 595 ARG A O 1
ATOM 2223 N N . GLN A 1 283 ? 76.155 0.546 -6.498 1.00 27.37 596 GLN A N 1
ATOM 2224 C CA . GLN A 1 283 ? 75.199 -0.534 -6.269 1.00 27.80 596 GLN A CA 1
ATOM 2225 C C . GLN A 1 283 ? 74.596 -0.489 -4.865 1.00 26.13 596 GLN A C 1
ATOM 2226 O O . GLN A 1 283 ? 73.412 -0.790 -4.689 1.00 25.35 596 GLN A O 1
ATOM 2232 N N . LEU A 1 284 ? 75.404 -0.127 -3.870 1.00 21.35 597 LEU A N 1
ATOM 2233 C CA . LEU A 1 284 ? 74.898 -0.043 -2.500 1.00 20.68 597 LEU A CA 1
ATOM 2234 C C . LEU A 1 284 ? 73.824 1.040 -2.393 1.00 22.86 597 LEU A C 1
ATOM 2235 O O . LEU A 1 284 ? 72.756 0.809 -1.827 1.00 23.01 597 LEU A O 1
ATOM 2240 N N . VAL A 1 285 ? 74.104 2.213 -2.954 1.00 22.08 598 VAL A N 1
ATOM 2241 C CA . VAL A 1 285 ? 73.137 3.310 -2.940 1.00 22.07 598 VAL A CA 1
ATOM 2242 C C . VAL A 1 285 ? 71.848 2.926 -3.674 1.00 24.12 598 VAL A C 1
ATOM 2243 O O . VAL A 1 285 ? 70.747 3.193 -3.188 1.00 24.88 598 VAL A O 1
ATOM 2247 N N . ALA A 1 286 ? 71.989 2.282 -4.830 1.00 24.69 599 ALA A N 1
ATOM 2248 C CA . ALA A 1 286 ? 70.831 1.848 -5.608 1.00 27.31 599 ALA A CA 1
ATOM 2249 C C . ALA A 1 286 ? 69.963 0.896 -4.797 1.00 27.39 599 ALA A C 1
ATOM 2250 O O . ALA A 1 286 ? 68.733 0.968 -4.845 1.00 28.15 599 ALA A O 1
ATOM 2252 N N . ALA A 1 287 ? 70.611 -0.001 -4.056 1.00 26.70 600 ALA A N 1
ATOM 2253 C CA . ALA A 1 287 ? 69.889 -0.966 -3.231 1.00 27.83 600 ALA A CA 1
ATOM 2254 C C . ALA A 1 287 ? 69.094 -0.263 -2.140 1.00 24.11 600 ALA A C 1
ATOM 2255 O O . ALA A 1 287 ? 67.940 -0.608 -1.884 1.00 25.89 600 ALA A O 1
ATOM 2257 N N . VAL A 1 288 ? 69.722 0.717 -1.493 1.00 20.83 601 VAL A N 1
ATOM 2258 C CA . VAL A 1 288 ? 69.058 1.483 -0.446 1.00 21.87 601 VAL A CA 1
ATOM 2259 C C . VAL A 1 288 ? 67.888 2.281 -1.029 1.00 25.38 601 VAL A C 1
ATOM 2260 O O . VAL A 1 288 ? 66.797 2.311 -0.453 1.00 24.68 601 VAL A O 1
ATOM 2264 N N . ALA A 1 289 ? 68.116 2.911 -2.176 1.00 23.64 602 ALA A N 1
ATOM 2265 C CA . ALA A 1 289 ? 67.063 3.667 -2.857 1.00 26.42 602 ALA A CA 1
ATOM 2266 C C . ALA A 1 289 ? 65.865 2.780 -3.194 1.00 32.14 602 ALA A C 1
ATOM 2267 O O . ALA A 1 289 ? 64.711 3.200 -3.080 1.00 30.69 602 ALA A O 1
ATOM 2269 N N . ARG A 1 290 ? 66.154 1.549 -3.601 1.00 28.83 603 ARG A N 1
ATOM 2270 C CA . ARG A 1 290 ? 65.127 0.590 -3.993 1.00 31.69 603 ARG A CA 1
ATOM 2271 C C . ARG A 1 290 ? 64.196 0.295 -2.815 1.00 33.49 603 ARG A C 1
ATOM 2272 O O . ARG A 1 290 ? 63.010 0.031 -3.002 1.00 37.16 603 ARG A O 1
ATOM 2280 N N . GLN A 1 291 ? 64.741 0.370 -1.603 1.00 31.96 604 GLN A N 1
ATOM 2281 C CA . GLN A 1 291 ? 63.964 0.196 -0.378 1.00 31.70 604 GLN A CA 1
ATOM 2282 C C . GLN A 1 291 ? 63.439 1.532 0.156 1.00 33.66 604 GLN A C 1
ATOM 2283 O O . GLN A 1 291 ? 62.916 1.593 1.270 1.00 36.78 604 GLN A O 1
ATOM 2289 N N . LYS A 1 292 ? 63.591 2.591 -0.639 1.00 32.47 605 LYS A N 1
ATOM 2290 C CA . LYS A 1 292 ? 63.190 3.944 -0.249 1.00 34.83 605 LYS A CA 1
ATOM 2291 C C . LYS A 1 292 ? 63.836 4.358 1.074 1.00 32.75 605 LYS A C 1
ATOM 2292 O O . LYS A 1 292 ? 63.186 4.945 1.939 1.00 31.11 605 LYS A O 1
ATOM 2298 N N . GLY A 1 293 ? 65.116 4.045 1.233 1.00 25.22 606 GLY A N 1
ATOM 2299 C CA . GLY A 1 293 ? 65.783 4.291 2.498 1.00 23.57 606 GLY A CA 1
ATOM 2300 C C . GLY A 1 293 ? 66.785 5.430 2.555 1.00 24.33 606 GLY A C 1
ATOM 2301 O O . GLY A 1 293 ? 67.455 5.596 3.569 1.00 25.20 606 GLY A O 1
ATOM 2302 N N . LEU A 1 294 ? 66.903 6.224 1.495 1.00 27.31 607 LEU A N 1
ATOM 2303 C CA . LEU A 1 294 ? 67.954 7.249 1.483 1.00 23.29 607 LEU A CA 1
ATOM 2304 C C . LEU A 1 294 ? 67.742 8.314 2.559 1.00 23.20 607 LEU A C 1
ATOM 2305 O O . LEU A 1 294 ? 68.704 8.882 3.065 1.00 26.92 607 LEU A O 1
ATOM 2310 N N . ASP A 1 295 ? 66.489 8.567 2.923 1.00 25.14 608 ASP A N 1
ATOM 2311 C CA A ASP A 1 295 ? 66.207 9.622 3.890 0.51 26.04 608 ASP A CA 1
ATOM 2312 C CA B ASP A 1 295 ? 66.147 9.591 3.907 0.49 26.53 608 ASP A CA 1
ATOM 2313 C C . ASP A 1 295 ? 66.699 9.283 5.298 1.00 27.76 608 ASP A C 1
ATOM 2314 O O . ASP A 1 295 ? 67.042 10.184 6.068 1.00 25.92 608 ASP A O 1
ATOM 2323 N N . ARG A 1 296 ? 66.770 8.002 5.641 1.00 21.45 609 ARG A N 1
ATOM 2324 C CA . ARG A 1 296 ? 67.219 7.663 6.990 1.00 20.99 609 ARG A CA 1
ATOM 2325 C C . ARG A 1 296 ? 68.403 6.707 7.033 1.00 19.23 609 ARG A C 1
ATOM 2326 O O . ARG A 1 296 ? 68.801 6.257 8.103 1.00 22.51 609 ARG A O 1
ATOM 2334 N N . THR A 1 297 ? 68.992 6.423 5.880 1.00 19.30 610 THR A N 1
ATOM 2335 C CA . THR A 1 297 ? 70.220 5.628 5.868 1.00 18.10 610 THR A CA 1
ATOM 2336 C C . THR A 1 297 ? 71.429 6.545 5.852 1.00 20.24 610 THR A C 1
ATOM 2337 O O . THR A 1 297 ? 71.552 7.413 4.993 1.00 21.13 610 THR A O 1
ATOM 2341 N N . ILE A 1 298 ? 72.305 6.356 6.829 1.00 14.75 611 ILE A N 1
ATOM 2342 C CA . ILE A 1 298 ? 73.567 7.067 6.886 1.00 18.38 611 ILE A CA 1
ATOM 2343 C C . ILE A 1 298 ? 74.642 6.168 6.303 1.00 18.98 611 ILE A C 1
ATOM 2344 O O . ILE A 1 298 ? 74.863 5.060 6.792 1.00 18.20 611 ILE A O 1
ATOM 2349 N N . PHE A 1 299 ? 75.275 6.624 5.229 1.00 16.41 612 PHE A N 1
ATOM 2350 C CA . PHE A 1 299 ? 76.339 5.848 4.615 1.00 17.36 612 PHE A CA 1
ATOM 2351 C C . PHE A 1 299 ? 77.623 6.136 5.372 1.00 17.13 612 PHE A C 1
ATOM 2352 O O . PHE A 1 299 ? 78.248 7.181 5.190 1.00 16.58 612 PHE A O 1
ATOM 2360 N N . GLU A 1 300 ? 77.990 5.206 6.247 1.00 14.27 613 GLU A N 1
ATOM 2361 C CA . GLU A 1 300 ? 79.161 5.397 7.092 1.00 14.38 613 GLU A CA 1
ATOM 2362 C C . GLU A 1 300 ? 80.408 4.870 6.388 1.00 14.82 613 GLU A C 1
ATOM 2363 O O . GLU A 1 300 ? 80.563 3.667 6.184 1.00 16.87 613 GLU A O 1
ATOM 2369 N N . LEU A 1 301 ? 81.290 5.794 6.020 1.00 15.39 614 LEU A N 1
ATOM 2370 C CA . LEU A 1 301 ? 82.476 5.479 5.226 1.00 14.58 614 LEU A CA 1
ATOM 2371 C C . LEU A 1 301 ? 83.653 5.171 6.131 1.00 15.09 614 LEU A C 1
ATOM 2372 O O . LEU A 1 301 ? 83.633 5.530 7.308 1.00 16.25 614 LEU A O 1
ATOM 2377 N N . GLN A 1 302 ? 84.681 4.516 5.599 1.00 14.60 615 GLN A N 1
ATOM 2378 C CA . GLN A 1 302 ? 85.860 4.274 6.423 1.00 15.75 615 GLN A CA 1
ATOM 2379 C C . GLN A 1 302 ? 86.961 5.278 6.107 1.00 19.30 615 GLN A C 1
ATOM 2380 O O . GLN A 1 302 ? 87.239 5.567 4.943 1.00 19.32 615 GLN A O 1
ATOM 2386 N N . ALA A 1 303 ? 87.574 5.816 7.161 1.00 18.18 616 ALA A N 1
ATOM 2387 C CA . ALA A 1 303 ? 88.675 6.761 7.021 1.00 15.27 616 ALA A CA 1
ATOM 2388 C C . ALA A 1 303 ? 90.024 6.085 7.261 1.00 17.96 616 ALA A C 1
ATOM 2389 O O . ALA A 1 303 ? 91.081 6.695 7.072 1.00 22.44 616 ALA A O 1
ATOM 2391 N N . ARG A 1 304 ? 89.984 4.827 7.676 1.00 18.07 617 ARG A N 1
ATOM 2392 C CA . ARG A 1 304 ? 91.197 4.089 7.961 1.00 20.00 617 ARG A CA 1
ATOM 2393 C C . ARG A 1 304 ? 91.120 2.706 7.332 1.00 23.25 617 ARG A C 1
ATOM 2394 O O . ARG A 1 304 ? 90.050 2.096 7.265 1.00 23.12 617 ARG A O 1
ATOM 2402 N N . ASP A 1 305 ? 92.256 2.235 6.838 1.00 22.09 618 ASP A N 1
ATOM 2403 C CA . ASP A 1 305 ? 92.381 0.882 6.338 1.00 27.60 618 ASP A CA 1
ATOM 2404 C C . ASP A 1 305 ? 92.915 0.046 7.504 1.00 27.70 618 ASP A C 1
ATOM 2405 O O . ASP A 1 305 ? 94.125 -0.022 7.715 1.00 29.66 618 ASP A O 1
ATOM 2410 N N . TRP A 1 306 ? 92.013 -0.552 8.285 1.00 30.39 619 TRP A N 1
ATOM 2411 C CA . TRP A 1 306 ? 92.412 -1.228 9.523 1.00 32.41 619 TRP A CA 1
ATOM 2412 C C . TRP A 1 306 ? 93.235 -2.487 9.255 1.00 43.00 619 TRP A C 1
ATOM 2413 O O . TRP A 1 306 ? 94.019 -2.910 10.107 1.00 44.67 619 TRP A O 1
ATOM 2424 N N . ARG A 1 307 ? 93.058 -3.090 8.083 1.00 45.24 620 ARG A N 1
ATOM 2425 C CA . ARG A 1 307 ? 93.754 -4.338 7.800 1.00 48.99 620 ARG A CA 1
ATOM 2426 C C . ARG A 1 307 ? 95.253 -4.097 7.600 1.00 47.11 620 ARG A C 1
ATOM 2427 O O . ARG A 1 307 ? 96.074 -4.878 8.082 1.00 50.44 620 ARG A O 1
ATOM 2435 N N . VAL A 1 308 ? 95.613 -3.008 6.922 1.00 42.45 621 VAL A N 1
ATOM 2436 C CA . VAL A 1 308 ? 97.022 -2.693 6.687 1.00 42.45 621 VAL A CA 1
ATOM 2437 C C . VAL A 1 308 ? 97.541 -1.681 7.705 1.00 41.29 621 VAL A C 1
ATOM 2438 O O . VAL A 1 308 ? 98.745 -1.447 7.796 1.00 41.89 621 VAL A O 1
ATOM 2442 N N . GLY A 1 309 ? 96.629 -1.068 8.455 1.00 36.36 622 GLY A N 1
ATOM 2443 C CA . GLY A 1 309 ? 97.013 -0.161 9.521 1.00 34.10 622 GLY A CA 1
ATOM 2444 C C . GLY A 1 309 ? 97.478 1.186 9.002 1.00 31.72 622 GLY A C 1
ATOM 2445 O O . GLY A 1 309 ? 98.525 1.693 9.411 1.00 34.64 622 GLY A O 1
ATOM 2446 N N . LYS A 1 310 ? 96.695 1.763 8.098 1.00 25.87 623 LYS A N 1
ATOM 2447 C CA . LYS A 1 310 ? 97.037 3.040 7.487 1.00 28.84 623 LYS A CA 1
ATOM 2448 C C . LYS A 1 310 ? 95.805 3.904 7.286 1.00 22.67 623 LYS A C 1
ATOM 2449 O O . LYS A 1 310 ? 94.722 3.395 7.001 1.00 25.23 623 LYS A O 1
ATOM 2451 N N . PRO A 1 311 ? 95.967 5.226 7.425 1.00 22.02 624 PRO A N 1
ATOM 2452 C CA . PRO A 1 311 ? 94.857 6.114 7.074 1.00 25.99 624 PRO A CA 1
ATOM 2453 C C . PRO A 1 311 ? 94.556 6.024 5.590 1.00 21.17 624 PRO A C 1
ATOM 2454 O O . PRO A 1 311 ? 95.449 5.752 4.794 1.00 25.64 624 PRO A O 1
ATOM 2458 N N . ILE A 1 312 ? 93.299 6.235 5.232 1.00 18.75 625 ILE A N 1
ATOM 2459 C CA . ILE A 1 312 ? 92.917 6.329 3.832 1.00 21.57 625 ILE A CA 1
ATOM 2460 C C . ILE A 1 312 ? 93.072 7.777 3.416 1.00 22.38 625 ILE A C 1
ATOM 2461 O O . ILE A 1 312 ? 92.688 8.666 4.171 1.00 20.27 625 ILE A O 1
ATOM 2466 N N . ASP A 1 313 ? 93.682 8.013 2.253 1.00 22.48 626 ASP A N 1
ATOM 2467 C CA . ASP A 1 313 ? 93.862 9.367 1.727 1.00 24.42 626 ASP A CA 1
ATOM 2468 C C . ASP A 1 313 ? 92.562 10.157 1.813 1.00 24.57 626 ASP A C 1
ATOM 2469 O O . ASP A 1 313 ? 91.517 9.689 1.359 1.00 22.81 626 ASP A O 1
ATOM 2474 N N . THR A 1 314 ? 92.627 11.340 2.417 1.00 19.97 627 THR A N 1
ATOM 2475 C CA . THR A 1 314 ? 91.425 12.141 2.638 1.00 20.05 627 THR A CA 1
ATOM 2476 C C . THR A 1 314 ? 90.724 12.432 1.313 1.00 20.53 627 THR A C 1
ATOM 2477 O O . THR A 1 314 ? 89.493 12.508 1.256 1.00 21.12 627 THR A O 1
ATOM 2481 N N . GLU A 1 315 ? 91.500 12.554 0.239 1.00 23.23 628 GLU A N 1
ATOM 2482 C CA . GLU A 1 315 ? 90.909 12.811 -1.074 1.00 25.96 628 GLU A CA 1
ATOM 2483 C C . GLU A 1 315 ? 90.074 11.614 -1.548 1.00 25.86 628 GLU A C 1
ATOM 2484 O O . GLU A 1 315 ? 89.094 11.780 -2.267 1.00 24.98 628 GLU A O 1
ATOM 2490 N N . ILE A 1 316 ? 90.445 10.406 -1.141 1.00 21.97 629 ILE A N 1
ATOM 2491 C CA . ILE A 1 316 ? 89.643 9.241 -1.499 1.00 23.25 629 ILE A CA 1
ATOM 2492 C C . ILE A 1 316 ? 88.314 9.261 -0.737 1.00 20.68 629 ILE A C 1
ATOM 2493 O O . ILE A 1 316 ? 87.249 8.961 -1.293 1.00 21.19 629 ILE A O 1
ATOM 2498 N N . LEU A 1 317 ? 88.384 9.636 0.533 1.00 17.28 630 LEU A N 1
ATOM 2499 C CA . LEU A 1 317 ? 87.200 9.754 1.373 1.00 15.22 630 LEU A CA 1
ATOM 2500 C C . LEU A 1 317 ? 86.260 10.839 0.846 1.00 18.16 630 LEU A C 1
ATOM 2501 O O . LEU A 1 317 ? 85.040 10.644 0.766 1.00 18.39 630 LEU A O 1
ATOM 2506 N N . ARG A 1 318 ? 86.830 11.981 0.482 1.00 19.01 631 ARG A N 1
ATOM 2507 C CA . ARG A 1 318 ? 86.022 13.071 -0.051 1.00 17.96 631 ARG A CA 1
ATOM 2508 C C . ARG A 1 318 ? 85.361 12.658 -1.363 1.00 20.17 631 ARG A C 1
ATOM 2509 O O . ARG A 1 318 ? 84.200 13.010 -1.615 1.00 20.01 631 ARG A O 1
ATOM 2517 N N . ARG A 1 319 ? 86.087 11.926 -2.205 1.00 19.62 632 ARG A N 1
ATOM 2518 C CA . ARG A 1 319 ? 85.512 11.500 -3.483 1.00 21.85 632 ARG A CA 1
ATOM 2519 C C . ARG A 1 319 ? 84.313 10.589 -3.243 1.00 20.94 632 ARG A C 1
ATOM 2520 O O . ARG A 1 319 ? 83.340 10.631 -4.003 1.00 22.28 632 ARG A O 1
ATOM 2528 N N . GLN A 1 320 ? 84.381 9.769 -2.192 1.00 19.13 633 GLN A N 1
ATOM 2529 C CA . GLN A 1 320 ? 83.246 8.911 -1.858 1.00 18.87 633 GLN A CA 1
ATOM 2530 C C . GLN A 1 320 ? 82.053 9.763 -1.422 1.00 20.49 633 GLN A C 1
ATOM 2531 O O . GLN A 1 320 ? 80.913 9.504 -1.822 1.00 19.65 633 GLN A O 1
ATOM 2537 N N . MET A 1 321 ? 82.317 10.800 -0.634 1.00 16.46 634 MET A N 1
ATOM 2538 C CA . MET A 1 321 ? 81.242 11.687 -0.200 1.00 15.78 634 MET A CA 1
ATOM 2539 C C . MET A 1 321 ? 80.631 12.437 -1.382 1.00 18.88 634 MET A C 1
ATOM 2540 O O . MET A 1 321 ? 79.411 12.564 -1.464 1.00 19.95 634 MET A O 1
ATOM 2545 N N . VAL A 1 322 ? 81.463 12.908 -2.309 1.00 18.52 635 VAL A N 1
ATOM 2546 C CA . VAL A 1 322 ? 80.937 13.605 -3.479 1.00 20.64 635 VAL A CA 1
ATOM 2547 C C . VAL A 1 322 ? 80.108 12.633 -4.319 1.00 22.74 635 VAL A C 1
ATOM 2548 O O . VAL A 1 322 ? 79.052 13.000 -4.848 1.00 22.15 635 VAL A O 1
ATOM 2552 N N . GLN A 1 323 ? 80.563 11.384 -4.412 1.00 22.93 636 GLN A N 1
ATOM 2553 C CA . GLN A 1 323 ? 79.830 10.393 -5.192 1.00 24.93 636 GLN A CA 1
ATOM 2554 C C . GLN A 1 323 ? 78.449 10.162 -4.580 1.00 20.09 636 GLN A C 1
ATOM 2555 O O . GLN A 1 323 ? 77.446 10.110 -5.308 1.00 23.70 636 GLN A O 1
ATOM 2561 N N . LEU A 1 324 ? 78.409 10.004 -3.257 1.00 20.24 637 LEU A N 1
ATOM 2562 C CA . LEU A 1 324 ? 77.143 9.861 -2.529 1.00 19.82 637 LEU A CA 1
ATOM 2563 C C . LEU A 1 324 ? 76.218 11.043 -2.808 1.00 20.56 637 LEU A C 1
ATOM 2564 O O . LEU A 1 324 ? 75.047 10.856 -3.147 1.00 22.36 637 LEU A O 1
ATOM 2569 N N . ARG A 1 325 ? 76.744 12.258 -2.674 1.00 19.14 638 ARG A N 1
ATOM 2570 C CA . ARG A 1 325 ? 75.945 13.454 -2.965 1.00 20.67 638 ARG A CA 1
ATOM 2571 C C . ARG A 1 325 ? 75.361 13.420 -4.380 1.00 23.55 638 ARG A C 1
ATOM 2572 O O . ARG A 1 325 ? 74.189 13.744 -4.582 1.00 24.15 638 ARG A O 1
ATOM 2580 N N . SER A 1 326 ? 76.171 13.014 -5.355 1.00 23.64 639 SER A N 1
ATOM 2581 C CA . SER A 1 326 ? 75.732 12.995 -6.751 1.00 26.09 639 SER A CA 1
ATOM 2582 C C . SER A 1 326 ? 74.632 11.963 -6.991 1.00 26.36 639 SER A C 1
ATOM 2583 O O . SER A 1 326 ? 73.897 12.055 -7.976 1.00 28.47 639 SER A O 1
ATOM 2586 N N . LEU A 1 327 ? 74.531 10.983 -6.100 1.00 24.62 640 LEU A N 1
ATOM 2587 C CA . LEU A 1 327 ? 73.532 9.925 -6.223 1.00 28.10 640 LEU A CA 1
ATOM 2588 C C . LEU A 1 327 ? 72.319 10.160 -5.324 1.00 29.12 640 LEU A C 1
ATOM 2589 O O . LEU A 1 327 ? 71.420 9.323 -5.260 1.00 35.76 640 LEU A O 1
ATOM 2594 N N . GLY A 1 328 ? 72.305 11.282 -4.614 1.00 34.59 641 GLY A N 1
ATOM 2595 C CA . GLY A 1 328 ? 71.182 11.615 -3.758 1.00 34.96 641 GLY A CA 1
ATOM 2596 C C . GLY A 1 328 ? 71.227 10.992 -2.377 1.00 29.56 641 GLY A C 1
ATOM 2597 O O . GLY A 1 328 ? 70.229 10.998 -1.656 1.00 31.07 641 GLY A O 1
ATOM 2598 N N . ALA A 1 329 ? 72.382 10.447 -2.007 1.00 26.79 642 ALA A N 1
ATOM 2599 C CA . ALA A 1 329 ? 72.585 9.914 -0.672 1.00 25.56 642 ALA A CA 1
ATOM 2600 C C . ALA A 1 329 ? 73.195 10.991 0.205 1.00 33.15 642 ALA A C 1
ATOM 2601 O O . ALA A 1 329 ? 74.417 11.097 0.307 1.00 33.93 642 ALA A O 1
ATOM 2603 N N . ILE A 1 330 ? 72.347 11.791 0.841 1.00 24.32 643 ILE A N 1
ATOM 2604 C CA . ILE A 1 330 ? 72.834 12.999 1.499 1.00 26.55 643 ILE A CA 1
ATOM 2605 C C . ILE A 1 330 ? 73.206 12.823 2.971 1.00 28.80 643 ILE A C 1
ATOM 2606 O O . ILE A 1 330 ? 73.751 13.748 3.575 1.00 24.36 643 ILE A O 1
ATOM 2611 N N . ASN A 1 331 ? 72.914 11.657 3.551 1.00 21.42 644 ASN A N 1
ATOM 2612 C CA . ASN A 1 331 ? 73.343 11.374 4.915 1.00 19.99 644 ASN A CA 1
ATOM 2613 C C . ASN A 1 331 ? 74.548 10.448 4.908 1.00 21.21 644 ASN A C 1
ATOM 2614 O O . ASN A 1 331 ? 74.494 9.376 4.311 1.00 19.63 644 ASN A O 1
ATOM 2619 N N . TYR A 1 332 ? 75.635 10.864 5.551 1.00 16.24 645 TYR A N 1
ATOM 2620 C CA . TYR A 1 332 ? 76.857 10.069 5.534 1.00 14.52 645 TYR A CA 1
ATOM 2621 C C . TYR A 1 332 ? 77.781 10.523 6.643 1.00 15.22 645 TYR A C 1
ATOM 2622 O O . TYR A 1 332 ? 77.463 11.445 7.388 1.00 15.86 645 TYR A O 1
ATOM 2631 N N . GLY A 1 333 ? 78.917 9.857 6.756 1.00 13.92 646 GLY A N 1
ATOM 2632 C CA . GLY A 1 333 ? 79.863 10.174 7.811 1.00 17.00 646 GLY A CA 1
ATOM 2633 C C . GLY A 1 333 ? 81.065 9.271 7.693 1.00 16.13 646 GLY A C 1
ATOM 2634 O O . GLY A 1 333 ? 81.222 8.570 6.686 1.00 14.80 646 GLY A O 1
ATOM 2635 N N . TYR A 1 334 ? 81.927 9.276 8.703 1.00 14.40 647 TYR A N 1
ATOM 2636 C CA . TYR A 1 334 ? 83.097 8.417 8.619 1.00 12.43 647 TYR A CA 1
ATOM 2637 C C . TYR A 1 334 ? 83.519 7.906 9.991 1.00 11.71 647 TYR A C 1
ATOM 2638 O O . TYR A 1 334 ? 83.192 8.484 11.033 1.00 14.24 647 TYR A O 1
ATOM 2647 N N . TYR A 1 335 ? 84.259 6.803 9.942 1.00 15.17 648 TYR A N 1
ATOM 2648 C CA . TYR A 1 335 ? 84.850 6.157 11.105 1.00 14.39 648 TYR A CA 1
ATOM 2649 C C . TYR A 1 335 ? 86.230 5.672 10.673 1.00 14.66 648 TYR A C 1
ATOM 2650 O O . TYR A 1 335 ? 86.356 5.099 9.597 1.00 16.12 648 TYR A O 1
ATOM 2659 N N . PRO A 1 336 ? 87.280 5.905 11.487 1.00 14.44 649 PRO A N 1
ATOM 2660 C CA . PRO A 1 336 ? 87.395 6.613 12.760 1.00 12.31 649 PRO A CA 1
ATOM 2661 C C . PRO A 1 336 ? 87.971 8.012 12.584 1.00 16.90 649 PRO A C 1
ATOM 2662 O O . PRO A 1 336 ? 88.530 8.326 11.531 1.00 18.48 649 PRO A O 1
ATOM 2666 N N . ASP A 1 337 ? 87.848 8.843 13.605 1.00 17.95 650 ASP A N 1
ATOM 2667 C CA . ASP A 1 337 ? 88.566 10.107 13.589 1.00 15.38 650 ASP A CA 1
ATOM 2668 C C . ASP A 1 337 ? 89.912 9.920 14.277 1.00 14.59 650 ASP A C 1
ATOM 2669 O O . ASP A 1 337 ? 89.978 9.609 15.476 1.00 17.66 650 ASP A O 1
ATOM 2674 N N . ASP A 1 338 ? 90.988 10.078 13.512 1.00 15.37 651 ASP A N 1
ATOM 2675 C CA . ASP A 1 338 ? 92.333 9.983 14.073 1.00 17.22 651 ASP A CA 1
ATOM 2676 C C . ASP A 1 338 ? 92.785 11.391 14.416 1.00 21.60 651 ASP A C 1
ATOM 2677 O O . ASP A 1 338 ? 93.571 12.004 13.684 1.00 23.61 651 ASP A O 1
ATOM 2682 N N . PHE A 1 339 ? 92.265 11.913 15.523 1.00 19.96 652 PHE A N 1
ATOM 2683 C CA . PHE A 1 339 ? 92.453 13.328 15.845 1.00 22.21 652 PHE A CA 1
ATOM 2684 C C . PHE A 1 339 ? 93.897 13.681 16.188 1.00 28.26 652 PHE A C 1
ATOM 2685 O O . PHE A 1 339 ? 94.319 14.823 16.002 1.00 36.23 652 PHE A O 1
AT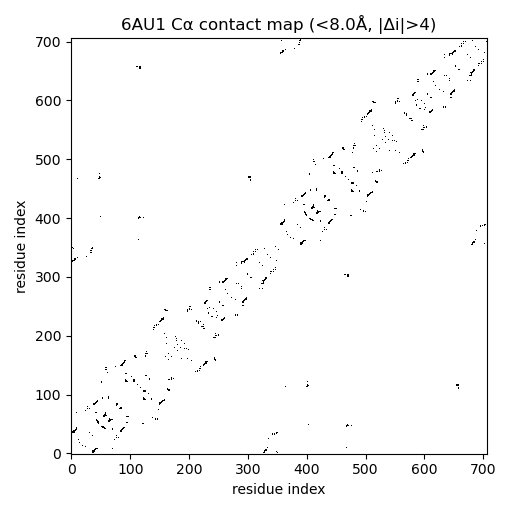OM 2693 N N . ILE A 1 340 ? 94.666 12.714 16.673 1.00 25.26 653 ILE A N 1
ATOM 2694 C CA . ILE A 1 340 ? 96.061 12.986 16.999 1.00 29.62 653 ILE A CA 1
ATOM 2695 C C . ILE A 1 340 ? 96.916 13.149 15.735 1.00 33.60 653 ILE A C 1
ATOM 2696 O O . ILE A 1 340 ? 97.838 13.965 15.698 1.00 34.51 653 ILE A O 1
ATOM 2701 N N . ALA A 1 341 ? 96.604 12.387 14.692 1.00 29.62 654 ALA A N 1
ATOM 2702 C CA . ALA A 1 341 ? 97.373 12.477 13.447 1.00 33.50 654 ALA A CA 1
ATOM 2703 C C . ALA A 1 341 ? 96.716 13.412 12.434 1.00 32.67 654 ALA A C 1
ATOM 2704 O O . ALA A 1 341 ? 97.156 13.498 11.285 1.00 28.52 654 ALA A O 1
ATOM 2706 N N . ASN A 1 342 ? 95.665 14.103 12.869 1.00 30.05 655 ASN A N 1
ATOM 2707 C CA . ASN A 1 342 ? 94.899 15.001 12.011 1.00 32.00 655 ASN A CA 1
ATOM 2708 C C . ASN A 1 342 ? 94.397 14.301 10.761 1.00 32.02 655 ASN A C 1
ATOM 2709 O O . ASN A 1 342 ? 94.509 14.821 9.648 1.00 38.58 655 ASN A O 1
ATOM 2714 N N . HIS A 1 343 ? 93.852 13.105 10.946 1.00 22.67 656 HIS A N 1
ATOM 2715 C CA . HIS A 1 343 ? 93.282 12.377 9.838 1.00 23.08 656 HIS A CA 1
ATOM 2716 C C . HIS A 1 343 ? 91.871 11.878 10.143 1.00 27.08 656 HIS A C 1
ATOM 2717 O O . HIS A 1 343 ? 91.646 11.268 11.180 1.00 25.95 656 HIS A O 1
ATOM 2724 N N . PRO A 1 344 ? 90.919 12.109 9.220 1.00 22.06 657 PRO A N 1
ATOM 2725 C CA . PRO A 1 344 ? 91.138 12.759 7.921 1.00 20.19 657 PRO A CA 1
ATOM 2726 C C . PRO A 1 344 ? 91.428 14.250 8.047 1.00 21.17 657 PRO A C 1
ATOM 2727 O O . PRO A 1 344 ? 91.243 14.836 9.114 1.00 24.60 657 PRO A O 1
ATOM 2731 N N . ASP A 1 345 ? 91.909 14.842 6.961 1.00 21.59 658 ASP A N 1
ATOM 2732 C CA . ASP A 1 345 ? 92.238 16.259 6.919 1.00 23.77 658 ASP A CA 1
ATOM 2733 C C . ASP A 1 345 ? 90.956 17.085 7.038 1.00 27.88 658 ASP A C 1
ATOM 2734 O O . ASP A 1 345 ? 90.119 17.088 6.131 1.00 25.45 658 ASP A O 1
ATOM 2739 N N . ALA A 1 346 ? 90.813 17.770 8.169 1.00 33.29 659 ALA A N 1
ATOM 2740 C CA . ALA A 1 346 ? 89.625 18.566 8.466 1.00 40.44 659 ALA A CA 1
ATOM 2741 C C . ALA A 1 346 ? 89.399 19.667 7.440 1.00 41.92 659 ALA A C 1
ATOM 2742 O O . ALA A 1 346 ? 88.269 19.896 7.011 1.00 45.15 659 ALA A O 1
ATOM 2744 N N . GLU A 1 347 ? 90.475 20.347 7.056 1.00 39.58 660 GLU A N 1
ATOM 2745 C CA . GLU A 1 347 ? 90.397 21.411 6.067 1.00 40.55 660 GLU A CA 1
ATOM 2746 C C . GLU A 1 347 ? 89.815 20.907 4.751 1.00 40.23 660 GLU A C 1
ATOM 2747 O O . GLU A 1 347 ? 89.016 21.591 4.113 1.00 39.06 660 GLU A O 1
ATOM 2749 N N . ALA A 1 348 ? 90.210 19.703 4.353 1.00 35.18 661 ALA A N 1
ATOM 2750 C CA . ALA A 1 348 ? 89.794 19.164 3.069 1.00 31.48 661 ALA A CA 1
ATOM 2751 C C . ALA A 1 348 ? 88.352 18.667 3.095 1.00 26.11 661 ALA A C 1
ATOM 2752 O O . ALA A 1 348 ? 87.663 18.720 2.080 1.00 30.62 661 ALA A O 1
ATOM 2754 N N . LEU A 1 349 ? 87.903 18.181 4.252 1.00 24.15 662 LEU A N 1
ATOM 2755 C CA . LEU A 1 349 ? 86.572 17.585 4.380 1.00 21.69 662 LEU A CA 1
ATOM 2756 C C . LEU A 1 349 ? 85.497 18.544 4.852 1.00 24.20 662 LEU A C 1
ATOM 2757 O O . LEU A 1 349 ? 84.315 18.211 4.795 1.00 25.34 662 LEU A O 1
ATOM 2762 N N . ARG A 1 350 ? 85.899 19.709 5.352 1.00 23.35 663 ARG A N 1
ATOM 2763 C CA . ARG A 1 350 ? 84.952 20.663 5.917 1.00 28.94 663 ARG A CA 1
ATOM 2764 C C . ARG A 1 350 ? 83.763 20.934 4.996 1.00 29.92 663 ARG A C 1
ATOM 2765 O O . ARG A 1 350 ? 82.613 20.914 5.445 1.00 29.39 663 ARG A O 1
ATOM 2773 N N . ASP A 1 351 ? 84.018 21.160 3.708 1.00 26.84 664 ASP A N 1
ATOM 2774 C CA . ASP A 1 351 ? 82.931 21.600 2.842 1.00 28.37 664 ASP A CA 1
ATOM 2775 C C . ASP A 1 351 ? 81.895 20.500 2.604 1.00 26.18 664 ASP A C 1
ATOM 2776 O O . ASP A 1 351 ? 80.717 20.803 2.417 1.00 29.49 664 ASP A O 1
ATOM 2781 N N . VAL A 1 352 ? 82.309 19.237 2.625 1.00 23.55 665 VAL A N 1
ATOM 2782 C CA . VAL A 1 352 ? 81.336 18.168 2.412 1.00 21.94 665 VAL A CA 1
ATOM 2783 C C . VAL A 1 352 ? 80.748 17.623 3.720 1.00 25.67 665 VAL A C 1
ATOM 2784 O O . VAL A 1 352 ? 79.739 16.924 3.699 1.00 22.81 665 VAL A O 1
ATOM 2788 N N . MET A 1 353 ? 81.354 17.951 4.857 1.00 20.93 666 MET A N 1
ATOM 2789 C CA . MET A 1 353 ? 80.809 17.471 6.121 1.00 23.67 666 MET A CA 1
ATOM 2790 C C . MET A 1 353 ? 79.931 18.542 6.748 1.00 34.94 666 MET A C 1
ATOM 2791 O O . MET A 1 353 ? 79.227 18.282 7.722 1.00 40.29 666 MET A O 1
ATOM 2796 N N . SER A 1 354 ? 79.961 19.738 6.162 1.00 35.84 667 SER A N 1
ATOM 2797 C CA . SER A 1 354 ? 79.117 20.850 6.597 1.00 42.67 667 SER A CA 1
ATOM 2798 C C . SER A 1 354 ? 77.634 20.535 6.429 1.00 42.63 667 SER A C 1
ATOM 2799 O O . SER A 1 354 ? 77.230 19.895 5.452 1.00 43.40 667 SER A O 1
ATOM 2802 N N . LEU A 1 355 ? 76.827 20.990 7.384 1.00 40.58 668 LEU A N 1
ATOM 2803 C CA . LEU A 1 355 ? 75.387 20.731 7.364 1.00 43.13 668 LEU A CA 1
ATOM 2804 C C . LEU A 1 355 ? 74.645 21.655 6.397 1.00 52.77 668 LEU A C 1
ATOM 2805 O O . LEU A 1 355 ? 73.419 21.595 6.287 1.00 53.69 668 LEU A O 1
ATOM 2810 N N . LYS A 1 356 ? 75.389 22.512 5.704 1.00 52.97 669 LYS A N 1
ATOM 2811 C CA . LYS A 1 356 ? 74.821 23.315 4.624 1.00 63.04 669 LYS A CA 1
ATOM 2812 C C . LYS A 1 356 ? 75.129 22.651 3.284 1.00 70.28 669 LYS A C 1
ATOM 2813 O O . LYS A 1 356 ? 75.823 23.220 2.441 1.00 77.53 669 LYS A O 1
ATOM 2815 N N . SER A 1 357 ? 74.607 21.443 3.093 1.00 68.25 670 SER A N 1
ATOM 2816 C CA . SER A 1 357 ? 74.980 20.627 1.944 1.00 65.07 670 SER A CA 1
ATOM 2817 C C . SER A 1 357 ? 73.839 19.746 1.440 1.00 68.08 670 SER A C 1
ATOM 2818 O O . SER A 1 357 ? 74.067 18.654 0.913 1.00 58.65 670 SER A O 1
ATOM 2822 N N . PRO B 1 5 ? 113.615 -41.848 8.162 1.00 56.76 318 PRO B N 1
ATOM 2823 C CA . PRO B 1 5 ? 113.130 -40.836 9.107 1.00 53.98 318 PRO B CA 1
ATOM 2824 C C . PRO B 1 5 ? 111.901 -40.094 8.574 1.00 48.72 318 PRO B C 1
ATOM 2825 O O . PRO B 1 5 ? 111.996 -39.342 7.606 1.00 51.00 318 PRO B O 1
ATOM 2829 N N . ILE B 1 6 ? 110.757 -40.315 9.211 1.00 35.66 319 ILE B N 1
ATOM 2830 C CA . ILE B 1 6 ? 109.490 -39.775 8.733 1.00 29.18 319 ILE B CA 1
ATOM 2831 C C . ILE B 1 6 ? 108.665 -39.226 9.889 1.00 26.99 319 ILE B C 1
ATOM 2832 O O . ILE B 1 6 ? 108.499 -39.894 10.905 1.00 24.68 319 ILE B O 1
ATOM 2837 N N . GLU B 1 7 ? 108.148 -38.007 9.743 1.00 23.41 320 GLU B N 1
ATOM 2838 C CA . GLU B 1 7 ? 107.232 -37.467 10.738 1.00 21.15 320 GLU B CA 1
ATOM 2839 C C . GLU B 1 7 ? 105.827 -37.434 10.178 1.00 20.71 320 GLU B C 1
ATOM 2840 O O . GLU B 1 7 ? 105.612 -36.998 9.049 1.00 21.36 320 GLU B O 1
ATOM 2846 N N . ARG B 1 8 ? 104.880 -37.906 10.975 1.00 18.64 321 ARG B N 1
ATOM 2847 C CA . ARG B 1 8 ? 103.466 -37.828 10.650 1.00 17.66 321 ARG B CA 1
ATOM 2848 C C . ARG B 1 8 ? 102.814 -37.292 11.903 1.00 19.37 321 ARG B C 1
ATOM 2849 O O . ARG B 1 8 ? 102.774 -37.989 12.914 1.00 19.91 321 ARG B O 1
ATOM 2857 N N . ILE B 1 9 ? 102.367 -36.037 11.884 1.00 14.92 322 ILE B N 1
ATOM 2858 C CA . ILE B 1 9 ? 101.985 -35.429 13.153 1.00 13.56 322 ILE B CA 1
ATOM 2859 C C . ILE B 1 9 ? 100.508 -35.050 13.206 1.00 14.77 322 ILE B C 1
ATOM 2860 O O . ILE B 1 9 ? 99.860 -34.828 12.180 1.00 14.72 322 ILE B O 1
ATOM 2865 N N . VAL B 1 10 ? 99.974 -35.018 14.423 1.00 13.88 323 VAL B N 1
ATOM 2866 C CA . VAL B 1 10 ? 98.618 -34.541 14.660 1.00 13.39 323 VAL B CA 1
ATOM 2867 C C . VAL B 1 10 ? 98.704 -33.441 15.701 1.00 14.71 323 VAL B C 1
ATOM 2868 O O . VAL B 1 10 ? 99.306 -33.642 16.756 1.00 12.92 323 VAL B O 1
ATOM 2872 N N . GLN B 1 11 ? 98.123 -32.282 15.413 1.00 14.83 324 GLN B N 1
ATOM 2873 C CA . GLN B 1 11 ? 98.129 -31.180 16.379 1.00 12.73 324 GLN B CA 1
ATOM 2874 C C . GLN B 1 11 ? 96.758 -31.126 17.057 1.00 12.47 324 GLN B C 1
ATOM 2875 O O . GLN B 1 11 ? 95.724 -31.148 16.385 1.00 13.40 324 GLN B O 1
ATOM 2881 N N . VAL B 1 12 ? 96.767 -31.049 18.386 1.00 13.00 325 VAL B N 1
ATOM 2882 C CA . VAL B 1 12 ? 95.566 -31.246 19.196 1.00 13.54 325 VAL B CA 1
ATOM 2883 C C . VAL B 1 12 ? 95.307 -30.062 20.134 1.00 11.27 325 VAL B C 1
ATOM 2884 O O . VAL B 1 12 ? 96.220 -29.600 20.827 1.00 13.44 325 VAL B O 1
ATOM 2888 N N . ASP B 1 13 ? 94.060 -29.586 20.134 1.00 12.92 326 ASP B N 1
ATOM 2889 C CA . ASP B 1 13 ? 93.610 -28.530 21.042 1.00 12.18 326 ASP B CA 1
ATOM 2890 C C . ASP B 1 13 ? 93.161 -29.086 22.377 1.00 12.30 326 ASP B C 1
ATOM 2891 O O . ASP B 1 13 ? 92.229 -29.878 22.434 1.00 14.42 326 ASP B O 1
ATOM 2896 N N . LEU B 1 14 ? 93.803 -28.658 23.455 1.00 11.16 327 LEU B N 1
ATOM 2897 C CA . LEU B 1 14 ? 93.252 -28.933 24.778 1.00 12.14 327 LEU B CA 1
ATOM 2898 C C . LEU B 1 14 ? 91.937 -28.175 24.962 1.00 15.24 327 LEU B C 1
ATOM 2899 O O . LEU B 1 14 ? 91.108 -28.572 25.769 1.00 13.69 327 LEU B O 1
ATOM 2904 N N . ASP B 1 15 ? 91.740 -27.086 24.213 1.00 12.40 328 ASP B N 1
ATOM 2905 C CA . ASP B 1 15 ? 90.450 -26.391 24.224 1.00 13.30 328 ASP B CA 1
ATOM 2906 C C . ASP B 1 15 ? 89.306 -27.324 23.792 1.00 13.63 328 ASP B C 1
ATOM 2907 O O . ASP B 1 15 ? 88.159 -27.087 24.150 1.00 16.07 328 ASP B O 1
ATOM 2912 N N . TYR B 1 16 ? 89.622 -28.368 23.027 1.00 12.80 329 TYR B N 1
ATOM 2913 C CA . TYR B 1 16 ? 88.624 -29.373 22.618 1.00 14.18 329 TYR B CA 1
ATOM 2914 C C . TYR B 1 16 ? 88.377 -30.424 23.710 1.00 12.11 329 TYR B C 1
ATOM 2915 O O . TYR B 1 16 ? 87.292 -31.021 23.766 1.00 15.87 329 TYR B O 1
ATOM 2924 N N . ILE B 1 17 ? 89.384 -30.665 24.546 1.00 13.58 330 ILE B N 1
ATOM 2925 C CA . ILE B 1 17 ? 89.295 -31.679 25.608 1.00 16.99 330 ILE B CA 1
ATOM 2926 C C . ILE B 1 17 ? 88.588 -31.102 26.829 1.00 17.40 330 ILE B C 1
ATOM 2927 O O . ILE B 1 17 ? 87.737 -31.753 27.432 1.00 16.76 330 ILE B O 1
ATOM 2932 N N . TYR B 1 18 ? 88.943 -29.863 27.164 1.00 15.60 331 TYR B N 1
ATOM 2933 C CA . TYR B 1 18 ? 88.444 -29.177 28.354 1.00 16.06 331 TYR B CA 1
ATOM 2934 C C . TYR B 1 18 ? 86.932 -29.265 28.524 1.00 16.86 331 TYR B C 1
ATOM 2935 O O . TYR B 1 18 ? 86.174 -29.056 27.571 1.00 18.43 331 TYR B O 1
ATOM 2944 N N . ASP B 1 19 ? 86.503 -29.574 29.744 1.00 18.18 332 ASP B N 1
ATOM 2945 C CA . ASP B 1 19 ? 85.092 -29.504 30.106 1.00 20.01 332 ASP B CA 1
ATOM 2946 C C . ASP B 1 19 ? 84.983 -29.385 31.618 1.00 18.22 332 ASP B C 1
ATOM 2947 O O . ASP B 1 19 ? 85.675 -30.102 32.343 1.00 21.13 332 ASP B O 1
ATOM 2952 N N . PRO B 1 20 ? 84.117 -28.479 32.097 1.00 24.00 333 PRO B N 1
ATOM 2953 C CA . PRO B 1 20 ? 83.888 -28.247 33.532 1.00 25.58 333 PRO B CA 1
ATOM 2954 C C . PRO B 1 20 ? 83.353 -29.487 34.244 1.00 27.75 333 PRO B C 1
ATOM 2955 O O . PRO B 1 20 ? 83.554 -29.643 35.451 1.00 28.82 333 PRO B O 1
ATOM 2959 N N . ASP B 1 21 ? 82.663 -30.342 33.493 1.00 24.91 334 ASP B N 1
ATOM 2960 C CA . ASP B 1 21 ? 82.191 -31.640 33.985 1.00 29.56 334 ASP B CA 1
ATOM 2961 C C . ASP B 1 21 ? 83.349 -32.631 33.916 1.00 25.63 334 ASP B C 1
ATOM 2962 O O . ASP B 1 21 ? 83.754 -33.028 32.823 1.00 24.78 334 ASP B O 1
ATOM 2967 N N . PRO B 1 22 ? 83.892 -33.030 35.082 1.00 26.77 335 PRO B N 1
ATOM 2968 C CA . PRO B 1 22 ? 85.064 -33.914 35.079 1.00 27.85 335 PRO B CA 1
ATOM 2969 C C . PRO B 1 22 ? 84.815 -35.248 34.365 1.00 24.75 335 PRO B C 1
ATOM 2970 O O . PRO B 1 22 ? 85.725 -35.743 33.690 1.00 24.63 335 PRO B O 1
ATOM 2974 N N . GLU B 1 23 ? 83.616 -35.811 34.487 1.00 28.63 336 GLU B N 1
ATOM 2975 C CA . GLU B 1 23 ? 83.315 -37.056 33.784 1.00 28.45 336 GLU B CA 1
ATOM 2976 C C . GLU B 1 23 ? 83.361 -36.839 32.273 1.00 27.75 336 GLU B C 1
ATOM 2977 O O . GLU B 1 23 ? 83.899 -37.666 31.545 1.00 30.68 336 GLU B O 1
ATOM 2983 N N . GLN B 1 24 ? 82.817 -35.723 31.801 1.00 26.06 337 GLN B N 1
ATOM 2984 C CA . GLN B 1 24 ? 82.850 -35.436 30.365 1.00 25.11 337 GLN B CA 1
ATOM 2985 C C . GLN B 1 24 ? 84.266 -35.181 29.857 1.00 21.61 337 GLN B C 1
ATOM 2986 O O . GLN B 1 24 ? 84.645 -35.640 28.776 1.00 20.96 337 GLN B O 1
ATOM 2992 N N . GLN B 1 25 ? 85.050 -34.437 30.631 1.00 19.64 338 GLN B N 1
ATOM 2993 C CA . GLN B 1 25 ? 86.424 -34.178 30.243 1.00 17.70 338 GLN B CA 1
ATOM 2994 C C . GLN B 1 25 ? 87.209 -35.487 30.125 1.00 21.15 338 GLN B C 1
ATOM 2995 O O . GLN B 1 25 ? 87.988 -35.667 29.195 1.00 18.37 338 GLN B O 1
ATOM 3001 N N . ASN B 1 26 ? 86.989 -36.420 31.049 1.00 21.11 339 ASN B N 1
ATOM 3002 C CA . ASN B 1 26 ? 87.710 -37.684 30.967 1.00 22.17 339 ASN B CA 1
ATOM 3003 C C . ASN B 1 26 ? 87.222 -38.518 29.776 1.00 22.80 339 ASN B C 1
ATOM 3004 O O . ASN B 1 26 ? 88.026 -39.195 29.130 1.00 24.10 339 ASN B O 1
ATOM 3009 N N . ARG B 1 27 ? 85.928 -38.442 29.464 1.00 22.75 340 ARG B N 1
ATOM 3010 C CA . ARG B 1 27 ? 85.402 -39.095 28.264 1.00 25.92 340 ARG B CA 1
ATOM 3011 C C . ARG B 1 27 ? 86.043 -38.536 26.993 1.00 24.94 340 ARG B C 1
ATOM 3012 O O . ARG B 1 27 ? 86.420 -39.294 26.093 1.00 22.18 340 ARG B O 1
ATOM 3020 N N . ASN B 1 28 ? 86.162 -37.212 26.924 1.00 21.79 341 ASN B N 1
ATOM 3021 C CA . ASN B 1 28 ? 86.834 -36.559 25.808 1.00 19.31 341 ASN B CA 1
ATOM 3022 C C . ASN B 1 28 ? 88.257 -37.071 25.634 1.00 21.98 341 ASN B C 1
ATOM 3023 O O . ASN B 1 28 ? 88.652 -37.455 24.536 1.00 20.87 341 ASN B O 1
ATOM 3028 N N . LEU B 1 29 ? 89.030 -37.056 26.723 1.00 17.92 342 LEU B N 1
ATOM 3029 C CA . LEU B 1 29 ? 90.403 -37.546 26.682 1.00 21.07 342 LEU B CA 1
ATOM 3030 C C . LEU B 1 29 ? 90.471 -39.007 26.226 1.00 20.40 342 LEU B C 1
ATOM 3031 O O . LEU B 1 29 ? 91.322 -39.366 25.418 1.00 23.70 342 LEU B O 1
ATOM 3036 N N . GLY B 1 30 ? 89.570 -39.840 26.734 1.00 21.67 343 GLY B N 1
ATOM 3037 C CA . GLY B 1 30 ? 89.529 -41.240 26.344 1.00 22.10 343 GLY B CA 1
ATOM 3038 C C . GLY B 1 30 ? 89.365 -41.405 24.840 1.00 28.75 343 GLY B C 1
ATOM 3039 O O . GLY B 1 30 ? 89.990 -42.275 24.227 1.00 26.96 343 GLY B O 1
ATOM 3040 N N . GLN B 1 31 ? 88.524 -40.565 24.240 1.00 24.22 344 GLN B N 1
ATOM 3041 C CA . GLN B 1 31 ? 88.268 -40.648 22.804 1.00 21.71 344 GLN B CA 1
ATOM 3042 C C . GLN B 1 31 ? 89.496 -40.235 22.011 1.00 23.50 344 GLN B C 1
ATOM 3043 O O . GLN B 1 31 ? 89.784 -40.812 20.960 1.00 27.16 344 GLN B O 1
ATOM 3049 N N . LEU B 1 32 ? 90.213 -39.232 22.515 1.00 19.47 345 LEU B N 1
ATOM 3050 C CA . LEU B 1 32 ? 91.461 -38.802 21.896 1.00 16.62 345 LEU B CA 1
ATOM 3051 C C . LEU B 1 32 ? 92.503 -39.917 21.941 1.00 21.19 345 LEU B C 1
ATOM 3052 O O . LEU B 1 32 ? 93.124 -40.236 20.925 1.00 21.70 345 LEU B O 1
ATOM 3057 N N . ILE B 1 33 ? 92.690 -40.499 23.122 1.00 23.24 346 ILE B N 1
ATOM 3058 C CA . ILE B 1 33 ? 93.659 -41.586 23.302 1.00 22.20 346 ILE B CA 1
ATOM 3059 C C . ILE B 1 33 ? 93.385 -42.727 22.320 1.00 26.39 346 ILE B C 1
ATOM 3060 O O . ILE B 1 33 ? 94.296 -43.187 21.630 1.00 27.11 346 ILE B O 1
ATOM 3065 N N . ASP B 1 34 ? 92.131 -43.172 22.244 1.00 32.01 347 ASP B N 1
ATOM 3066 C CA . ASP B 1 34 ? 91.773 -44.278 21.356 1.00 34.07 347 ASP B CA 1
ATOM 3067 C C . ASP B 1 34 ? 92.068 -43.958 19.892 1.00 27.54 347 ASP B C 1
ATOM 3068 O O . ASP B 1 34 ? 92.505 -44.834 19.142 1.00 31.41 347 ASP B O 1
ATOM 3073 N N . ARG B 1 35 ? 91.828 -42.712 19.489 1.00 26.28 348 ARG B N 1
ATOM 3074 C CA . ARG B 1 35 ? 92.101 -42.292 18.116 1.00 24.71 348 ARG B CA 1
ATOM 3075 C C . ARG B 1 35 ? 93.586 -42.293 17.816 1.00 23.74 348 ARG B C 1
ATOM 3076 O O . ARG B 1 35 ? 94.009 -42.787 16.777 1.00 27.92 348 ARG B O 1
ATOM 3084 N N . MET B 1 36 ? 94.375 -41.725 18.721 1.00 20.63 349 MET B N 1
ATOM 3085 C CA . MET B 1 36 ? 95.812 -41.622 18.482 1.00 20.82 349 MET B CA 1
ATOM 3086 C C . MET B 1 36 ? 96.490 -42.986 18.573 1.00 22.75 349 MET B C 1
ATOM 3087 O O . MET B 1 36 ? 97.453 -43.249 17.853 1.00 23.18 349 MET B O 1
ATOM 3092 N N . LYS B 1 37 ? 95.988 -43.861 19.440 1.00 25.00 350 LYS B N 1
ATOM 3093 C CA . LYS B 1 37 ? 96.530 -45.217 19.503 1.00 28.23 350 LYS B CA 1
ATOM 3094 C C . LYS B 1 37 ? 96.262 -45.911 18.169 1.00 32.87 350 LYS B C 1
ATOM 3095 O O . LYS B 1 37 ? 97.137 -46.574 17.608 1.00 35.02 350 LYS B O 1
ATOM 3101 N N . ASP B 1 38 ? 95.049 -45.724 17.660 1.00 34.07 351 ASP B N 1
ATOM 3102 C CA . ASP B 1 38 ? 94.620 -46.324 16.403 1.00 38.03 351 ASP B CA 1
ATOM 3103 C C . ASP B 1 38 ? 95.390 -45.772 15.205 1.00 38.81 351 ASP B C 1
ATOM 3104 O O . ASP B 1 38 ? 95.855 -46.529 14.351 1.00 43.03 351 ASP B O 1
ATOM 3109 N N . LEU B 1 39 ? 95.530 -44.452 15.154 1.00 31.27 352 LEU B N 1
ATOM 3110 C CA . LEU B 1 39 ? 96.176 -43.779 14.033 1.00 27.49 352 LEU B CA 1
ATOM 3111 C C . LEU B 1 39 ? 97.701 -43.920 14.074 1.00 34.85 352 LEU B C 1
ATOM 3112 O O . LEU B 1 39 ? 98.356 -43.982 13.031 1.00 33.16 352 LEU B O 1
ATOM 3117 N N . ALA B 1 40 ? 98.247 -43.978 15.287 1.00 28.86 353 ALA B N 1
ATOM 3118 C CA . ALA B 1 40 ? 99.690 -44.118 15.505 1.00 25.76 353 ALA B CA 1
ATOM 3119 C C . ALA B 1 40 ? 100.549 -43.139 14.686 1.00 23.80 353 ALA B C 1
ATOM 3120 O O . ALA B 1 40 ? 101.413 -43.562 13.919 1.00 26.67 353 ALA B O 1
ATOM 3122 N N . PRO B 1 41 ? 100.326 -41.828 14.862 1.00 23.15 354 PRO B N 1
ATOM 3123 C CA . PRO B 1 41 ? 101.243 -40.855 14.263 1.00 20.44 354 PRO B CA 1
ATOM 3124 C C . PRO B 1 41 ? 102.583 -40.874 14.999 1.00 22.41 354 PRO B C 1
ATOM 3125 O O . PRO B 1 41 ? 102.704 -41.539 16.035 1.00 23.88 354 PRO B O 1
ATOM 3129 N N . SER B 1 42 ? 103.585 -40.183 14.473 1.00 18.81 355 SER B N 1
ATOM 3130 C CA . SER B 1 42 ? 104.884 -40.152 15.144 1.00 18.58 355 SER B CA 1
ATOM 3131 C C . SER B 1 42 ? 104.803 -39.275 16.383 1.00 21.46 355 SER B C 1
ATOM 3132 O O . SER B 1 42 ? 105.393 -39.596 17.418 1.00 20.44 355 SER B O 1
ATOM 3135 N N . ALA B 1 43 ? 104.062 -38.177 16.279 1.00 16.71 356 ALA B N 1
ATOM 3136 C CA . ALA B 1 43 ? 103.986 -37.217 17.372 1.00 14.08 356 ALA B CA 1
ATOM 3137 C C . ALA B 1 43 ? 102.646 -36.506 17.427 1.00 14.85 356 ALA B C 1
ATOM 3138 O O . ALA B 1 43 ? 101.977 -36.335 16.413 1.00 15.62 356 ALA B O 1
ATOM 3140 N N . VAL B 1 44 ? 102.266 -36.104 18.632 1.00 13.72 357 VAL B N 1
ATOM 3141 C CA . VAL B 1 44 ? 101.144 -35.200 18.815 1.00 13.42 357 VAL B CA 1
ATOM 3142 C C . VAL B 1 44 ? 101.705 -33.869 19.292 1.00 12.65 357 VAL B C 1
ATOM 3143 O O . VAL B 1 44 ? 102.498 -33.815 20.236 1.00 14.69 357 VAL B O 1
ATOM 3147 N N . TYR B 1 45 ? 101.320 -32.803 18.602 1.00 12.38 358 TYR B N 1
ATOM 3148 C CA . TYR B 1 45 ? 101.663 -31.453 19.008 1.00 13.21 358 TYR B CA 1
ATOM 3149 C C . TYR B 1 45 ? 100.531 -30.970 19.911 1.00 14.27 358 TYR B C 1
ATOM 3150 O O . TYR B 1 45 ? 99.442 -30.690 19.431 1.00 14.55 358 TYR B O 1
ATOM 3159 N N . LEU B 1 46 ? 100.801 -30.887 21.210 1.00 11.19 359 LEU B N 1
ATOM 3160 C CA . LEU B 1 46 ? 99.750 -30.765 22.229 1.00 11.53 359 LEU B CA 1
ATOM 3161 C C . LEU B 1 46 ? 99.657 -29.360 22.821 1.00 11.58 359 LEU B C 1
ATOM 3162 O O . LEU B 1 46 ? 100.604 -28.879 23.441 1.00 11.92 359 LEU B O 1
ATOM 3167 N N . GLN B 1 47 ? 98.510 -28.718 22.622 1.00 10.13 360 GLN B N 1
ATOM 3168 C CA . GLN B 1 47 ? 98.283 -27.341 23.121 1.00 10.27 360 GLN B CA 1
ATOM 3169 C C . GLN B 1 47 ? 98.491 -27.234 24.632 1.00 11.35 360 GLN B C 1
ATOM 3170 O O . GLN B 1 47 ? 97.856 -27.970 25.393 1.00 12.54 360 GLN B O 1
ATOM 3176 N N . ALA B 1 48 ? 99.352 -26.317 25.073 1.00 11.81 361 ALA B N 1
ATOM 3177 C CA . ALA B 1 48 ? 99.607 -26.163 26.499 1.00 12.46 361 ALA B CA 1
ATOM 3178 C C . ALA B 1 48 ? 98.955 -24.901 27.063 1.00 13.18 361 ALA B C 1
ATOM 3179 O O . ALA B 1 48 ? 98.956 -24.682 28.276 1.00 13.00 361 ALA B O 1
ATOM 3181 N N . PHE B 1 49 ? 98.402 -24.091 26.168 1.00 10.36 362 PHE B N 1
ATOM 3182 C CA . PHE B 1 49 ? 97.779 -22.811 26.515 1.00 12.26 362 PHE B CA 1
ATOM 3183 C C . PHE B 1 49 ? 96.300 -22.838 26.142 1.00 13.29 362 PHE B C 1
ATOM 3184 O O . PHE B 1 49 ? 95.887 -23.673 25.342 1.00 13.36 362 PHE B O 1
ATOM 3192 N N . ALA B 1 50 ? 95.506 -21.919 26.695 1.00 11.70 363 ALA B N 1
ATOM 3193 C CA . ALA B 1 50 ? 94.082 -21.857 26.353 1.00 11.56 363 ALA B CA 1
ATOM 3194 C C . ALA B 1 50 ? 93.782 -20.694 25.400 1.00 13.14 363 ALA B C 1
ATOM 3195 O O . ALA B 1 50 ? 94.227 -19.570 25.615 1.00 14.34 363 ALA B O 1
ATOM 3197 N N . ASP B 1 51 ? 93.023 -20.979 24.346 1.00 11.33 364 ASP B N 1
ATOM 3198 C CA . ASP B 1 51 ? 92.585 -19.947 23.410 1.00 12.65 364 ASP B CA 1
ATOM 3199 C C . ASP B 1 51 ? 91.140 -20.208 22.959 1.00 14.91 364 ASP B C 1
ATOM 3200 O O . ASP B 1 51 ? 90.863 -20.221 21.763 1.00 15.60 364 ASP B O 1
ATOM 3205 N N . PRO B 1 52 ? 90.201 -20.411 23.914 1.00 14.56 365 PRO B N 1
ATOM 3206 C CA . PRO B 1 52 ? 88.842 -20.805 23.512 1.00 16.69 365 PRO B CA 1
ATOM 3207 C C . PRO B 1 52 ? 88.107 -19.766 22.671 1.00 16.73 365 PRO B C 1
ATOM 3208 O O . PRO B 1 52 ? 87.216 -20.129 21.907 1.00 18.11 365 PRO B O 1
ATOM 3212 N N . LYS B 1 53 ? 88.463 -18.491 22.803 1.00 15.68 366 LYS B N 1
ATOM 3213 C CA . LYS B 1 53 ? 87.798 -17.460 22.009 1.00 15.91 366 LYS B CA 1
ATOM 3214 C C . LYS B 1 53 ? 88.394 -17.332 20.608 1.00 17.26 366 LYS B C 1
ATOM 3215 O O . LYS B 1 53 ? 87.792 -16.718 19.724 1.00 22.27 366 LYS B O 1
ATOM 3221 N N . GLY B 1 54 ? 89.575 -17.901 20.416 1.00 18.55 367 GLY B N 1
ATOM 3222 C CA . GLY B 1 54 ? 90.178 -17.955 19.096 1.00 20.61 367 GLY B CA 1
ATOM 3223 C C . GLY B 1 54 ? 90.715 -16.615 18.635 1.00 22.90 367 GLY B C 1
ATOM 3224 O O . GLY B 1 54 ? 90.856 -16.392 17.436 1.00 25.75 367 GLY B O 1
ATOM 3225 N N . ASP B 1 55 ? 90.996 -15.718 19.581 1.00 16.57 368 ASP B N 1
ATOM 3226 C CA . ASP B 1 55 ? 91.527 -14.397 19.237 1.00 19.91 368 ASP B CA 1
ATOM 3227 C C . ASP B 1 55 ? 93.030 -14.273 19.527 1.00 20.46 368 ASP B C 1
ATOM 3228 O O . ASP B 1 55 ? 93.650 -13.260 19.202 1.00 19.49 368 ASP B O 1
ATOM 3233 N N . GLY B 1 56 ? 93.610 -15.290 20.147 1.00 15.09 369 GLY B N 1
ATOM 3234 C CA . GLY B 1 56 ? 95.028 -15.269 20.475 1.00 14.47 369 GLY B CA 1
ATOM 3235 C C . GLY B 1 56 ? 95.411 -14.451 21.694 1.00 14.43 369 GLY B C 1
ATOM 3236 O O . GLY B 1 56 ? 96.587 -14.208 21.944 1.00 16.35 369 GLY B O 1
ATOM 3237 N N . ASP B 1 57 ? 94.406 -14.009 22.443 1.00 14.96 370 ASP B N 1
ATOM 3238 C CA . ASP B 1 57 ? 94.617 -13.306 23.708 1.00 13.79 370 ASP B CA 1
ATOM 3239 C C . ASP B 1 57 ? 94.712 -14.344 24.812 1.00 16.78 370 ASP B C 1
ATOM 3240 O O . ASP B 1 57 ? 93.699 -14.801 25.338 1.00 15.87 370 ASP B O 1
ATOM 3245 N N . ILE B 1 58 ? 95.937 -14.726 25.143 1.00 11.69 371 ILE B N 1
ATOM 3246 C CA . ILE B 1 58 ? 96.167 -15.867 26.020 1.00 10.60 371 ILE B CA 1
ATOM 3247 C C . ILE B 1 58 ? 96.274 -15.404 27.475 1.00 14.86 371 ILE B C 1
ATOM 3248 O O . ILE B 1 58 ? 97.339 -14.980 27.937 1.00 14.65 371 ILE B O 1
ATOM 3253 N N . THR B 1 59 ? 95.166 -15.492 28.202 1.00 12.79 372 THR B N 1
ATOM 3254 C CA . THR B 1 59 ? 95.170 -15.118 29.616 1.00 12.25 372 THR B CA 1
ATOM 3255 C C . THR B 1 59 ? 95.351 -16.312 30.555 1.00 14.32 372 THR B C 1
ATOM 3256 O O . THR B 1 59 ? 95.682 -16.125 31.723 1.00 14.68 372 THR B O 1
ATOM 3260 N N . GLU B 1 60 ? 95.112 -17.527 30.058 1.00 12.44 373 GLU B N 1
ATOM 3261 C CA . GLU B 1 60 ? 95.200 -18.729 30.891 1.00 11.57 373 GLU B CA 1
ATOM 3262 C C . GLU B 1 60 ? 95.919 -19.854 30.169 1.00 13.51 373 GLU B C 1
ATOM 3263 O O . GLU B 1 60 ? 95.916 -19.906 28.937 1.00 12.01 373 GLU B O 1
ATOM 3269 N N . VAL B 1 61 ? 96.517 -20.762 30.941 1.00 12.17 374 VAL B N 1
ATOM 3270 C CA . VAL B 1 61 ? 97.178 -21.929 30.357 1.00 10.91 374 VAL B CA 1
ATOM 3271 C C . VAL B 1 61 ? 96.718 -23.208 31.050 1.00 13.05 374 VAL B C 1
ATOM 3272 O O . VAL B 1 61 ? 95.852 -23.181 31.935 1.00 12.80 374 VAL B O 1
ATOM 3276 N N . TYR B 1 62 ? 97.279 -24.332 30.623 1.00 12.85 375 TYR B N 1
ATOM 3277 C CA . TYR B 1 62 ? 96.802 -25.621 31.110 1.00 11.16 375 TYR B CA 1
ATOM 3278 C C . TYR B 1 62 ? 97.825 -26.328 31.999 1.00 14.29 375 TYR B C 1
ATOM 3279 O O . TYR B 1 62 ? 97.824 -27.553 32.116 1.00 14.10 375 TYR B O 1
ATOM 3288 N N . PHE B 1 63 ? 98.679 -25.551 32.662 1.00 12.15 376 PHE B N 1
ATOM 3289 C CA . PHE B 1 63 ? 99.664 -26.109 33.598 1.00 13.70 376 PHE B CA 1
ATOM 3290 C C . PHE B 1 63 ? 99.926 -25.084 34.689 1.00 16.98 376 PHE B C 1
ATOM 3291 O O . PHE B 1 63 ? 99.783 -23.892 34.449 1.00 15.77 376 PHE B O 1
ATOM 3299 N N . PRO B 1 64 ? 100.304 -25.542 35.891 1.00 15.53 377 PRO B N 1
ATOM 3300 C CA . PRO B 1 64 ? 100.610 -24.600 36.975 1.00 15.72 377 PRO B CA 1
ATOM 3301 C C . PRO B 1 64 ? 101.857 -23.774 36.664 1.00 19.09 377 PRO B C 1
ATOM 3302 O O . PRO B 1 64 ? 102.839 -24.301 36.140 1.00 16.32 377 PRO B O 1
ATOM 3306 N N . ASN B 1 65 ? 101.811 -22.485 36.984 1.00 19.57 378 ASN B N 1
ATOM 3307 C CA . ASN B 1 65 ? 102.928 -21.595 36.702 1.00 16.29 378 ASN B CA 1
ATOM 3308 C C . ASN B 1 65 ? 102.820 -20.320 37.534 1.00 19.95 378 ASN B C 1
ATOM 3309 O O . ASN B 1 65 ? 101.781 -20.056 38.143 1.00 20.40 378 ASN B O 1
ATOM 3314 N N . ARG B 1 66 ? 103.897 -19.537 37.551 1.00 18.39 379 ARG B N 1
ATOM 3315 C CA . ARG B 1 66 ? 104.000 -18.346 38.396 1.00 20.10 379 ARG B CA 1
ATOM 3316 C C . ARG B 1 66 ? 103.194 -17.147 37.945 1.00 18.82 379 ARG B C 1
ATOM 3317 O O . ARG B 1 66 ? 102.930 -16.253 38.755 1.00 20.69 379 ARG B O 1
ATOM 3325 N N . HIS B 1 67 ? 102.859 -17.092 36.657 1.00 20.02 380 HIS B N 1
ATOM 3326 C CA . HIS B 1 67 ? 102.432 -15.829 36.051 1.00 18.31 380 HIS B CA 1
ATOM 3327 C C . HIS B 1 67 ? 101.000 -15.761 35.534 1.00 19.92 380 HIS B C 1
ATOM 3328 O O . HIS B 1 67 ? 100.358 -14.718 35.641 1.00 19.39 380 HIS B O 1
ATOM 3335 N N . LEU B 1 68 ? 100.505 -16.853 34.961 1.00 18.11 381 LEU B N 1
ATOM 3336 C CA . LEU B 1 68 ? 99.165 -16.870 34.381 1.00 15.95 381 LEU B CA 1
ATOM 3337 C C . LEU B 1 68 ? 98.253 -17.838 35.123 1.00 15.88 381 LEU B C 1
ATOM 3338 O O . LEU B 1 68 ? 98.697 -18.907 35.538 1.00 17.95 381 LEU B O 1
ATOM 3343 N N . PRO B 1 69 ? 96.975 -17.468 35.293 1.00 14.87 382 PRO B N 1
ATOM 3344 C CA . PRO B 1 69 ? 96.045 -18.440 35.869 1.00 17.01 382 PRO B CA 1
ATOM 3345 C C . PRO B 1 69 ? 95.963 -19.704 35.017 1.00 18.87 382 PRO B C 1
ATOM 3346 O O . PRO B 1 69 ? 96.241 -19.694 33.817 1.00 15.48 382 PRO B O 1
ATOM 3350 N N . MET B 1 70 ? 95.564 -20.789 35.663 1.00 15.23 383 MET B N 1
ATOM 3351 C CA . MET B 1 70 ? 95.412 -22.077 35.014 1.00 14.13 383 MET B CA 1
ATOM 3352 C C . MET B 1 70 ? 93.921 -22.322 34.764 1.00 15.04 383 MET B C 1
ATOM 3353 O O . MET B 1 70 ? 93.133 -22.341 35.711 1.00 18.48 383 MET B O 1
ATOM 3358 N N . ARG B 1 71 ? 93.528 -22.485 33.501 1.00 14.07 384 ARG B N 1
ATOM 3359 C CA . ARG B 1 71 ? 92.137 -22.818 33.180 1.00 13.48 384 ARG B CA 1
ATOM 3360 C C . ARG B 1 71 ? 91.761 -24.196 33.706 1.00 14.57 384 ARG B C 1
ATOM 3361 O O . ARG B 1 71 ? 90.659 -24.409 34.217 1.00 16.64 384 ARG B O 1
ATOM 3369 N N . ALA B 1 72 ? 92.697 -25.122 33.557 1.00 13.70 385 ALA B N 1
ATOM 3370 C CA . ALA B 1 72 ? 92.547 -26.482 34.047 1.00 15.11 385 ALA B CA 1
ATOM 3371 C C . ALA B 1 72 ? 93.933 -27.095 34.122 1.00 13.53 385 ALA B C 1
ATOM 3372 O O . ALA B 1 72 ? 94.789 -26.807 33.295 1.00 14.21 385 ALA B O 1
ATOM 3374 N N . ASP B 1 73 ? 94.155 -27.938 35.123 1.00 15.40 386 ASP B N 1
ATOM 3375 C CA . ASP B 1 73 ? 95.427 -28.637 35.232 1.00 15.02 386 ASP B CA 1
ATOM 3376 C C . ASP B 1 73 ? 95.345 -29.868 34.357 1.00 16.33 386 ASP B C 1
ATOM 3377 O O . ASP B 1 73 ? 95.007 -30.959 34.831 1.00 16.22 386 ASP B O 1
ATOM 3382 N N . LEU B 1 74 ? 95.626 -29.689 33.074 1.00 15.00 387 LEU B N 1
ATOM 3383 C CA . LEU B 1 74 ? 95.222 -30.685 32.093 1.00 11.05 387 LEU B CA 1
ATOM 3384 C C . LEU B 1 74 ? 96.348 -31.158 31.198 1.00 13.43 387 LEU B C 1
ATOM 3385 O O . LEU B 1 74 ? 96.317 -32.293 30.736 1.00 12.75 387 LEU B O 1
ATOM 3390 N N . PHE B 1 75 ? 97.313 -30.283 30.904 1.00 13.24 388 PHE B N 1
ATOM 3391 C CA . PHE B 1 75 ? 98.388 -30.650 29.978 1.00 12.03 388 PHE B CA 1
ATOM 3392 C C . PHE B 1 75 ? 99.134 -31.908 30.420 1.00 13.59 388 PHE B C 1
ATOM 3393 O O . PHE B 1 75 ? 99.367 -32.807 29.607 1.00 12.35 388 PHE B O 1
ATOM 3401 N N . ASN B 1 76 ? 99.527 -31.956 31.692 1.00 11.61 389 ASN B N 1
ATOM 3402 C CA . ASN B 1 76 ? 100.284 -33.101 32.209 1.00 12.56 389 ASN B CA 1
ATOM 3403 C C . ASN B 1 76 ? 99.546 -34.423 32.003 1.00 15.10 389 ASN B C 1
ATOM 3404 O O . ASN B 1 76 ? 100.103 -35.385 31.459 1.00 13.10 389 ASN B O 1
ATOM 3409 N N . ARG B 1 77 ? 98.293 -34.463 32.448 1.00 14.01 390 ARG B N 1
ATOM 3410 C CA . ARG B 1 77 ? 97.489 -35.675 32.343 1.00 14.12 390 ARG B CA 1
ATOM 3411 C C . ARG B 1 77 ? 97.351 -36.131 30.888 1.00 14.96 390 ARG B C 1
ATOM 3412 O O . ARG B 1 77 ? 97.513 -37.321 30.600 1.00 17.99 390 ARG B O 1
ATOM 3420 N N . VAL B 1 78 ? 97.102 -35.193 29.972 1.00 12.44 391 VAL B N 1
ATOM 3421 C CA . VAL B 1 78 ? 96.922 -35.569 28.577 1.00 14.74 391 VAL B CA 1
ATOM 3422 C C . VAL B 1 78 ? 98.250 -36.057 28.003 1.00 18.11 391 VAL B C 1
ATOM 3423 O O . VAL B 1 78 ? 98.294 -37.066 27.297 1.00 13.90 391 VAL B O 1
ATOM 3427 N N . ALA B 1 79 ? 99.332 -35.353 28.325 1.00 13.57 392 ALA B N 1
ATOM 3428 C CA . ALA B 1 79 ? 100.647 -35.726 27.801 1.00 13.73 392 ALA B CA 1
ATOM 3429 C C . ALA B 1 79 ? 101.050 -37.148 28.185 1.00 17.64 392 ALA B C 1
ATOM 3430 O O . ALA B 1 79 ? 101.442 -37.941 27.325 1.00 14.63 392 ALA B O 1
ATOM 3432 N N . TRP B 1 80 ? 100.977 -37.492 29.468 1.00 15.00 393 TRP B N 1
ATOM 3433 C CA . TRP B 1 80 ? 101.513 -38.796 29.832 1.00 13.91 393 TRP B CA 1
ATOM 3434 C C . TRP B 1 80 ? 100.560 -39.913 29.418 1.00 14.69 393 TRP B C 1
ATOM 3435 O O . TRP B 1 80 ? 100.995 -41.024 29.133 1.00 16.70 393 TRP B O 1
ATOM 3446 N N . GLN B 1 81 ? 99.270 -39.619 29.330 1.00 15.01 394 GLN B N 1
ATOM 3447 C CA . GLN B 1 81 ? 98.357 -40.619 28.794 1.00 18.71 394 GLN B CA 1
ATOM 3448 C C . GLN B 1 81 ? 98.629 -40.881 27.317 1.00 17.91 394 GLN B C 1
ATOM 3449 O O . GLN B 1 81 ? 98.626 -42.033 26.887 1.00 17.94 394 GLN B O 1
ATOM 3455 N N . LEU B 1 82 ? 98.873 -39.823 26.548 1.00 15.06 395 LEU B N 1
ATOM 3456 C CA . LEU B 1 82 ? 99.208 -40.000 25.133 1.00 15.62 395 LEU B CA 1
ATOM 3457 C C . LEU B 1 82 ? 100.488 -40.812 24.980 1.00 16.86 395 LEU B C 1
ATOM 3458 O O . LEU B 1 82 ? 100.544 -41.744 24.171 1.00 16.94 395 LEU B O 1
ATOM 3463 N N . LYS B 1 83 ? 101.511 -40.474 25.761 1.00 15.15 396 LYS B N 1
ATOM 3464 C CA . LYS B 1 83 ? 102.787 -41.181 25.652 1.00 16.05 396 LYS B CA 1
ATOM 3465 C C . LYS B 1 83 ? 102.659 -42.653 26.023 1.00 23.96 396 LYS B C 1
ATOM 3466 O O . LYS B 1 83 ? 103.116 -43.523 25.275 1.00 23.15 396 LYS B O 1
ATOM 3472 N N . THR B 1 84 ? 102.023 -42.937 27.157 1.00 18.51 397 THR B N 1
ATOM 3473 C CA . THR B 1 84 ? 101.992 -44.311 27.670 1.00 19.29 397 THR B CA 1
ATOM 3474 C C . THR B 1 84 ? 100.935 -45.216 27.046 1.00 23.55 397 THR B C 1
ATOM 3475 O O . THR B 1 84 ? 101.129 -46.430 26.990 1.00 25.27 397 THR B O 1
ATOM 3479 N N . ARG B 1 85 ? 99.820 -44.649 26.595 1.00 22.70 398 ARG B N 1
ATOM 3480 C CA A ARG B 1 85 ? 98.735 -45.470 26.072 0.43 23.87 398 ARG B CA 1
ATOM 3481 C CA B ARG B 1 85 ? 98.707 -45.450 26.074 0.57 23.76 398 ARG B CA 1
ATOM 3482 C C . ARG B 1 85 ? 98.618 -45.428 24.550 1.00 26.82 398 ARG B C 1
ATOM 3483 O O . ARG B 1 85 ? 98.227 -46.417 23.928 1.00 26.70 398 ARG B O 1
ATOM 3498 N N . ALA B 1 86 ? 98.985 -44.304 23.943 1.00 21.35 399 ALA B N 1
ATOM 3499 C CA . ALA B 1 86 ? 98.955 -44.217 22.486 1.00 21.41 399 ALA B CA 1
ATOM 3500 C C . ALA B 1 86 ? 100.330 -44.461 21.859 1.00 25.93 399 ALA B C 1
ATOM 3501 O O . ALA B 1 86 ? 100.428 -44.721 20.659 1.00 27.48 399 ALA B O 1
ATOM 3503 N N . GLY B 1 87 ? 101.388 -44.375 22.661 1.00 23.29 400 GLY B N 1
ATOM 3504 C CA . GLY B 1 87 ? 102.731 -44.649 22.178 1.00 21.31 400 GLY B CA 1
ATOM 3505 C C . GLY B 1 87 ? 103.291 -43.591 21.238 1.00 22.29 400 GLY B C 1
ATOM 3506 O O . GLY B 1 87 ? 104.158 -43.876 20.413 1.00 28.72 400 GLY B O 1
ATOM 3507 N N . VAL B 1 88 ? 102.811 -42.362 21.369 1.00 19.50 401 VAL B N 1
ATOM 3508 C CA . VAL B 1 88 ? 103.283 -41.285 20.517 1.00 17.62 401 VAL B CA 1
ATOM 3509 C C . VAL B 1 88 ? 104.229 -40.365 21.263 1.00 21.79 401 VAL B C 1
ATOM 3510 O O . VAL B 1 88 ? 104.181 -40.288 22.488 1.00 21.44 401 VAL B O 1
ATOM 3514 N N . MET B 1 89 ? 105.188 -39.844 20.537 1.00 17.93 402 MET B N 1
ATOM 3515 C CA A MET B 1 89 ? 105.897 -38.682 21.134 0.38 16.25 402 MET B CA 1
ATOM 3516 C CA B MET B 1 89 ? 105.863 -38.572 21.111 0.62 15.91 402 MET B CA 1
ATOM 3517 C C . MET B 1 89 ? 104.905 -37.316 21.314 1.00 15.84 402 MET B C 1
ATOM 3518 O O . MET B 1 89 ? 103.832 -37.143 20.679 1.00 17.21 402 MET B O 1
ATOM 3527 N N . VAL B 1 90 ? 105.212 -36.593 22.372 1.00 15.53 403 VAL B N 1
ATOM 3528 C CA . VAL B 1 90 ? 104.380 -35.428 22.655 1.00 14.32 403 VAL B CA 1
ATOM 3529 C C . VAL B 1 90 ? 105.225 -34.165 22.653 1.00 16.87 403 VAL B C 1
ATOM 3530 O O . VAL B 1 90 ? 106.249 -34.096 23.337 1.00 15.90 403 VAL B O 1
ATOM 3534 N N . TYR B 1 91 ? 104.795 -33.169 21.875 1.00 13.34 404 TYR B N 1
ATOM 3535 C CA . TYR B 1 91 ? 105.442 -31.861 21.896 1.00 14.05 404 TYR B CA 1
ATOM 3536 C C . TYR B 1 91 ? 104.557 -30.872 22.629 1.00 14.55 404 TYR B C 1
ATOM 3537 O O . TYR B 1 91 ? 103.365 -30.802 22.362 1.00 15.46 404 TYR B O 1
ATOM 3546 N N . ALA B 1 92 ? 105.138 -30.092 23.530 1.00 12.78 405 ALA B N 1
ATOM 3547 C CA . ALA B 1 92 ? 104.394 -28.997 24.144 1.00 10.49 405 ALA B CA 1
ATOM 3548 C C . ALA B 1 92 ? 104.294 -27.839 23.158 1.00 11.79 405 ALA B C 1
ATOM 3549 O O . ALA B 1 92 ? 105.312 -27.326 22.719 1.00 14.10 405 ALA B O 1
ATOM 3551 N N . TRP B 1 93 ? 103.068 -27.442 22.833 1.00 11.44 406 TRP B N 1
ATOM 3552 C CA . TRP B 1 93 ? 102.810 -26.345 21.894 1.00 11.85 406 TRP B CA 1
ATOM 3553 C C . TRP B 1 93 ? 102.452 -25.103 22.707 1.00 12.20 406 TRP B C 1
ATOM 3554 O O . TRP B 1 93 ? 101.438 -25.100 23.409 1.00 12.07 406 TRP B O 1
ATOM 3565 N N . LEU B 1 94 ? 103.292 -24.064 22.626 1.00 12.21 407 LEU B N 1
ATOM 3566 C CA . LEU B 1 94 ? 103.167 -22.890 23.502 1.00 10.61 407 LEU B CA 1
ATOM 3567 C C . LEU B 1 94 ? 103.463 -21.618 22.690 1.00 9.48 407 LEU B C 1
ATOM 3568 O O . LEU B 1 94 ? 104.283 -21.657 21.771 1.00 10.91 407 LEU B O 1
ATOM 3573 N N . PRO B 1 95 ? 102.814 -20.493 23.035 1.00 12.24 408 PRO B N 1
ATOM 3574 C CA . PRO B 1 95 ? 103.191 -19.237 22.375 1.00 11.88 408 PRO B CA 1
ATOM 3575 C C . PRO B 1 95 ? 104.634 -18.856 22.667 1.00 13.93 408 PRO B C 1
ATOM 3576 O O . PRO B 1 95 ? 105.190 -19.229 23.707 1.00 12.33 408 PRO B O 1
ATOM 3580 N N . VAL B 1 96 ? 105.229 -18.095 21.758 1.00 11.91 409 VAL B N 1
ATOM 3581 C CA . VAL B 1 96 ? 106.536 -17.520 22.003 1.00 12.72 409 VAL B CA 1
ATOM 3582 C C . VAL B 1 96 ? 106.408 -16.185 22.725 1.00 16.15 409 VAL B C 1
ATOM 3583 O O . VAL B 1 96 ? 107.210 -15.873 23.616 1.00 13.28 409 VAL B O 1
ATOM 3587 N N . LEU B 1 97 ? 105.402 -15.397 22.337 1.00 11.64 410 LEU B N 1
ATOM 3588 C CA . LEU B 1 97 ? 105.265 -14.020 22.847 1.00 12.06 410 LEU B CA 1
ATOM 3589 C C . LEU B 1 97 ? 103.928 -13.688 23.499 1.00 14.58 410 LEU B C 1
ATOM 3590 O O . LEU B 1 97 ? 103.867 -12.850 24.402 1.00 11.99 410 LEU B O 1
ATOM 3595 N N . THR B 1 98 ? 102.844 -14.295 23.024 1.00 12.66 411 THR B N 1
ATOM 3596 C CA . THR B 1 98 ? 101.528 -13.862 23.498 1.00 13.59 411 THR B CA 1
ATOM 3597 C C . THR B 1 98 ? 101.157 -14.493 24.842 1.00 14.91 411 THR B C 1
ATOM 3598 O O . THR B 1 98 ? 100.598 -15.594 24.904 1.00 14.12 411 THR B O 1
ATOM 3602 N N . PHE B 1 99 ? 101.478 -13.778 25.918 1.00 13.04 412 PHE B N 1
ATOM 3603 C CA . PHE B 1 99 ? 100.980 -14.109 27.243 1.00 12.14 412 PHE B CA 1
ATOM 3604 C C . PHE B 1 99 ? 100.397 -12.847 27.844 1.00 14.15 412 PHE B C 1
ATOM 3605 O O . PHE B 1 99 ? 101.110 -11.875 28.050 1.00 15.33 412 PHE B O 1
ATOM 3613 N N . SER B 1 100 ? 99.099 -12.870 28.110 1.00 14.16 413 SER B N 1
ATOM 3614 C CA . SER B 1 100 ? 98.417 -11.698 28.641 1.00 13.54 413 SER B CA 1
ATOM 3615 C C . SER B 1 100 ? 98.432 -11.754 30.156 1.00 13.72 413 SER B C 1
ATOM 3616 O O . SER B 1 100 ? 97.460 -12.167 30.790 1.00 15.50 413 SER B O 1
ATOM 3619 N N . VAL B 1 101 ? 99.562 -11.353 30.726 1.00 14.89 414 VAL B N 1
ATOM 3620 C CA . VAL B 1 101 ? 99.765 -11.382 32.170 1.00 14.88 414 VAL B CA 1
ATOM 3621 C C . VAL B 1 101 ? 98.826 -10.396 32.869 1.00 15.01 414 VAL B C 1
ATOM 3622 O O . VAL B 1 101 ? 98.393 -9.415 32.275 1.00 16.78 414 VAL B O 1
ATOM 3626 N N . PRO B 1 102 ? 98.500 -10.659 34.142 1.00 18.50 415 PRO B N 1
ATOM 3627 C CA . PRO B 1 102 ? 97.600 -9.722 34.825 1.00 21.90 415 PRO B CA 1
ATOM 3628 C C . PRO B 1 102 ? 98.289 -8.406 35.171 1.00 24.22 415 PRO B C 1
ATOM 3629 O O . PRO B 1 102 ? 99.520 -8.340 35.196 1.00 21.04 415 PRO B O 1
ATOM 3633 N N . PRO B 1 103 ? 97.500 -7.352 35.423 1.00 23.80 416 PRO B N 1
ATOM 3634 C CA . PRO B 1 103 ? 98.087 -6.092 35.882 1.00 26.83 416 PRO B CA 1
ATOM 3635 C C . PRO B 1 103 ? 98.912 -6.329 37.143 1.00 25.63 416 PRO B C 1
ATOM 3636 O O . PRO B 1 103 ? 98.549 -7.166 37.965 1.00 29.93 416 PRO B O 1
ATOM 3640 N N . GLY B 1 104 ? 100.028 -5.634 37.283 1.00 28.55 417 GLY B N 1
ATOM 3641 C CA . GLY B 1 104 ? 100.872 -5.858 38.445 1.00 30.11 417 GLY B CA 1
ATOM 3642 C C . GLY B 1 104 ? 102.004 -6.826 38.158 1.00 25.92 417 GLY B C 1
ATOM 3643 O O . GLY B 1 104 ? 103.000 -6.856 38.882 1.00 25.89 417 GLY B O 1
ATOM 3644 N N . ASN B 1 105 ? 101.851 -7.626 37.105 1.00 23.29 418 ASN B N 1
ATOM 3645 C CA . ASN B 1 105 ? 102.949 -8.442 36.603 1.00 19.58 418 ASN B CA 1
ATOM 3646 C C . ASN B 1 105 ? 103.995 -7.509 35.992 1.00 23.43 418 ASN B C 1
ATOM 3647 O O . ASN B 1 105 ? 103.637 -6.535 35.328 1.00 21.86 418 ASN B O 1
ATOM 3652 N N . PRO B 1 106 ? 105.288 -7.799 36.211 1.00 25.07 419 PRO B N 1
ATOM 3653 C CA . PRO B 1 106 ? 106.359 -6.929 35.704 1.00 30.80 419 PRO B CA 1
ATOM 3654 C C . PRO B 1 106 ? 106.282 -6.693 34.192 1.00 23.89 419 PRO B C 1
ATOM 3655 O O . PRO B 1 106 ? 106.653 -5.616 33.710 1.00 26.57 419 PRO B O 1
ATOM 3659 N N . ALA B 1 107 ? 105.797 -7.691 33.462 1.00 19.07 420 ALA B N 1
ATOM 3660 C CA . ALA B 1 107 ? 105.727 -7.612 32.012 1.00 17.74 420 ALA B CA 1
ATOM 3661 C C . ALA B 1 107 ? 104.437 -6.979 31.503 1.00 16.36 420 ALA B C 1
ATOM 3662 O O . ALA B 1 107 ? 104.258 -6.863 30.286 1.00 17.58 420 ALA B O 1
ATOM 3664 N N . TYR B 1 108 ? 103.552 -6.562 32.412 1.00 15.72 421 TYR B N 1
ATOM 3665 C CA . TYR B 1 108 ? 102.241 -6.082 31.968 1.00 19.14 421 TYR B CA 1
ATOM 3666 C C . TYR B 1 108 ? 102.400 -4.872 31.058 1.00 19.88 421 TYR B C 1
ATOM 3667 O O . TYR B 1 108 ? 103.029 -3.873 31.428 1.00 20.93 421 TYR B O 1
ATOM 3676 N N . GLY B 1 109 ? 101.851 -4.981 29.851 1.00 16.50 422 GLY B N 1
ATOM 3677 C CA . GLY B 1 109 ? 101.846 -3.861 28.922 1.00 21.22 422 GLY B CA 1
ATOM 3678 C C . GLY B 1 109 ? 103.142 -3.678 28.151 1.00 21.92 422 GLY B C 1
ATOM 3679 O O . GLY B 1 109 ? 103.251 -2.775 27.313 1.00 21.50 422 GLY B O 1
ATOM 3680 N N . LYS B 1 110 ? 104.132 -4.522 28.428 1.00 15.10 423 LYS B N 1
ATOM 3681 C CA . LYS B 1 110 ? 105.407 -4.418 27.722 1.00 19.17 423 LYS B CA 1
ATOM 3682 C C . LYS B 1 110 ? 105.317 -5.215 26.421 1.00 21.29 423 LYS B C 1
ATOM 3683 O O . LYS B 1 110 ? 105.981 -6.242 26.246 1.00 16.57 423 LYS B O 1
ATOM 3689 N N . VAL B 1 111 ? 104.486 -4.716 25.506 1.00 15.42 424 VAL B N 1
ATOM 3690 C CA . VAL B 1 111 ? 104.136 -5.445 24.297 1.00 12.68 424 VAL B CA 1
ATOM 3691 C C . VAL B 1 111 ? 104.872 -4.890 23.090 1.00 15.74 424 VAL B C 1
ATOM 3692 O O . VAL B 1 111 ? 105.402 -3.775 23.139 1.00 15.41 424 VAL B O 1
ATOM 3696 N N . VAL B 1 112 ? 104.897 -5.667 22.015 1.00 14.02 425 VAL B N 1
ATOM 3697 C CA . VAL B 1 112 ? 105.452 -5.208 20.741 1.00 13.78 425 VAL B CA 1
ATOM 3698 C C . VAL B 1 112 ? 104.709 -3.971 20.275 1.00 15.33 425 VAL B C 1
ATOM 3699 O O . VAL B 1 112 ? 103.472 -3.973 20.220 1.00 15.71 425 VAL B O 1
ATOM 3703 N N . GLN B 1 113 ? 105.456 -2.913 19.951 1.00 13.31 426 GLN B N 1
ATOM 3704 C CA . GLN B 1 113 ? 104.852 -1.692 19.429 1.00 13.11 426 GLN B CA 1
ATOM 3705 C C . GLN B 1 113 ? 105.082 -1.566 17.920 1.00 15.06 426 GLN B C 1
ATOM 3706 O O . GLN B 1 113 ? 106.023 -2.152 17.352 1.00 13.41 426 GLN B O 1
ATOM 3712 N N . SER B 1 114 ? 104.194 -0.815 17.283 1.00 13.91 427 SER B N 1
ATOM 3713 C CA . SER B 1 114 ? 104.270 -0.552 15.844 1.00 14.73 427 SER B CA 1
ATOM 3714 C C . SER B 1 114 ? 104.323 0.947 15.581 1.00 15.66 427 SER B C 1
ATOM 3715 O O . SER B 1 114 ? 103.682 1.732 16.282 1.00 15.61 427 SER B O 1
ATOM 3718 N N . THR B 1 115 ? 105.047 1.347 14.542 1.00 14.17 428 THR B N 1
ATOM 3719 C CA . THR B 1 115 ? 105.084 2.760 14.187 1.00 16.08 428 THR B CA 1
ATOM 3720 C C . THR B 1 115 ? 103.762 3.266 13.610 1.00 18.77 428 THR B C 1
ATOM 3721 O O . THR B 1 115 ? 103.537 4.475 13.570 1.00 21.82 428 THR B O 1
ATOM 3725 N N . THR B 1 116 ? 102.894 2.366 13.158 1.00 15.44 429 THR B N 1
ATOM 3726 C CA . THR B 1 116 ? 101.687 2.813 12.453 1.00 17.13 429 THR B CA 1
ATOM 3727 C C . THR B 1 116 ? 100.365 2.339 13.061 1.00 20.44 429 THR B C 1
ATOM 3728 O O . THR B 1 116 ? 99.325 2.989 12.887 1.00 19.83 429 THR B O 1
ATOM 3732 N N . ARG B 1 117 ? 100.408 1.207 13.755 1.00 21.79 430 ARG B N 1
ATOM 3733 C CA . ARG B 1 117 ? 99.202 0.590 14.303 1.00 20.14 430 ARG B CA 1
ATOM 3734 C C . ARG B 1 117 ? 98.549 1.444 15.396 1.00 22.63 430 ARG B C 1
ATOM 3735 O O . ARG B 1 117 ? 99.229 2.115 16.177 1.00 23.70 430 ARG B O 1
ATOM 3743 N N . LYS B 1 118 ? 97.221 1.426 15.426 1.00 19.03 431 LYS B N 1
ATOM 3744 C CA . LYS B 1 118 ? 96.440 2.170 16.414 1.00 18.50 431 LYS B CA 1
ATOM 3745 C C . LYS B 1 118 ? 95.815 1.205 17.419 1.00 19.76 431 LYS B C 1
ATOM 3746 O O . LYS B 1 118 ? 95.712 0.012 17.153 1.00 18.37 431 LYS B O 1
ATOM 3752 N N . PRO B 1 119 ? 95.364 1.717 18.575 1.00 21.68 432 PRO B N 1
ATOM 3753 C CA . PRO B 1 119 ? 94.535 0.827 19.396 1.00 20.67 432 PRO B CA 1
ATOM 3754 C C . PRO B 1 119 ? 93.264 0.429 18.646 1.00 17.29 432 PRO B C 1
ATOM 3755 O O . PRO B 1 119 ? 92.822 1.181 17.777 1.00 20.14 432 PRO B O 1
ATOM 3759 N N . GLY B 1 120 ? 92.675 -0.710 18.998 1.00 19.37 433 GLY B N 1
ATOM 3760 C CA . GLY B 1 120 ? 91.375 -1.081 18.467 1.00 24.42 433 GLY B CA 1
ATOM 3761 C C . GLY B 1 120 ? 91.431 -1.795 17.126 1.00 20.47 433 GLY B C 1
ATOM 3762 O O . GLY B 1 120 ? 90.421 -1.863 16.411 1.00 21.85 433 GLY B O 1
ATOM 3763 N N . GLU B 1 121 ? 92.607 -2.320 16.793 1.00 21.40 434 GLU B N 1
ATOM 3764 C CA . GLU B 1 121 ? 92.829 -2.999 15.516 1.00 21.75 434 GLU B CA 1
ATOM 3765 C C . GLU B 1 121 ? 94.031 -3.928 15.618 1.00 22.57 434 GLU B C 1
ATOM 3766 O O . GLU B 1 121 ? 94.817 -3.852 16.570 1.00 19.13 434 GLU B O 1
ATOM 3772 N N . ARG B 1 122 ? 94.198 -4.805 14.633 1.00 19.89 435 ARG B N 1
ATOM 3773 C CA . ARG B 1 122 ? 95.387 -5.636 14.609 1.00 18.51 435 ARG B CA 1
ATOM 3774 C C . ARG B 1 122 ? 95.782 -5.993 13.189 1.00 25.76 435 ARG B C 1
ATOM 3775 O O . ARG B 1 122 ? 94.946 -5.972 12.282 1.00 26.47 435 ARG B O 1
ATOM 3783 N N . GLY B 1 123 ? 97.064 -6.299 13.015 1.00 25.88 436 GLY B N 1
ATOM 3784 C CA . GLY B 1 123 ? 97.565 -6.900 11.792 1.00 30.39 436 GLY B CA 1
ATOM 3785 C C . GLY B 1 123 ? 97.615 -8.408 11.988 1.00 28.59 436 GLY B C 1
ATOM 3786 O O . GLY B 1 123 ? 96.780 -8.975 12.696 1.00 26.62 436 GLY B O 1
ATOM 3787 N N . LEU B 1 124 ? 98.590 -9.064 11.373 1.00 32.98 437 LEU B N 1
ATOM 3788 C CA . LEU B 1 124 ? 98.690 -10.511 11.505 1.00 34.74 437 LEU B CA 1
ATOM 3789 C C . LEU B 1 124 ? 99.018 -10.902 12.946 1.00 21.12 437 LEU B C 1
ATOM 3790 O O . LEU B 1 124 ? 98.393 -11.804 13.506 1.00 27.95 437 LEU B O 1
ATOM 3795 N N . GLY B 1 125 ? 99.981 -10.204 13.539 1.00 20.41 438 GLY B N 1
ATOM 3796 C CA . GLY B 1 125 ? 100.376 -10.463 14.916 1.00 15.72 438 GLY B CA 1
ATOM 3797 C C . GLY B 1 125 ? 99.343 -9.962 15.911 1.00 17.90 438 GLY B C 1
ATOM 3798 O O . GLY B 1 125 ? 98.654 -8.973 15.660 1.00 15.69 438 GLY B O 1
ATOM 3799 N N . SER B 1 126 ? 99.223 -10.655 17.042 1.00 14.62 439 SER B N 1
ATOM 3800 C CA . SER B 1 126 ? 98.332 -10.219 18.114 1.00 15.21 439 SER B CA 1
ATOM 3801 C C . SER B 1 126 ? 98.889 -8.977 18.795 1.00 11.59 439 SER B C 1
ATOM 3802 O O . SER B 1 126 ? 100.088 -8.894 19.039 1.00 12.69 439 SER B O 1
ATOM 3805 N N . PRO B 1 127 ? 98.011 -8.023 19.136 1.00 13.26 440 PRO B N 1
ATOM 3806 C CA . PRO B 1 127 ? 98.450 -6.862 19.919 1.00 15.32 440 PRO B CA 1
ATOM 3807 C C . PRO B 1 127 ? 99.002 -7.269 21.288 1.00 19.42 440 PRO B C 1
ATOM 3808 O O . PRO B 1 127 ? 99.656 -6.447 21.939 1.00 16.84 440 PRO B O 1
ATOM 3812 N N . THR B 1 128 ? 98.735 -8.504 21.715 1.00 12.89 441 THR B N 1
ATOM 3813 C CA . THR B 1 128 ? 99.176 -8.973 23.032 1.00 10.93 441 THR B CA 1
ATOM 3814 C C . THR B 1 128 ? 100.568 -9.584 23.037 1.00 13.58 441 THR B C 1
ATOM 3815 O O . THR B 1 128 ? 101.036 -10.006 24.099 1.00 15.07 441 THR B O 1
ATOM 3819 N N . ARG B 1 129 ? 101.230 -9.670 21.878 1.00 13.11 442 ARG B N 1
ATOM 3820 C CA . ARG B 1 129 ? 102.617 -10.150 21.875 1.00 12.06 442 ARG B CA 1
ATOM 3821 C C . ARG B 1 129 ? 103.465 -9.335 22.838 1.00 11.39 442 ARG B C 1
ATOM 3822 O O . ARG B 1 129 ? 103.580 -8.112 22.680 1.00 13.35 442 ARG B O 1
ATOM 3830 N N . LEU B 1 130 ? 104.080 -10.000 23.816 1.00 11.87 443 LEU B N 1
ATOM 3831 C CA . LEU B 1 130 ? 105.059 -9.326 24.654 1.00 12.69 443 LEU B CA 1
ATOM 3832 C C . LEU B 1 130 ? 106.316 -9.011 23.839 1.00 15.75 443 LEU B C 1
ATOM 3833 O O . LEU B 1 130 ? 106.681 -9.754 22.926 1.00 13.09 443 LEU B O 1
ATOM 3838 N N . SER B 1 131 ? 106.968 -7.898 24.151 1.00 15.08 444 SER B N 1
ATOM 3839 C CA . SER B 1 131 ? 108.201 -7.559 23.442 1.00 13.30 444 SER B CA 1
ATOM 3840 C C . SER B 1 131 ? 109.383 -8.364 23.958 1.00 14.40 444 SER B C 1
ATOM 3841 O O . SER B 1 131 ? 109.764 -8.225 25.112 1.00 14.84 444 SER B O 1
ATOM 3844 N N . PRO B 1 132 ? 109.997 -9.187 23.093 1.00 15.00 445 PRO B N 1
ATOM 3845 C CA . PRO B 1 132 ? 111.133 -9.991 23.566 1.00 17.70 445 PRO B CA 1
ATOM 3846 C C . PRO B 1 132 ? 112.398 -9.142 23.714 1.00 18.24 445 PRO B C 1
ATOM 3847 O O . PRO B 1 132 ? 113.455 -9.640 24.115 1.00 18.58 445 PRO B O 1
ATOM 3851 N N . PHE B 1 133 ? 112.281 -7.859 23.387 1.00 16.28 446 PHE B N 1
ATOM 3852 C CA . PHE B 1 133 ? 113.371 -6.911 23.575 1.00 16.65 446 PHE B CA 1
ATOM 3853 C C . PHE B 1 133 ? 113.348 -6.299 24.969 1.00 17.67 446 PHE B C 1
ATOM 3854 O O . PHE B 1 133 ? 114.320 -5.677 25.402 1.00 17.72 446 PHE B O 1
ATOM 3862 N N . HIS B 1 134 ? 112.222 -6.452 25.659 1.00 16.39 447 HIS B N 1
ATOM 3863 C CA . HIS B 1 134 ? 112.084 -5.894 26.996 1.00 16.42 447 HIS B CA 1
ATOM 3864 C C . HIS B 1 134 ? 112.555 -6.912 28.031 1.00 16.69 447 HIS B C 1
ATOM 3865 O O . HIS B 1 134 ? 112.114 -8.056 28.028 1.00 17.58 447 HIS B O 1
ATOM 3872 N N . PRO B 1 135 ? 113.469 -6.496 28.916 1.00 17.04 448 PRO B N 1
ATOM 3873 C CA . PRO B 1 135 ? 114.051 -7.427 29.894 1.00 22.21 448 PRO B CA 1
ATOM 3874 C C . PRO B 1 135 ? 113.017 -8.111 30.793 1.00 21.41 448 PRO B C 1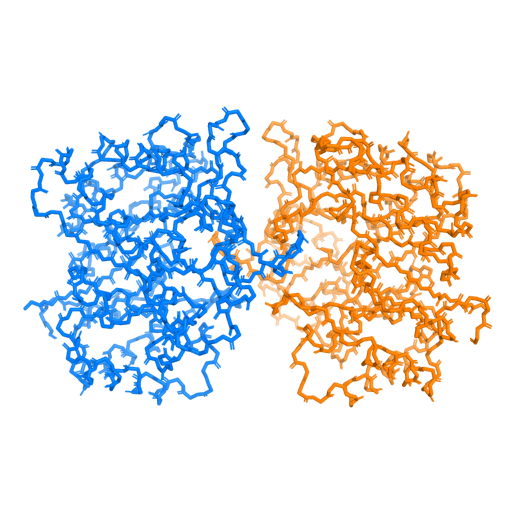
ATOM 3875 O O . PRO B 1 135 ? 113.177 -9.294 31.094 1.00 22.15 448 PRO B O 1
ATOM 3879 N N . ASP B 1 136 ? 111.978 -7.396 31.219 1.00 18.55 449 ASP B N 1
ATOM 3880 C CA . ASP B 1 136 ? 110.989 -8.015 32.100 1.00 21.16 449 ASP B CA 1
ATOM 3881 C C . ASP B 1 136 ? 110.116 -9.007 31.338 1.00 20.93 449 ASP B C 1
ATOM 3882 O O . ASP B 1 136 ? 109.786 -10.071 31.868 1.00 19.66 449 ASP B O 1
ATOM 3887 N N . ALA B 1 137 ? 109.750 -8.676 30.097 1.00 17.19 450 ALA B N 1
ATOM 3888 C CA . ALA B 1 137 ? 108.973 -9.601 29.276 1.00 16.98 450 ALA B CA 1
ATOM 3889 C C . ALA B 1 137 ? 109.791 -10.855 28.966 1.00 17.40 450 ALA B C 1
ATOM 3890 O O . ALA B 1 137 ? 109.292 -11.968 29.033 1.00 16.06 450 ALA B O 1
ATOM 3892 N N . HIS B 1 138 ? 111.055 -10.646 28.621 1.00 16.83 451 HIS B N 1
ATOM 3893 C CA . HIS B 1 138 ? 111.988 -11.728 28.325 1.00 14.98 451 HIS B CA 1
ATOM 3894 C C . HIS B 1 138 ? 112.054 -12.719 29.491 1.00 16.86 451 HIS B C 1
ATOM 3895 O O . HIS B 1 138 ? 111.917 -13.933 29.298 1.00 17.59 451 HIS B O 1
ATOM 3902 N N . ARG B 1 139 ? 112.220 -12.193 30.701 1.00 18.49 452 ARG B N 1
ATOM 3903 C CA . ARG B 1 139 ? 112.306 -13.034 31.895 1.00 15.14 452 ARG B CA 1
ATOM 3904 C C . ARG B 1 139 ? 110.979 -13.720 32.210 1.00 17.30 452 ARG B C 1
ATOM 3905 O O . ARG B 1 139 ? 110.958 -14.912 32.542 1.00 17.51 452 ARG B O 1
ATOM 3913 N N . VAL B 1 140 ? 109.872 -12.982 32.100 1.00 15.42 453 VAL B N 1
ATOM 3914 C CA . VAL B 1 140 ? 108.564 -13.569 32.398 1.00 14.41 453 VAL B CA 1
ATOM 3915 C C . VAL B 1 140 ? 108.261 -14.742 31.457 1.00 15.05 453 VAL B C 1
ATOM 3916 O O . VAL B 1 140 ? 107.823 -15.806 31.909 1.00 15.96 453 VAL B O 1
ATOM 3920 N N . ILE B 1 141 ? 108.521 -14.568 30.164 1.00 13.04 454 ILE B N 1
ATOM 3921 C CA . ILE B 1 141 ? 108.282 -15.658 29.212 1.00 13.41 454 ILE B CA 1
ATOM 3922 C C . ILE B 1 141 ? 109.194 -16.848 29.548 1.00 15.37 454 ILE B C 1
ATOM 3923 O O . ILE B 1 141 ? 108.757 -18.011 29.540 1.00 13.75 454 ILE B O 1
ATOM 3928 N N . SER B 1 142 ? 110.455 -16.548 29.850 1.00 14.50 455 SER B N 1
ATOM 3929 C CA . SER B 1 142 ? 111.429 -17.578 30.215 1.00 13.66 455 SER B CA 1
ATOM 3930 C C . SER B 1 142 ? 110.947 -18.361 31.424 1.00 19.14 455 SER B C 1
ATOM 3931 O O . SER B 1 142 ? 111.145 -19.572 31.502 1.00 17.68 455 SER B O 1
ATOM 3934 N N . GLU B 1 143 ? 110.342 -17.657 32.378 1.00 14.50 456 GLU B N 1
ATOM 3935 C CA . GLU B 1 143 ? 109.860 -18.298 33.600 1.00 16.65 456 GLU B CA 1
ATOM 3936 C C . GLU B 1 143 ? 108.611 -19.148 33.356 1.00 15.60 456 GLU B C 1
ATOM 3937 O O . GLU B 1 143 ? 108.425 -20.197 33.989 1.00 14.03 456 GLU B O 1
ATOM 3943 N N . ILE B 1 144 ? 107.763 -18.727 32.426 1.00 13.33 457 ILE B N 1
ATOM 3944 C CA . ILE B 1 144 ? 106.628 -19.569 32.036 1.00 14.30 457 ILE B CA 1
ATOM 3945 C C . ILE B 1 144 ? 107.091 -20.890 31.404 1.00 15.23 457 ILE B C 1
ATOM 3946 O O . ILE B 1 144 ? 106.548 -21.964 31.712 1.00 15.48 457 ILE B O 1
ATOM 3951 N N . TYR B 1 145 ? 108.093 -20.818 30.528 1.00 14.71 458 TYR B N 1
ATOM 3952 C CA . TYR B 1 145 ? 108.653 -22.028 29.926 1.00 14.37 458 TYR B CA 1
ATOM 3953 C C . TYR B 1 145 ? 109.333 -22.926 30.967 1.00 15.75 458 TYR B C 1
ATOM 3954 O O . TYR B 1 145 ? 109.208 -24.159 30.913 1.00 14.47 458 TYR B O 1
ATOM 3963 N N . GLU B 1 146 ? 110.040 -22.318 31.912 1.00 13.71 459 GLU B N 1
ATOM 3964 C CA . GLU B 1 146 ? 110.618 -23.076 33.021 1.00 15.51 459 GLU B CA 1
ATOM 3965 C C . GLU B 1 146 ? 109.522 -23.830 33.778 1.00 17.03 459 GLU B C 1
ATOM 3966 O O . GLU B 1 146 ? 109.670 -25.021 34.110 1.00 16.01 459 GLU B O 1
ATOM 3972 N N . ASP B 1 147 ? 108.421 -23.134 34.051 1.00 16.37 460 ASP B N 1
ATOM 3973 C CA . ASP B 1 147 ? 107.323 -23.732 34.802 1.00 16.36 460 ASP B CA 1
ATOM 3974 C C . ASP B 1 147 ? 106.642 -24.856 34.013 1.00 16.14 460 ASP B C 1
ATOM 3975 O O . ASP B 1 147 ? 106.268 -25.882 34.594 1.00 17.80 460 ASP B O 1
ATOM 3980 N N . LEU B 1 148 ? 106.491 -24.678 32.703 1.00 14.80 461 LEU B N 1
ATOM 3981 C CA . LEU B 1 148 ? 106.029 -25.768 31.843 1.00 14.17 461 LEU B CA 1
ATOM 3982 C C . LEU B 1 148 ? 106.904 -27.007 32.030 1.00 16.06 461 LEU B C 1
ATOM 3983 O O . LEU B 1 148 ? 106.407 -28.125 32.212 1.00 15.53 461 LEU B O 1
ATOM 3988 N N . ALA B 1 149 ? 108.213 -26.794 32.023 1.00 15.36 462 ALA B N 1
ATOM 3989 C CA . ALA B 1 149 ? 109.159 -27.913 32.131 1.00 18.98 462 ALA B CA 1
ATOM 3990 C C . ALA B 1 149 ? 109.119 -28.615 33.497 1.00 18.46 462 ALA B C 1
ATOM 3991 O O . ALA B 1 149 ? 109.575 -29.762 33.633 1.00 18.46 462 ALA B O 1
ATOM 3993 N N . LYS B 1 150 ? 108.591 -27.927 34.507 1.00 15.66 463 LYS B N 1
ATOM 3994 C CA . LYS B 1 150 ? 108.436 -28.493 35.849 1.00 15.14 463 LYS B CA 1
ATOM 3995 C C . LYS B 1 150 ? 107.063 -29.124 36.055 1.00 19.87 463 LYS B C 1
ATOM 3996 O O . LYS B 1 150 ? 106.809 -29.724 37.100 1.00 20.77 463 LYS B O 1
ATOM 4002 N N . ALA B 1 151 ? 106.182 -28.972 35.064 1.00 16.46 464 ALA B N 1
ATOM 4003 C CA . ALA B 1 151 ? 104.781 -29.377 35.199 1.00 15.53 464 ALA B CA 1
ATOM 4004 C C . ALA B 1 151 ? 104.419 -30.656 34.459 1.00 17.34 464 ALA B C 1
ATOM 4005 O O . ALA B 1 151 ? 103.315 -31.170 34.629 1.00 17.72 464 ALA B O 1
ATOM 4007 N N . ALA B 1 152 ? 105.326 -31.144 33.623 1.00 15.28 465 ALA B N 1
ATOM 4008 C CA . ALA B 1 152 ? 105.027 -32.298 32.765 1.00 16.22 465 ALA B CA 1
ATOM 4009 C C . ALA B 1 152 ? 106.310 -32.871 32.191 1.00 16.50 465 ALA B C 1
ATOM 4010 O O . ALA B 1 152 ? 107.365 -32.262 32.315 1.00 20.70 465 ALA B O 1
ATOM 4012 N N . HIS B 1 153 ? 106.226 -34.041 31.565 1.00 14.45 466 HIS B N 1
ATOM 4013 C CA . HIS B 1 153 ? 107.334 -34.536 30.753 1.00 13.84 466 HIS B CA 1
ATOM 4014 C C . HIS B 1 153 ? 106.894 -34.525 29.309 1.00 18.69 466 HIS B C 1
ATOM 4015 O O . HIS B 1 153 ? 105.757 -34.884 29.002 1.00 20.78 466 HIS B O 1
ATOM 4022 N N . PHE B 1 154 ? 107.786 -34.115 28.418 1.00 14.65 467 PHE B N 1
ATOM 4023 C CA . PHE B 1 154 ? 107.436 -34.103 27.005 1.00 13.14 467 PHE B CA 1
ATOM 4024 C C . PHE B 1 154 ? 108.707 -34.203 26.171 1.00 17.29 467 PHE B C 1
ATOM 4025 O O . PHE B 1 154 ? 109.814 -34.044 26.685 1.00 18.57 467 PHE B O 1
ATOM 4033 N N . ASP B 1 155 ? 108.535 -34.484 24.885 1.00 14.59 468 ASP B N 1
ATOM 4034 C CA . ASP B 1 155 ? 109.646 -34.880 24.029 1.00 15.28 468 ASP B CA 1
ATOM 4035 C C . ASP B 1 155 ? 110.178 -33.751 23.158 1.00 19.59 468 ASP B C 1
ATOM 4036 O O . ASP B 1 155 ? 111.263 -33.853 22.595 1.00 20.88 468 ASP B O 1
ATOM 4041 N N . GLY B 1 156 ? 109.404 -32.687 23.036 1.00 15.93 469 GLY B N 1
ATOM 4042 C CA . GLY B 1 156 ? 109.782 -31.585 22.180 1.00 15.36 469 GLY B CA 1
ATOM 4043 C C . GLY B 1 156 ? 108.934 -30.365 22.450 1.00 14.74 469 GLY B C 1
ATOM 4044 O O . GLY B 1 156 ? 108.023 -30.402 23.275 1.00 15.65 469 GLY B O 1
ATOM 4045 N N . LEU B 1 157 ? 109.279 -29.276 21.777 1.00 13.17 470 LEU B N 1
ATOM 4046 C CA . LEU B 1 157 ? 108.512 -28.034 21.795 1.00 12.25 470 LEU B CA 1
ATOM 4047 C C . LEU B 1 157 ? 108.051 -27.695 20.395 1.00 14.81 470 LEU B C 1
ATOM 4048 O O . LEU B 1 157 ? 108.806 -27.863 19.428 1.00 15.78 470 LEU B O 1
ATOM 4053 N N . LEU B 1 158 ? 106.819 -27.209 20.293 1.00 12.99 471 LEU B N 1
ATOM 4054 C CA . LEU B 1 158 ? 106.356 -26.533 19.088 1.00 12.15 471 LEU B CA 1
ATOM 4055 C C . LEU B 1 158 ? 106.167 -25.069 19.434 1.00 12.29 471 LEU B C 1
ATOM 4056 O O . LEU B 1 158 ? 105.277 -24.691 20.218 1.00 12.49 471 LEU B O 1
ATOM 4061 N N . PHE B 1 159 ? 107.035 -24.241 18.874 1.00 11.60 472 PHE B N 1
ATOM 4062 C CA . PHE B 1 159 ? 106.889 -22.806 19.032 1.00 11.58 472 PHE B CA 1
ATOM 4063 C C . PHE B 1 159 ? 105.780 -22.320 18.091 1.00 13.67 472 PHE B C 1
ATOM 4064 O O . PHE B 1 159 ? 105.824 -22.555 16.887 1.00 12.66 472 PHE B O 1
ATOM 4072 N N . HIS B 1 160 ? 104.788 -21.651 18.674 1.00 13.22 473 HIS B N 1
ATOM 4073 C CA . HIS B 1 160 ? 103.542 -21.246 18.015 1.00 11.56 473 HIS B CA 1
ATOM 4074 C C . HIS B 1 160 ? 103.774 -20.202 16.920 1.00 14.26 473 HIS B C 1
ATOM 4075 O O . HIS B 1 160 ? 104.844 -19.588 16.858 1.00 13.07 473 HIS B O 1
ATOM 4082 N N . ASP B 1 161 ? 102.766 -20.002 16.073 1.00 12.59 474 ASP B N 1
ATOM 4083 C CA . ASP B 1 161 ? 102.855 -19.049 14.968 1.00 13.03 474 ASP B CA 1
ATOM 4084 C C . ASP B 1 161 ? 102.650 -17.606 15.407 1.00 15.46 474 ASP B C 1
ATOM 4085 O O . ASP B 1 161 ? 102.570 -16.705 14.568 1.00 13.85 474 ASP B O 1
ATOM 4090 N N . ASP B 1 162 ? 102.582 -17.380 16.718 1.00 14.29 475 ASP B N 1
ATOM 4091 C CA . ASP B 1 162 ? 102.392 -16.022 17.230 1.00 11.93 475 ASP B CA 1
ATOM 4092 C C . ASP B 1 162 ? 103.679 -15.220 17.117 1.00 14.52 475 ASP B C 1
ATOM 4093 O O . ASP B 1 162 ? 103.656 -13.992 17.240 1.00 15.31 475 ASP B O 1
ATOM 4098 N N . ALA B 1 163 ? 104.797 -15.912 16.895 1.00 12.55 476 ALA B N 1
ATOM 4099 C CA . ALA B 1 163 ? 106.105 -15.265 16.812 1.00 15.06 476 ALA B CA 1
ATOM 4100 C C . ALA B 1 163 ? 106.316 -14.657 15.431 1.00 14.85 476 ALA B C 1
ATOM 4101 O O . ALA B 1 163 ? 107.021 -15.217 14.584 1.00 12.58 476 ALA B O 1
ATOM 4103 N N . VAL B 1 164 ? 105.687 -13.505 15.220 1.00 13.17 477 VAL B N 1
ATOM 4104 C CA . VAL B 1 164 ? 105.837 -12.735 13.988 1.00 13.45 477 VAL B CA 1
ATOM 4105 C C . VAL B 1 164 ? 106.112 -11.285 14.358 1.00 14.45 477 VAL B C 1
ATOM 4106 O O . VAL B 1 164 ? 105.716 -10.830 15.431 1.00 14.38 477 VAL B O 1
ATOM 4110 N N . LEU B 1 165 ? 106.806 -10.572 13.476 1.00 13.04 478 LEU B N 1
ATOM 4111 C CA . LEU B 1 165 ? 106.957 -9.115 13.595 1.00 12.24 478 LEU B CA 1
ATOM 4112 C C . LEU B 1 165 ? 106.792 -8.529 12.201 1.00 14.28 478 LEU B C 1
ATOM 4113 O O . LEU B 1 165 ? 107.349 -9.066 11.246 1.00 16.32 478 LEU B O 1
ATOM 4118 N N . ASP B 1 166 ? 106.040 -7.446 12.042 1.00 14.51 479 ASP B N 1
ATOM 4119 C CA . ASP B 1 166 ? 105.966 -6.894 10.685 1.00 15.99 479 ASP B CA 1
ATOM 4120 C C . ASP B 1 166 ? 107.001 -5.783 10.480 1.00 13.84 479 ASP B C 1
ATOM 4121 O O . ASP B 1 166 ? 107.869 -5.569 11.331 1.00 14.54 479 ASP B O 1
ATOM 4126 N N . ASP B 1 167 ? 106.927 -5.093 9.346 1.00 14.52 480 ASP B N 1
ATOM 4127 C CA . ASP B 1 167 ? 107.997 -4.156 9.008 1.00 15.38 480 ASP B CA 1
ATOM 4128 C C . ASP B 1 167 ? 107.817 -2.776 9.642 1.00 16.11 480 ASP B C 1
ATOM 4129 O O . ASP B 1 167 ? 108.533 -1.832 9.299 1.00 18.28 480 ASP B O 1
ATOM 4134 N N . THR B 1 168 ? 106.867 -2.667 10.565 1.00 15.71 481 THR B N 1
ATOM 4135 C CA . THR B 1 168 ? 106.706 -1.471 11.393 1.00 12.58 481 THR B CA 1
ATOM 4136 C C . THR B 1 168 ? 106.999 -1.784 12.866 1.00 14.14 481 THR B C 1
ATOM 4137 O O . THR B 1 168 ? 106.848 -0.919 13.740 1.00 16.19 481 THR B O 1
ATOM 4141 N N . GLU B 1 169 ? 107.437 -3.017 13.126 1.00 14.02 482 GLU B N 1
ATOM 4142 C CA . GLU B 1 169 ? 107.663 -3.529 14.495 1.00 13.98 482 GLU B CA 1
ATOM 4143 C C . GLU B 1 169 ? 109.084 -4.061 14.644 1.00 15.27 482 GLU B C 1
ATOM 4144 O O . GLU B 1 169 ? 109.718 -4.335 13.642 1.00 16.57 482 GLU B O 1
ATOM 4150 N N . ASP B 1 170 ? 109.614 -4.215 15.860 1.00 15.04 483 ASP B N 1
ATOM 4151 C CA . ASP B 1 170 ? 109.098 -3.703 17.124 1.00 14.53 483 ASP B CA 1
ATOM 4152 C C . ASP B 1 170 ? 109.620 -2.272 17.301 1.00 15.36 483 ASP B C 1
ATOM 4153 O O . ASP B 1 170 ? 110.831 -2.037 17.205 1.00 15.25 483 ASP B O 1
ATOM 4158 N N . SER B 1 171 ? 108.724 -1.317 17.557 1.00 14.35 484 SER B N 1
ATOM 4159 C CA . SER B 1 171 ? 109.119 0.088 17.639 1.00 16.93 484 SER B CA 1
ATOM 4160 C C . SER B 1 171 ? 109.266 0.594 19.072 1.00 18.12 484 SER B C 1
ATOM 4161 O O . SER B 1 171 ? 109.472 1.792 19.297 1.00 17.15 484 SER B O 1
ATOM 4164 N N . SER B 1 172 ? 109.168 -0.313 20.042 1.00 16.09 485 SER B N 1
ATOM 4165 C CA . SER B 1 172 ? 109.327 0.057 21.454 1.00 17.28 485 SER B CA 1
ATOM 4166 C C . SER B 1 172 ? 110.751 0.540 21.749 1.00 18.72 485 SER B C 1
ATOM 4167 O O . SER B 1 172 ? 111.690 0.196 21.026 1.00 17.83 485 SER B O 1
ATOM 4170 N N . PRO B 1 173 ? 110.918 1.359 22.805 1.00 20.16 486 PRO B N 1
ATOM 4171 C CA . PRO B 1 173 ? 112.247 1.917 23.095 1.00 21.28 486 PRO B CA 1
ATOM 4172 C C . PRO B 1 173 ? 113.316 0.843 23.289 1.00 21.58 486 PRO B C 1
ATOM 4173 O O . PRO B 1 173 ? 114.446 1.024 22.841 1.00 21.73 486 PRO B O 1
ATOM 4177 N N . GLU B 1 174 ? 112.959 -0.266 23.930 1.00 17.52 487 GLU B N 1
ATOM 4178 C CA . GLU B 1 174 ? 113.935 -1.318 24.170 1.00 19.37 487 GLU B CA 1
ATOM 4179 C C . GLU B 1 174 ? 114.344 -1.985 22.856 1.00 21.52 487 GLU B C 1
ATOM 4180 O O . GLU B 1 174 ? 115.490 -2.399 22.685 1.00 20.73 487 GLU B O 1
ATOM 4186 N N . ALA B 1 175 ? 113.404 -2.081 21.925 1.00 18.80 488 ALA B N 1
ATOM 4187 C CA . ALA B 1 175 ? 113.709 -2.662 20.629 1.00 19.04 488 ALA B CA 1
ATOM 4188 C C . ALA B 1 175 ? 114.641 -1.730 19.854 1.00 17.73 488 ALA B C 1
ATOM 4189 O O . ALA B 1 175 ? 115.632 -2.180 19.280 1.00 20.07 488 ALA B O 1
ATOM 4191 N N . LEU B 1 176 ? 114.328 -0.435 19.849 1.00 16.54 489 LEU B N 1
ATOM 4192 C CA . LEU B 1 176 ? 115.165 0.537 19.154 1.00 16.81 489 LEU B CA 1
ATOM 4193 C C . LEU B 1 176 ? 116.592 0.519 19.690 1.00 17.47 489 LEU B C 1
ATOM 4194 O O . LEU B 1 176 ? 117.548 0.616 18.922 1.00 22.62 489 LEU B O 1
ATOM 4199 N N . ALA B 1 177 ? 116.735 0.375 21.008 1.00 18.88 490 ALA B N 1
ATOM 4200 C CA . ALA B 1 177 ? 118.058 0.329 21.628 1.00 24.15 490 ALA B CA 1
ATOM 4201 C C . ALA B 1 177 ? 118.806 -0.918 21.177 1.00 22.03 490 ALA B C 1
ATOM 4202 O O . ALA B 1 177 ? 120.017 -0.883 20.946 1.00 24.20 490 ALA B O 1
ATOM 4204 N N . THR B 1 178 ? 118.075 -2.017 21.040 1.00 16.60 491 THR B N 1
ATOM 4205 C CA . THR B 1 178 ? 118.671 -3.254 20.554 1.00 21.82 491 THR B CA 1
ATOM 4206 C C . THR B 1 178 ? 119.176 -3.086 19.112 1.00 23.08 491 THR B C 1
ATOM 4207 O O . THR B 1 178 ? 120.290 -3.515 18.791 1.00 23.42 491 THR B O 1
ATOM 4211 N N . TYR B 1 179 ? 118.364 -2.469 18.252 1.00 17.48 492 TYR B N 1
ATOM 4212 C CA . TYR B 1 179 ? 118.781 -2.226 16.863 1.00 17.76 492 TYR B CA 1
ATOM 4213 C C . TYR B 1 179 ? 120.042 -1.364 16.798 1.00 24.60 492 TYR B C 1
ATOM 4214 O O . TYR B 1 179 ? 120.889 -1.554 15.926 1.00 20.72 492 TYR B O 1
ATOM 4223 N N . GLN B 1 180 ? 120.168 -0.411 17.715 1.00 21.90 493 GLN B N 1
ATOM 4224 C CA . GLN B 1 180 ? 121.354 0.435 17.746 1.00 24.21 493 GLN B CA 1
ATOM 4225 C C . GLN B 1 180 ? 122.583 -0.426 18.040 1.00 25.35 493 GLN B C 1
ATOM 4226 O O . GLN B 1 180 ? 123.669 -0.185 17.503 1.00 26.46 493 GLN B O 1
ATOM 4232 N N . GLY B 1 181 ? 122.397 -1.442 18.876 1.00 26.77 494 GLY B N 1
ATOM 4233 C CA . GLY B 1 181 ? 123.447 -2.402 19.162 1.00 28.55 494 GLY B CA 1
ATOM 4234 C C . GLY B 1 181 ? 123.867 -3.202 17.940 1.00 33.12 494 GLY B C 1
ATOM 4235 O O . GLY B 1 181 ? 125.000 -3.681 17.865 1.00 34.54 494 GLY B O 1
ATOM 4236 N N . TRP B 1 182 ? 122.955 -3.350 16.982 1.00 27.94 495 TRP B N 1
ATOM 4237 C CA . TRP B 1 182 ? 123.266 -4.012 15.716 1.00 29.10 495 TRP B CA 1
ATOM 4238 C C . TRP B 1 182 ? 123.974 -3.084 14.737 1.00 31.73 495 TRP B C 1
ATOM 4239 O O . TRP B 1 182 ? 124.340 -3.509 13.644 1.00 34.22 495 TRP B O 1
ATOM 4250 N N . GLY B 1 183 ? 124.130 -1.814 15.110 1.00 29.09 496 GLY B N 1
ATOM 4251 C CA . GLY B 1 183 ? 124.757 -0.838 14.235 1.00 28.09 496 GLY B CA 1
ATOM 4252 C C . GLY B 1 183 ? 123.774 -0.089 13.354 1.00 29.44 496 GLY B C 1
ATOM 4253 O O . GLY B 1 183 ? 124.171 0.556 12.383 1.00 32.20 496 GLY B O 1
ATOM 4254 N N . LEU B 1 184 ? 122.490 -0.175 13.692 1.00 26.71 497 LEU B N 1
ATOM 4255 C CA . LEU B 1 184 ? 121.433 0.513 12.951 1.00 22.88 497 LEU B CA 1
ATOM 4256 C C . LEU B 1 184 ? 121.023 1.787 13.678 1.00 24.83 497 LEU B C 1
ATOM 4257 O O . LEU B 1 184 ? 121.164 1.879 14.901 1.00 24.62 497 LEU B O 1
ATOM 4262 N N . PRO B 1 185 ? 120.502 2.772 12.933 1.00 27.09 498 PRO B N 1
ATOM 4263 C CA . PRO B 1 185 ? 119.909 3.929 13.606 1.00 28.32 498 PRO B CA 1
ATOM 4264 C C . PRO B 1 185 ? 118.661 3.507 14.382 1.00 24.23 498 PRO B C 1
ATOM 4265 O O . PRO B 1 185 ? 117.895 2.681 13.888 1.00 23.27 498 PRO B O 1
ATOM 4269 N N . PRO B 1 186 ? 118.465 4.050 15.591 1.00 25.75 499 PRO B N 1
ATOM 4270 C CA . PRO B 1 186 ? 117.281 3.708 16.391 1.00 24.47 499 PRO B CA 1
ATOM 4271 C C . PRO B 1 186 ? 116.043 4.433 15.870 1.00 27.38 499 PRO B C 1
ATOM 4272 O O . PRO B 1 186 ? 115.408 5.211 16.585 1.00 26.94 499 PRO B O 1
ATOM 4276 N N . ASP B 1 187 ? 115.704 4.157 14.616 1.00 24.38 500 ASP B N 1
ATOM 4277 C CA . ASP B 1 187 ? 114.758 4.968 13.866 1.00 21.91 500 ASP B CA 1
ATOM 4278 C C . ASP B 1 187 ? 114.265 4.077 12.740 1.00 22.57 500 ASP B C 1
ATOM 4279 O O . ASP B 1 187 ? 114.991 3.832 11.776 1.00 19.81 500 ASP B O 1
ATOM 4284 N N . ILE B 1 188 ? 113.049 3.560 12.888 1.00 19.48 501 ILE B N 1
ATOM 4285 C CA . ILE B 1 188 ? 112.528 2.581 11.949 1.00 15.51 501 ILE B CA 1
ATOM 4286 C C . ILE B 1 188 ? 112.298 3.213 10.562 1.00 15.11 501 ILE B C 1
ATOM 4287 O O . ILE B 1 188 ? 112.578 2.585 9.537 1.00 18.59 501 ILE B O 1
ATOM 4292 N N . ALA B 1 189 ? 111.851 4.464 10.522 1.00 21.14 502 ALA B N 1
ATOM 4293 C CA . ALA B 1 189 ? 111.695 5.140 9.235 1.00 22.87 502 ALA B CA 1
ATOM 4294 C C . ALA B 1 189 ? 113.037 5.226 8.499 1.00 26.74 502 ALA B C 1
ATOM 4295 O O . ALA B 1 189 ? 113.107 4.984 7.291 1.00 21.87 502 ALA B O 1
ATOM 4297 N N . ALA B 1 190 ? 114.099 5.561 9.229 1.00 17.52 503 ALA B N 1
ATOM 4298 C CA . ALA B 1 190 ? 115.433 5.655 8.635 1.00 21.27 503 ALA B CA 1
ATOM 4299 C C . ALA B 1 190 ? 115.933 4.282 8.179 1.00 19.62 503 ALA B C 1
ATOM 4300 O O . ALA B 1 190 ? 116.574 4.161 7.136 1.00 23.82 503 ALA B O 1
ATOM 4302 N N . ILE B 1 191 ? 115.654 3.257 8.972 1.00 19.70 504 ILE B N 1
ATOM 4303 C CA . ILE B 1 191 ? 116.050 1.901 8.599 1.00 17.28 504 ILE B CA 1
ATOM 4304 C C . ILE B 1 191 ? 115.315 1.460 7.336 1.00 18.86 504 ILE B C 1
ATOM 4305 O O . ILE B 1 191 ? 115.926 0.955 6.383 1.00 19.06 504 ILE B O 1
ATOM 4310 N N . ARG B 1 192 ? 113.999 1.646 7.341 1.00 16.98 505 ARG B N 1
ATOM 4311 C CA . ARG B 1 192 ? 113.149 1.197 6.236 1.00 18.38 505 ARG B CA 1
ATOM 4312 C C . ARG B 1 192 ? 113.494 1.897 4.922 1.00 21.86 505 ARG B C 1
ATOM 4313 O O . ARG B 1 192 ? 113.331 1.322 3.846 1.00 20.09 505 ARG B O 1
ATOM 4321 N N . ALA B 1 193 ? 113.986 3.131 5.017 1.00 20.21 506 ALA B N 1
ATOM 4322 C CA . ALA B 1 193 ? 114.228 3.962 3.839 1.00 20.83 506 ALA B CA 1
ATOM 4323 C C . ALA B 1 193 ? 115.475 3.558 3.058 1.00 20.25 506 ALA B C 1
ATOM 4324 O O . ALA B 1 193 ? 115.617 3.892 1.881 1.00 21.55 506 ALA B O 1
ATOM 4326 N N . ASP B 1 194 ? 116.389 2.870 3.729 1.00 20.23 507 ASP B N 1
ATOM 4327 C CA . ASP B 1 194 ? 117.627 2.416 3.104 1.00 21.43 507 ASP B CA 1
ATOM 4328 C C . ASP B 1 194 ? 117.487 0.930 2.782 1.00 21.16 507 ASP B C 1
ATOM 4329 O O . ASP B 1 194 ? 117.379 0.115 3.695 1.00 20.45 507 ASP B O 1
ATOM 4334 N N . PRO B 1 195 ? 117.485 0.573 1.488 1.00 19.87 508 PRO B N 1
ATOM 4335 C CA . PRO B 1 195 ? 117.289 -0.835 1.111 1.00 21.73 508 PRO B CA 1
ATOM 4336 C C . PRO B 1 195 ? 118.280 -1.796 1.766 1.00 23.20 508 PRO B C 1
ATOM 4337 O O . PRO B 1 195 ? 117.893 -2.926 2.084 1.00 25.24 508 PRO B O 1
ATOM 4341 N N . LYS B 1 196 ? 119.530 -1.375 1.946 1.00 21.16 509 LYS B N 1
ATOM 4342 C CA . LYS B 1 196 ? 120.517 -2.247 2.571 1.00 20.40 509 LYS B CA 1
ATOM 4343 C C . LYS B 1 196 ? 120.205 -2.427 4.055 1.00 23.87 509 LYS B C 1
ATOM 4344 O O . LYS B 1 196 ? 120.224 -3.554 4.568 1.00 24.80 509 LYS B O 1
ATOM 4350 N N . LEU B 1 197 ? 119.929 -1.322 4.747 1.00 19.72 510 LEU B N 1
ATOM 4351 C CA . LEU B 1 197 ? 119.591 -1.388 6.174 1.00 19.54 510 LEU B CA 1
ATOM 4352 C C . LEU B 1 197 ? 118.290 -2.144 6.405 1.00 20.95 510 LEU B C 1
ATOM 4353 O O . LEU B 1 197 ? 118.168 -2.896 7.380 1.00 18.96 510 LEU B O 1
ATOM 4358 N N . ALA B 1 198 ? 117.319 -1.957 5.513 1.00 18.13 511 ALA B N 1
ATOM 4359 C CA . ALA B 1 198 ? 116.024 -2.627 5.658 1.00 17.09 511 ALA B CA 1
ATOM 4360 C C . ALA B 1 198 ? 116.199 -4.149 5.606 1.00 19.50 511 ALA B C 1
ATOM 4361 O O . ALA B 1 198 ? 115.565 -4.897 6.365 1.00 18.48 511 ALA B O 1
ATOM 4363 N N . GLN B 1 199 ? 117.065 -4.603 4.709 1.00 17.16 512 GLN B N 1
ATOM 4364 C CA . GLN B 1 199 ? 117.363 -6.029 4.591 1.00 20.14 512 GLN B CA 1
ATOM 4365 C C . GLN B 1 199 ? 118.083 -6.547 5.837 1.00 21.30 512 GLN B C 1
ATOM 4366 O O . GLN B 1 199 ? 117.752 -7.621 6.364 1.00 19.52 512 GLN B O 1
ATOM 4372 N N . GLN B 1 200 ? 119.067 -5.789 6.313 1.00 19.80 513 GLN B N 1
ATOM 4373 C CA . GLN B 1 200 ? 119.805 -6.189 7.524 1.00 18.14 513 GLN B CA 1
ATOM 4374 C C . GLN B 1 200 ? 118.889 -6.256 8.726 1.00 20.24 513 GLN B C 1
ATOM 4375 O O . GLN B 1 200 ? 119.009 -7.154 9.574 1.00 21.34 513 GLN B O 1
ATOM 4381 N N . TRP B 1 201 ? 117.980 -5.293 8.811 1.00 17.04 514 TRP B N 1
ATOM 4382 C CA . TRP B 1 201 ? 117.044 -5.217 9.929 1.00 19.09 514 TRP B CA 1
ATOM 4383 C C . TRP B 1 201 ? 116.068 -6.383 9.902 1.00 19.54 514 TRP B C 1
ATOM 4384 O O . TRP B 1 201 ? 115.781 -7.000 10.937 1.00 17.08 514 TRP B O 1
ATOM 4395 N N . SER B 1 202 ? 115.552 -6.687 8.717 1.00 15.57 515 SER B N 1
ATOM 4396 C CA . SER B 1 202 ? 114.655 -7.823 8.573 1.00 15.71 515 SER B CA 1
ATOM 4397 C C . SER B 1 202 ? 115.331 -9.110 9.048 1.00 17.06 515 SER B C 1
ATOM 4398 O O . SER B 1 202 ? 114.761 -9.864 9.838 1.00 15.99 515 SER B O 1
ATOM 4401 N N . LYS B 1 203 ? 116.546 -9.354 8.574 1.00 17.99 516 LYS B N 1
ATOM 4402 C CA . LYS B 1 203 ? 117.259 -10.580 8.940 1.00 18.29 516 LYS B CA 1
ATOM 4403 C C . LYS B 1 203 ? 117.620 -10.580 10.426 1.00 16.22 516 LYS B C 1
ATOM 4404 O O . LYS B 1 203 ? 117.615 -11.628 11.080 1.00 17.45 516 LYS B O 1
ATOM 4410 N N . GLY B 1 204 ? 117.936 -9.400 10.953 1.00 17.87 517 GLY B N 1
ATOM 4411 C CA . GLY B 1 204 ? 118.257 -9.254 12.363 1.00 16.85 517 GLY B CA 1
ATOM 4412 C C . GLY B 1 204 ? 117.100 -9.638 13.258 1.00 16.31 517 GLY B C 1
ATOM 4413 O O . GLY B 1 204 ? 117.276 -10.376 14.233 1.00 15.88 517 GLY B O 1
ATOM 4414 N N . LYS B 1 205 ? 115.907 -9.154 12.928 1.00 15.25 518 LYS B N 1
ATOM 4415 C CA . LYS B 1 205 ? 114.716 -9.511 13.699 1.00 14.31 518 LYS B CA 1
ATOM 4416 C C . LYS B 1 205 ? 114.421 -11.006 13.597 1.00 14.63 518 LYS B C 1
ATOM 4417 O O . LYS B 1 205 ? 114.058 -11.632 14.593 1.00 14.39 518 LYS B O 1
ATOM 4423 N N . ILE B 1 206 ? 114.582 -11.577 12.406 1.00 14.43 519 ILE B N 1
ATOM 4424 C CA . ILE B 1 206 ? 114.374 -13.015 12.228 1.00 15.47 519 ILE B CA 1
ATOM 4425 C C . ILE B 1 206 ? 115.304 -13.795 13.155 1.00 16.76 519 ILE B C 1
ATOM 4426 O O . ILE B 1 206 ? 114.871 -14.707 13.876 1.00 15.34 519 ILE B O 1
ATOM 4431 N N . ARG B 1 207 ? 116.580 -13.421 13.147 1.00 15.62 520 ARG B N 1
ATOM 4432 C CA . ARG B 1 207 ? 117.565 -14.102 13.988 1.00 15.84 520 ARG B CA 1
ATOM 4433 C C . ARG B 1 207 ? 117.326 -13.844 15.475 1.00 15.72 520 ARG B C 1
ATOM 4434 O O . ARG B 1 207 ? 117.560 -14.732 16.309 1.00 16.16 520 ARG B O 1
ATOM 4442 N N . TYR B 1 208 ? 116.882 -12.634 15.819 1.00 14.73 521 TYR B N 1
ATOM 4443 C CA . TYR B 1 208 ? 116.599 -12.339 17.223 1.00 18.10 521 TYR B CA 1
ATOM 4444 C C . TYR B 1 208 ? 115.486 -13.245 17.774 1.00 15.35 521 TYR B C 1
ATOM 4445 O O . TYR B 1 208 ? 115.618 -13.780 18.883 1.00 15.47 521 TYR B O 1
ATOM 4454 N N . LEU B 1 209 ? 114.393 -13.406 17.025 1.00 12.58 522 LEU B N 1
ATOM 4455 C CA . LEU B 1 209 ? 113.313 -14.298 17.466 1.00 12.44 522 LEU B CA 1
ATOM 4456 C C . LEU B 1 209 ? 113.790 -15.740 17.538 1.00 14.66 522 LEU B C 1
ATOM 4457 O O . LEU B 1 209 ? 113.427 -16.463 18.455 1.00 14.36 522 LEU B O 1
ATOM 4462 N N . ILE B 1 210 ? 114.594 -16.172 16.572 1.00 12.54 523 ILE B N 1
ATOM 4463 C CA . ILE B 1 210 ? 115.110 -17.533 16.636 1.00 12.73 523 ILE B CA 1
ATOM 4464 C C . ILE B 1 210 ? 115.994 -17.716 17.874 1.00 16.34 523 ILE B C 1
ATOM 4465 O O . ILE B 1 210 ? 115.866 -18.708 18.602 1.00 15.78 523 ILE B O 1
ATOM 4470 N N . ASP B 1 211 ? 116.875 -16.754 18.127 1.00 15.48 524 ASP B N 1
ATOM 4471 C CA . ASP B 1 211 ? 117.773 -16.860 19.281 1.00 16.04 524 ASP B CA 1
ATOM 4472 C C . ASP B 1 211 ? 116.979 -16.877 20.585 1.00 15.72 524 ASP B C 1
ATOM 4473 O O . ASP B 1 211 ? 117.349 -17.554 21.553 1.00 16.15 524 ASP B O 1
ATOM 4478 N N . PHE B 1 212 ? 115.880 -16.136 20.613 1.00 12.73 525 PHE B N 1
ATOM 4479 C CA . PHE B 1 212 ? 115.020 -16.158 21.796 1.00 13.00 525 PHE B CA 1
ATOM 4480 C C . PHE B 1 212 ? 114.424 -17.559 22.003 1.00 17.30 525 PHE B C 1
ATOM 4481 O O . PHE B 1 212 ? 114.448 -18.086 23.118 1.00 14.54 525 PHE B O 1
ATOM 4489 N N . THR B 1 213 ? 113.915 -18.174 20.939 1.00 13.05 526 THR B N 1
ATOM 4490 C CA . THR B 1 213 ? 113.392 -19.546 21.073 1.00 14.50 526 THR B CA 1
ATOM 4491 C C . THR B 1 213 ? 114.495 -20.539 21.449 1.00 17.22 526 THR B C 1
ATOM 4492 O O . THR B 1 213 ? 114.223 -21.542 22.106 1.00 16.78 526 THR B O 1
ATOM 4496 N N . MET B 1 214 ? 115.736 -20.272 21.049 1.00 13.44 527 MET B N 1
ATOM 4497 C CA . MET B 1 214 ? 116.827 -21.160 21.456 1.00 14.96 527 MET B CA 1
ATOM 4498 C C . MET B 1 214 ? 117.129 -21.019 22.953 1.00 18.42 527 MET B C 1
ATOM 4499 O O . MET B 1 214 ? 117.483 -21.996 23.620 1.00 18.73 527 MET B O 1
ATOM 4504 N N . HIS B 1 215 ? 117.002 -19.799 23.463 1.00 16.97 528 HIS B N 1
ATOM 4505 C CA . HIS B 1 215 ? 117.089 -19.533 24.896 1.00 18.13 528 HIS B CA 1
ATOM 4506 C C . HIS B 1 215 ? 116.019 -20.339 25.648 1.00 17.31 528 HIS B C 1
ATOM 4507 O O . HIS B 1 215 ? 116.307 -20.998 26.650 1.00 18.16 528 HIS B O 1
ATOM 4514 N N . LEU B 1 216 ? 114.787 -20.294 25.147 1.00 15.27 529 LEU B N 1
ATOM 4515 C CA . LEU B 1 216 ? 113.683 -21.036 25.755 1.00 15.03 529 LEU B CA 1
ATOM 4516 C C . LEU B 1 216 ? 113.936 -22.544 25.690 1.00 14.85 529 LEU B C 1
ATOM 4517 O O . LEU B 1 216 ? 113.656 -23.282 26.644 1.00 16.44 529 LEU B O 1
ATOM 4522 N N . ARG B 1 217 ? 114.466 -23.003 24.566 1.00 14.05 530 ARG B N 1
ATOM 4523 C CA . ARG B 1 217 ? 114.782 -24.419 24.427 1.00 15.74 530 ARG B CA 1
ATOM 4524 C C . ARG B 1 217 ? 115.821 -24.856 25.462 1.00 21.29 530 ARG B C 1
ATOM 4525 O O . ARG B 1 217 ? 115.720 -25.940 26.052 1.00 19.42 530 ARG B O 1
ATOM 4533 N N . HIS B 1 218 ? 116.826 -24.010 25.666 1.00 15.75 531 HIS B N 1
ATOM 4534 C CA . HIS B 1 218 ? 117.896 -24.280 26.634 1.00 18.71 531 HIS B CA 1
ATOM 4535 C C . HIS B 1 218 ? 117.322 -24.426 28.040 1.00 21.08 531 HIS B C 1
ATOM 4536 O O . HIS B 1 218 ? 117.675 -25.356 28.768 1.00 20.02 531 HIS B O 1
ATOM 4543 N N . ILE B 1 219 ? 116.442 -23.501 28.415 1.00 15.42 532 ILE B N 1
ATOM 4544 C CA . ILE B 1 219 ? 115.768 -23.564 29.706 1.00 17.02 532 ILE B CA 1
ATOM 4545 C C . ILE B 1 219 ? 114.984 -24.864 29.894 1.00 18.81 532 ILE B C 1
ATOM 4546 O O . ILE B 1 219 ? 115.133 -25.554 30.905 1.00 20.39 532 ILE B O 1
ATOM 4551 N N . VAL B 1 220 ? 114.153 -25.195 28.915 1.00 16.43 533 VAL B N 1
ATOM 4552 C CA . VAL B 1 220 ? 113.296 -26.381 29.001 1.00 15.47 533 VAL B CA 1
ATOM 4553 C C . VAL B 1 220 ? 114.111 -27.672 29.008 1.00 20.07 533 VAL B C 1
ATOM 4554 O O . VAL B 1 220 ? 113.811 -28.616 29.759 1.00 19.65 533 VAL B O 1
ATOM 4558 N N . SER B 1 221 ? 115.146 -27.712 28.178 1.00 19.27 534 SER B N 1
ATOM 4559 C CA . SER B 1 221 ? 116.000 -28.892 28.091 1.00 22.91 534 SER B CA 1
ATOM 4560 C C . SER B 1 221 ? 116.664 -29.183 29.426 1.00 25.47 534 SER B C 1
ATOM 4561 O O . SER B 1 221 ? 116.764 -30.340 29.849 1.00 23.76 534 SER B O 1
ATOM 4564 N N . GLY B 1 222 ? 117.120 -28.128 30.089 1.00 24.88 535 GLY B N 1
ATOM 4565 C CA . GLY B 1 222 ? 117.741 -28.276 31.392 1.00 28.01 535 GLY B CA 1
ATOM 4566 C C . GLY B 1 222 ? 116.793 -28.836 32.433 1.00 28.79 535 GLY B C 1
ATOM 4567 O O . GLY B 1 222 ? 117.137 -29.757 33.173 1.00 28.68 535 GLY B O 1
ATOM 4568 N N . TYR B 1 223 ? 115.585 -28.289 32.495 1.00 27.73 536 TYR B N 1
ATOM 4569 C CA . TYR B 1 223 ? 114.638 -28.731 33.509 1.00 29.76 536 TYR B CA 1
ATOM 4570 C C . TYR B 1 223 ? 113.987 -30.068 33.146 1.00 30.97 536 TYR B C 1
ATOM 4571 O O . TYR B 1 223 ? 113.455 -30.757 34.011 1.00 40.15 536 TYR B O 1
ATOM 4580 N N . GLN B 1 224 ? 114.047 -30.445 31.872 1.00 42.85 537 GLN B N 1
ATOM 4581 C CA . GLN B 1 224 ? 113.558 -31.752 31.455 1.00 33.53 537 GLN B CA 1
ATOM 4582 C C . GLN B 1 224 ? 114.651 -32.798 31.547 1.00 43.88 537 GLN B C 1
ATOM 4583 O O . GLN B 1 224 ? 114.398 -33.980 31.312 1.00 44.35 537 GLN B O 1
ATOM 4589 N N . ASN B 1 225 ? 115.863 -32.356 31.874 1.00 43.40 538 ASN B N 1
ATOM 4590 C CA . ASN B 1 225 ? 117.015 -33.251 31.953 1.00 47.87 538 ASN B CA 1
ATOM 4591 C C . ASN B 1 225 ? 117.134 -34.037 30.649 1.00 42.70 538 ASN B C 1
ATOM 4592 O O . ASN B 1 225 ? 117.483 -35.215 30.642 1.00 48.22 538 ASN B O 1
ATOM 4597 N N . ASP B 1 226 ? 116.828 -33.361 29.547 1.00 35.49 539 ASP B N 1
ATOM 4598 C CA . ASP B 1 226 ? 116.670 -34.011 28.256 1.00 41.69 539 ASP B CA 1
ATOM 4599 C C . ASP B 1 226 ? 117.502 -33.310 27.184 1.00 33.91 539 ASP B C 1
ATOM 4600 O O . ASP B 1 226 ? 117.056 -32.341 26.566 1.00 34.01 539 ASP B O 1
ATOM 4605 N N . ARG B 1 227 ? 118.712 -33.814 26.962 1.00 40.73 540 ARG B N 1
ATOM 4606 C CA . ARG B 1 227 ? 119.600 -33.254 25.949 1.00 47.29 540 ARG B CA 1
ATOM 4607 C C . ARG B 1 227 ? 119.056 -33.494 24.539 1.00 51.17 540 ARG B C 1
ATOM 4608 O O . ARG B 1 227 ? 119.510 -32.879 23.576 1.00 53.87 540 ARG B O 1
ATOM 4610 N N . ASP B 1 228 ? 118.079 -34.390 24.431 1.00 50.41 541 ASP B N 1
ATOM 4611 C CA . ASP B 1 228 ? 117.492 -34.751 23.148 1.00 48.50 541 ASP B CA 1
ATOM 4612 C C . ASP B 1 228 ? 116.155 -34.053 22.917 1.00 41.59 541 ASP B C 1
ATOM 4613 O O . ASP B 1 228 ? 115.287 -34.589 22.234 1.00 47.20 541 ASP B O 1
ATOM 4618 N N . MET B 1 229 ? 115.993 -32.866 23.492 1.00 41.35 542 MET B N 1
ATOM 4619 C CA . MET B 1 229 ? 114.780 -32.074 23.287 1.00 37.04 542 MET B CA 1
ATOM 4620 C C . MET B 1 229 ? 114.676 -31.614 21.833 1.00 33.19 542 MET B C 1
ATOM 4621 O O . MET B 1 229 ? 115.519 -30.860 21.351 1.00 41.95 542 MET B O 1
ATOM 4626 N N . VAL B 1 230 ? 113.630 -32.065 21.148 1.00 23.61 543 VAL B N 1
ATOM 4627 C CA . VAL B 1 230 ? 113.390 -31.708 19.751 1.00 20.77 543 VAL B CA 1
ATOM 4628 C C . VAL B 1 230 ? 112.636 -30.391 19.678 1.00 22.50 543 VAL B C 1
ATOM 4629 O O . VAL B 1 230 ? 111.767 -30.152 20.496 1.00 23.89 543 VAL B O 1
ATOM 4633 N N . VAL B 1 231 ? 112.966 -29.517 18.730 1.00 17.57 544 VAL B N 1
ATOM 4634 C CA . VAL B 1 231 ? 112.181 -28.292 18.592 1.00 16.48 544 VAL B CA 1
ATOM 4635 C C . VAL B 1 231 ? 111.671 -28.091 17.182 1.00 17.49 544 VAL B C 1
ATOM 4636 O O . VAL B 1 231 ? 112.368 -28.350 16.201 1.00 18.70 544 VAL B O 1
ATOM 4640 N N . ALA B 1 232 ? 110.425 -27.650 17.113 1.00 13.84 545 ALA B N 1
ATOM 4641 C CA . ALA B 1 232 ? 109.776 -27.298 15.865 1.00 14.86 545 ALA B CA 1
ATOM 4642 C C . ALA B 1 232 ? 109.216 -25.894 16.004 1.00 15.21 545 ALA B C 1
ATOM 4643 O O . ALA B 1 232 ? 108.932 -25.440 17.114 1.00 16.34 545 ALA B O 1
ATOM 4645 N N . ARG B 1 233 ? 109.074 -25.192 14.888 1.00 12.40 546 ARG B N 1
ATOM 4646 C CA . ARG B 1 233 ? 108.402 -23.885 14.919 1.00 13.26 546 ARG B CA 1
ATOM 4647 C C . ARG B 1 233 ? 107.464 -23.730 13.723 1.00 15.21 546 ARG B C 1
ATOM 4648 O O . ARG B 1 233 ? 107.793 -24.154 12.611 1.00 12.73 546 ARG B O 1
ATOM 4656 N N . ASN B 1 234 ? 106.293 -23.139 13.963 1.00 11.22 547 ASN B N 1
ATOM 4657 C CA . ASN B 1 234 ? 105.351 -22.848 12.887 1.00 12.16 547 ASN B CA 1
ATOM 4658 C C . ASN B 1 234 ? 105.888 -21.767 11.960 1.00 14.41 547 ASN B C 1
ATOM 4659 O O . ASN B 1 234 ? 106.365 -20.730 12.411 1.00 13.72 547 ASN B O 1
ATOM 4664 N N . LEU B 1 235 ? 105.781 -22.022 10.663 1.00 12.24 548 LEU B N 1
ATOM 4665 C CA . LEU B 1 235 ? 106.222 -21.084 9.646 1.00 11.30 548 LEU B CA 1
ATOM 4666 C C . LEU B 1 235 ? 105.083 -20.805 8.677 1.00 12.20 548 LEU B C 1
ATOM 4667 O O . LEU B 1 235 ? 104.452 -21.743 8.166 1.00 13.16 548 LEU B O 1
ATOM 4672 N N . TYR B 1 236 ? 104.794 -19.526 8.450 1.00 12.49 549 TYR B N 1
ATOM 4673 C CA . TYR B 1 236 ? 103.782 -19.153 7.470 1.00 9.71 549 TYR B CA 1
ATOM 4674 C C . TYR B 1 236 ? 104.246 -19.434 6.051 1.00 14.43 549 TYR B C 1
ATOM 4675 O O . TYR B 1 236 ? 105.447 -19.433 5.760 1.00 15.16 549 TYR B O 1
ATOM 4684 N N . ALA B 1 237 ? 103.285 -19.635 5.156 1.00 14.87 550 ALA B N 1
ATOM 4685 C CA . ALA B 1 237 ? 103.607 -19.990 3.774 1.00 14.42 550 ALA B CA 1
ATOM 4686 C C . ALA B 1 237 ? 104.097 -18.801 2.934 1.00 17.46 550 ALA B C 1
ATOM 4687 O O . ALA B 1 237 ? 104.882 -18.986 2.007 1.00 17.61 550 ALA B O 1
ATOM 4689 N N . GLN B 1 238 ? 103.640 -17.586 3.238 1.00 16.11 551 GLN B N 1
ATOM 4690 C CA . GLN B 1 238 ? 104.012 -16.461 2.386 1.00 17.60 551 GLN B CA 1
ATOM 4691 C C . GLN B 1 238 ? 105.533 -16.207 2.347 1.00 15.51 551 GLN B C 1
ATOM 4692 O O . GLN B 1 238 ? 106.077 -15.959 1.273 1.00 18.62 551 GLN B O 1
ATOM 4698 N N . PRO B 1 239 ? 106.233 -16.288 3.500 1.00 16.19 552 PRO B N 1
ATOM 4699 C CA . PRO B 1 239 ? 107.690 -16.115 3.406 1.00 17.67 552 PRO B CA 1
ATOM 4700 C C . PRO B 1 239 ? 108.402 -17.208 2.618 1.00 17.19 552 PRO B C 1
ATOM 4701 O O . PRO B 1 239 ? 109.561 -17.026 2.242 1.00 18.67 552 PRO B O 1
ATOM 4705 N N . VAL B 1 240 ? 107.734 -18.335 2.404 1.00 16.13 553 VAL B N 1
ATOM 4706 C CA . VAL B 1 240 ? 108.296 -19.397 1.578 1.00 17.96 553 VAL B CA 1
ATOM 4707 C C . VAL B 1 240 ? 107.996 -19.131 0.107 1.00 20.69 553 VAL B C 1
ATOM 4708 O O . VAL B 1 240 ? 108.882 -19.199 -0.755 1.00 23.17 553 VAL B O 1
ATOM 4712 N N . LEU B 1 241 ? 106.743 -18.803 -0.183 1.00 17.45 554 LEU B N 1
ATOM 4713 C CA . LEU B 1 241 ? 106.323 -18.598 -1.567 1.00 19.74 554 LEU B CA 1
ATOM 4714 C C . LEU B 1 241 ? 106.891 -17.299 -2.137 1.00 23.60 554 LEU B C 1
ATOM 4715 O O . LEU B 1 241 ? 107.188 -17.211 -3.329 1.00 24.54 554 LEU B O 1
ATOM 4720 N N . ASP B 1 242 ? 107.054 -16.307 -1.271 1.00 20.80 555 ASP B N 1
ATOM 4721 C CA . ASP B 1 242 ? 107.517 -14.986 -1.674 1.00 25.34 555 ASP B CA 1
ATOM 4722 C C . ASP B 1 242 ? 108.453 -14.436 -0.609 1.00 24.33 555 ASP B C 1
ATOM 4723 O O . ASP B 1 242 ? 108.020 -13.704 0.286 1.00 21.92 555 ASP B O 1
ATOM 4728 N N . PRO B 1 243 ? 109.738 -14.802 -0.695 1.00 22.50 556 PRO B N 1
ATOM 4729 C CA . PRO B 1 243 ? 110.707 -14.513 0.367 1.00 22.46 556 PRO B CA 1
ATOM 4730 C C . PRO B 1 243 ? 110.866 -13.032 0.680 1.00 22.11 556 PRO B C 1
ATOM 4731 O O . PRO B 1 243 ? 111.357 -12.727 1.755 1.00 23.87 556 PRO B O 1
ATOM 4735 N N . VAL B 1 244 ? 110.463 -12.128 -0.212 1.00 20.38 557 VAL B N 1
ATOM 4736 C CA A VAL B 1 244 ? 110.541 -10.709 0.117 0.36 21.85 557 VAL B CA 1
ATOM 4737 C CA B VAL B 1 244 ? 110.498 -10.700 0.087 0.64 22.42 557 VAL B CA 1
ATOM 4738 C C . VAL B 1 244 ? 109.664 -10.418 1.340 1.00 20.43 557 VAL B C 1
ATOM 4739 O O . VAL B 1 244 ? 109.977 -9.518 2.140 1.00 20.63 557 VAL B O 1
ATOM 4746 N N . SER B 1 245 ? 108.606 -11.210 1.520 1.00 17.74 558 SER B N 1
ATOM 4747 C CA . SER B 1 245 ? 107.683 -11.019 2.645 1.00 21.05 558 SER B CA 1
ATOM 4748 C C . SER B 1 245 ? 108.287 -11.382 4.003 1.00 20.87 558 SER B C 1
ATOM 4749 O O . SER B 1 245 ? 107.664 -11.135 5.032 1.00 17.65 558 SER B O 1
ATOM 4752 N N . GLU B 1 246 ? 109.493 -11.951 4.015 1.00 17.35 559 GLU B N 1
ATOM 4753 C CA . GLU B 1 246 ? 110.243 -12.100 5.276 1.00 16.37 559 GLU B CA 1
ATOM 4754 C C . GLU B 1 246 ? 110.254 -10.799 6.069 1.00 16.55 559 GLU B C 1
ATOM 4755 O O . GLU B 1 246 ? 110.178 -10.803 7.295 1.00 15.84 559 GLU B O 1
ATOM 4761 N N . ALA B 1 247 ? 110.345 -9.686 5.347 1.00 16.90 560 ALA B N 1
ATOM 4762 C CA . ALA B 1 247 ? 110.435 -8.366 5.961 1.00 15.43 560 ALA B CA 1
ATOM 4763 C C . ALA B 1 247 ? 109.198 -7.979 6.777 1.00 15.60 560 ALA B C 1
ATOM 4764 O O . ALA B 1 247 ? 109.302 -7.156 7.672 1.00 16.29 560 ALA B O 1
ATOM 4766 N N . TRP B 1 248 ? 108.028 -8.542 6.483 1.00 16.00 561 TRP B N 1
ATOM 4767 C CA . TRP B 1 248 ? 106.875 -8.210 7.326 1.00 16.74 561 TRP B CA 1
ATOM 4768 C C . TRP B 1 248 ? 106.278 -9.425 8.039 1.00 16.21 561 TRP B C 1
ATOM 4769 O O . TRP B 1 248 ? 105.172 -9.350 8.579 1.00 16.91 561 TRP B O 1
ATOM 4780 N N . TYR B 1 249 ? 107.035 -10.521 8.091 1.00 14.91 562 TYR B N 1
ATOM 4781 C CA . TYR B 1 249 ? 106.653 -11.670 8.911 1.00 11.37 562 TYR B CA 1
ATOM 4782 C C . TYR B 1 249 ? 107.611 -11.926 10.066 1.00 13.37 562 TYR B C 1
ATOM 4783 O O . TYR B 1 249 ? 107.193 -12.404 11.106 1.00 13.89 562 TYR B O 1
ATOM 4792 N N . GLY B 1 250 ? 108.898 -11.643 9.881 1.00 14.74 563 GLY B N 1
ATOM 4793 C CA . GLY B 1 250 ? 109.865 -11.940 10.932 1.00 15.01 563 GLY B CA 1
ATOM 4794 C C . GLY B 1 250 ? 110.143 -13.435 10.976 1.00 16.63 563 GLY B C 1
ATOM 4795 O O . GLY B 1 250 ? 110.587 -13.976 11.991 1.00 14.48 563 GLY B O 1
ATOM 4796 N N . GLN B 1 251 ? 109.864 -14.103 9.862 1.00 13.44 564 GLN B N 1
ATOM 4797 C CA . GLN B 1 251 ? 110.124 -15.539 9.707 1.00 12.55 564 GLN B CA 1
ATOM 4798 C C . GLN B 1 251 ? 110.831 -15.799 8.380 1.00 14.88 564 GLN B C 1
ATOM 4799 O O . GLN B 1 251 ? 110.702 -15.012 7.449 1.00 16.06 564 GLN B O 1
ATOM 4805 N N . SER B 1 252 ? 111.545 -16.920 8.283 1.00 14.73 565 SER B N 1
ATOM 4806 C CA . SER B 1 252 ? 112.320 -17.231 7.082 1.00 17.98 565 SER B CA 1
ATOM 4807 C C . SER B 1 252 ? 112.555 -18.732 6.976 1.00 16.63 565 SER B C 1
ATOM 4808 O O . SER B 1 252 ? 112.914 -19.361 7.960 1.00 17.68 565 SER B O 1
ATOM 4811 N N . LEU B 1 253 ? 112.360 -19.314 5.794 1.00 16.86 566 LEU B N 1
ATOM 4812 C CA . LEU B 1 253 ? 112.579 -20.757 5.660 1.00 16.59 566 LEU B CA 1
ATOM 4813 C C . LEU B 1 253 ? 114.047 -21.149 5.858 1.00 17.00 566 LEU B C 1
ATOM 4814 O O . LEU B 1 253 ? 114.330 -22.040 6.668 1.00 20.37 566 LEU B O 1
ATOM 4819 N N . PRO B 1 254 ? 114.991 -20.502 5.140 1.00 19.41 567 PRO B N 1
ATOM 4820 C CA . PRO B 1 254 ? 116.378 -20.945 5.333 1.00 21.65 567 PRO B CA 1
ATOM 4821 C C . PRO B 1 254 ? 116.878 -20.775 6.767 1.00 18.76 567 PRO B C 1
ATOM 4822 O O . PRO B 1 254 ? 117.605 -21.643 7.251 1.00 19.89 567 PRO B O 1
ATOM 4826 N N . GLU B 1 255 ? 116.509 -19.683 7.431 1.00 18.40 568 GLU B N 1
ATOM 4827 C CA . GLU B 1 255 ? 116.946 -19.491 8.808 1.00 16.10 568 GLU B CA 1
ATOM 4828 C C . GLU B 1 255 ? 116.280 -20.509 9.736 1.00 16.54 568 GLU B C 1
ATOM 4829 O O . GLU B 1 255 ? 116.934 -21.007 10.664 1.00 19.65 568 GLU B O 1
ATOM 4835 N N . PHE B 1 256 ? 115.007 -20.831 9.490 1.00 14.56 569 PHE B N 1
ATOM 4836 C CA . PHE B 1 256 ? 114.328 -21.841 10.307 1.00 15.78 569 PHE B CA 1
ATOM 4837 C C . PHE B 1 256 ? 114.992 -23.212 10.114 1.00 16.16 569 PHE B C 1
ATOM 4838 O O . PHE B 1 256 ? 115.162 -23.978 11.075 1.00 17.28 569 PHE B O 1
ATOM 4846 N N . LEU B 1 257 ? 115.363 -23.532 8.876 1.00 16.41 570 LEU B N 1
ATOM 4847 C CA . LEU B 1 257 ? 115.975 -24.838 8.610 1.00 18.55 570 LEU B CA 1
ATOM 4848 C C . LEU B 1 257 ? 117.312 -24.993 9.323 1.00 22.50 570 LEU B C 1
ATOM 4849 O O . LEU B 1 257 ? 117.696 -26.104 9.696 1.00 22.94 570 LEU B O 1
ATOM 4854 N N . LYS B 1 258 ? 118.019 -23.885 9.529 1.00 19.95 571 LYS B N 1
ATOM 4855 C CA . LYS B 1 258 ? 119.320 -23.959 10.177 1.00 22.41 571 LYS B CA 1
ATOM 4856 C C . LYS B 1 258 ? 119.204 -24.105 11.692 1.00 23.86 571 LYS B C 1
ATOM 4857 O O . LYS B 1 258 ? 120.143 -24.557 12.347 1.00 26.54 571 LYS B O 1
ATOM 4863 N N . SER B 1 259 ? 118.044 -23.755 12.241 1.00 20.26 572 SER B N 1
ATOM 4864 C CA . SER B 1 259 ? 117.914 -23.607 13.684 1.00 20.92 572 SER B CA 1
ATOM 4865 C C . SER B 1 259 ? 116.968 -24.590 14.377 1.00 19.51 572 SER B C 1
ATOM 4866 O O . SER B 1 259 ? 117.167 -24.894 15.547 1.00 25.24 572 SER B O 1
ATOM 4869 N N . TYR B 1 260 ? 115.938 -25.064 13.680 1.00 15.88 573 TYR B N 1
ATOM 4870 C CA . TYR B 1 260 ? 114.978 -25.992 14.298 1.00 15.02 573 TYR B CA 1
ATOM 4871 C C . TYR B 1 260 ? 115.177 -27.399 13.758 1.00 16.72 573 TYR B C 1
ATOM 4872 O O . TYR B 1 260 ? 115.630 -27.579 12.638 1.00 18.04 573 TYR B O 1
ATOM 4881 N N . ASP B 1 261 ? 114.865 -28.406 14.568 1.00 15.01 574 ASP B N 1
ATOM 4882 C CA . ASP B 1 261 ? 114.914 -29.776 14.068 1.00 15.73 574 ASP B CA 1
ATOM 4883 C C . ASP B 1 261 ? 113.896 -29.975 12.960 1.00 18.95 574 ASP B C 1
ATOM 4884 O O . ASP B 1 261 ? 114.191 -30.611 11.948 1.00 19.55 574 ASP B O 1
ATOM 4889 N N . PHE B 1 262 ? 112.701 -29.424 13.161 1.00 15.73 575 PHE B N 1
ATOM 4890 C CA . PHE B 1 262 ? 111.644 -29.466 12.148 1.00 16.75 575 PHE B CA 1
ATOM 4891 C C . PHE B 1 262 ? 110.992 -28.111 11.951 1.00 18.86 575 PHE B C 1
ATOM 4892 O O . PHE B 1 262 ? 110.836 -27.333 12.893 1.00 16.23 575 PHE B O 1
ATOM 4900 N N . VAL B 1 263 ? 110.597 -27.843 10.714 1.00 14.72 576 VAL B N 1
ATOM 4901 C CA . VAL B 1 263 ? 109.869 -26.633 10.388 1.00 15.03 576 VAL B CA 1
ATOM 4902 C C . VAL B 1 263 ? 108.412 -27.029 10.175 1.00 16.84 576 VAL B C 1
ATOM 4903 O O . VAL B 1 263 ? 108.128 -27.829 9.290 1.00 17.50 576 VAL B O 1
ATOM 4907 N N . ALA B 1 264 ? 107.503 -26.510 10.997 1.00 13.68 577 ALA B N 1
ATOM 4908 C CA . ALA B 1 264 ? 106.084 -26.849 10.870 1.00 12.30 577 ALA B CA 1
ATOM 4909 C C . ALA B 1 264 ? 105.416 -25.846 9.934 1.00 14.58 577 ALA B C 1
ATOM 4910 O O . ALA B 1 264 ? 104.833 -24.853 10.372 1.00 14.84 577 ALA B O 1
ATOM 4912 N N . LEU B 1 265 ? 105.543 -26.104 8.638 1.00 16.42 578 LEU B N 1
ATOM 4913 C CA . LEU B 1 265 ? 105.072 -25.177 7.613 1.00 14.85 578 LEU B CA 1
ATOM 4914 C C . LEU B 1 265 ? 103.566 -25.276 7.482 1.00 11.91 578 LEU B C 1
ATOM 4915 O O . LEU B 1 265 ? 103.026 -26.375 7.325 1.00 15.36 578 LEU B O 1
ATOM 4920 N N . MET B 1 266 ? 102.889 -24.138 7.558 1.00 13.87 579 MET B N 1
ATOM 4921 C CA . MET B 1 266 ? 101.441 -24.147 7.551 1.00 15.24 579 MET B CA 1
ATOM 4922 C C . MET B 1 266 ? 100.950 -24.191 6.102 1.00 17.35 579 MET B C 1
ATOM 4923 O O . MET B 1 266 ? 100.705 -23.172 5.463 1.00 18.73 579 MET B O 1
ATOM 4928 N N . ALA B 1 267 ? 100.848 -25.415 5.599 1.00 13.77 580 ALA B N 1
ATOM 4929 C CA . ALA B 1 267 ? 100.499 -25.682 4.208 1.00 13.63 580 ALA B CA 1
ATOM 4930 C C . ALA B 1 267 ? 98.985 -25.726 4.061 1.00 15.73 580 ALA B C 1
ATOM 4931 O O . ALA B 1 267 ? 98.389 -26.786 3.875 1.00 15.98 580 ALA B O 1
ATOM 4933 N N . MET B 1 268 ? 98.370 -24.551 4.144 1.00 16.13 581 MET B N 1
ATOM 4934 C CA . MET B 1 268 ? 96.933 -24.448 4.332 1.00 18.40 581 MET B CA 1
ATOM 4935 C C . MET B 1 268 ? 96.328 -23.473 3.330 1.00 19.90 581 MET B C 1
ATOM 4936 O O . MET B 1 268 ? 96.048 -22.324 3.679 1.00 19.81 581 MET B O 1
ATOM 4941 N N . PRO B 1 269 ? 96.142 -23.927 2.078 1.00 21.26 582 PRO B N 1
ATOM 4942 C CA . PRO B 1 269 ? 95.677 -23.031 1.013 1.00 22.53 582 PRO B CA 1
ATOM 4943 C C . PRO B 1 269 ? 94.278 -22.468 1.258 1.00 25.93 582 PRO B C 1
ATOM 4944 O O . PRO B 1 269 ? 93.987 -21.373 0.780 1.00 25.06 582 PRO B O 1
ATOM 4948 N N . ASN B 1 270 ? 93.437 -23.195 1.991 1.00 21.00 583 ASN B N 1
ATOM 4949 C CA . ASN B 1 270 ? 92.097 -22.712 2.314 1.00 26.06 583 ASN B CA 1
ATOM 4950 C C . ASN B 1 270 ? 92.206 -21.478 3.210 1.00 27.10 583 ASN B C 1
ATOM 4951 O O . ASN B 1 270 ? 91.606 -20.433 2.927 1.00 31.43 583 ASN B O 1
ATOM 4956 N N . MET B 1 271 ? 92.985 -21.595 4.282 1.00 24.72 584 MET B N 1
ATOM 4957 C CA . MET B 1 271 ? 93.223 -20.460 5.175 1.00 26.77 584 MET B CA 1
ATOM 4958 C C . MET B 1 271 ? 93.859 -19.281 4.426 1.00 30.15 584 MET B C 1
ATOM 4959 O O . MET B 1 271 ? 93.489 -18.128 4.641 1.00 31.10 584 MET B O 1
ATOM 4964 N N . GLU B 1 272 ? 94.801 -19.579 3.537 1.00 29.10 585 GLU B N 1
ATOM 4965 C CA . GLU B 1 272 ? 95.510 -18.543 2.786 1.00 28.90 585 GLU B CA 1
ATOM 4966 C C . GLU B 1 272 ? 94.654 -17.932 1.675 1.00 35.34 585 GLU B C 1
ATOM 4967 O O . GLU B 1 272 ? 95.019 -16.907 1.093 1.00 38.12 585 GLU B O 1
ATOM 4973 N N . GLY B 1 273 ? 93.517 -18.557 1.386 1.00 29.84 586 GLY B N 1
ATOM 4974 C CA . GLY B 1 273 ? 92.614 -18.053 0.363 1.00 32.71 586 GLY B CA 1
ATOM 4975 C C . GLY B 1 273 ? 93.105 -18.281 -1.057 1.00 31.44 586 GLY B C 1
ATOM 4976 O O . GLY B 1 273 ? 92.825 -17.485 -1.952 1.00 32.42 586 GLY B O 1
ATOM 4977 N N . ALA B 1 274 ? 93.826 -19.379 -1.269 1.00 29.91 587 ALA B N 1
ATOM 4978 C CA . ALA B 1 274 ? 94.387 -19.688 -2.584 1.00 25.87 587 ALA B CA 1
ATOM 4979 C C . ALA B 1 274 ? 93.310 -19.996 -3.620 1.00 30.48 587 ALA B C 1
ATOM 4980 O O . ALA B 1 274 ? 92.420 -20.811 -3.380 1.00 35.48 587 ALA B O 1
ATOM 4982 N N . ALA B 1 275 ? 93.403 -19.352 -4.780 1.00 32.80 588 ALA B N 1
ATOM 4983 C CA . ALA B 1 275 ? 92.448 -19.577 -5.860 1.00 33.01 588 ALA B CA 1
ATOM 4984 C C . ALA B 1 275 ? 92.634 -20.956 -6.501 1.00 36.86 588 ALA B C 1
ATOM 4985 O O . ALA B 1 275 ? 91.676 -21.564 -6.981 1.00 40.69 588 ALA B O 1
ATOM 4987 N N . ARG B 1 276 ? 93.874 -21.437 -6.516 1.00 35.14 589 ARG B N 1
ATOM 4988 C CA . ARG B 1 276 ? 94.202 -22.727 -7.123 1.00 28.02 589 ARG B CA 1
ATOM 4989 C C . ARG B 1 276 ? 94.996 -23.585 -6.137 1.00 26.09 589 ARG B C 1
ATOM 4990 O O . ARG B 1 276 ? 96.227 -23.623 -6.192 1.00 28.25 589 ARG B O 1
ATOM 4998 N N . PRO B 1 277 ? 94.293 -24.272 -5.223 1.00 28.65 590 PRO B N 1
ATOM 4999 C CA . PRO B 1 277 ? 94.963 -24.930 -4.093 1.00 25.62 590 PRO B CA 1
ATOM 5000 C C . PRO B 1 277 ? 95.944 -26.033 -4.495 1.00 25.01 590 PRO B C 1
ATOM 5001 O O . PRO B 1 277 ? 96.911 -26.253 -3.772 1.00 23.31 590 PRO B O 1
ATOM 5005 N N . GLU B 1 278 ? 95.708 -26.723 -5.608 1.00 27.14 591 GLU B N 1
ATOM 5006 C CA . GLU B 1 278 ? 96.644 -27.771 -6.011 1.00 24.32 591 GLU B CA 1
ATOM 5007 C C . GLU B 1 278 ? 97.922 -27.166 -6.590 1.00 27.78 591 GLU B C 1
ATOM 5008 O O . GLU B 1 278 ? 99.024 -27.610 -6.269 1.00 23.18 591 GLU B O 1
ATOM 5014 N N . GLN B 1 279 ? 97.780 -26.142 -7.427 1.00 26.06 592 GLN B N 1
ATOM 5015 C CA . GLN B 1 279 ? 98.948 -25.418 -7.912 1.00 25.59 592 GLN B CA 1
ATOM 5016 C C . GLN B 1 279 ? 99.707 -24.803 -6.748 1.00 24.52 592 GLN B C 1
ATOM 5017 O O . GLN B 1 279 ? 100.938 -24.834 -6.694 1.00 23.11 592 GLN B O 1
ATOM 5023 N N . TRP B 1 280 ? 98.951 -24.227 -5.819 1.00 21.96 593 TRP B N 1
ATOM 5024 C CA . TRP B 1 280 ? 99.526 -23.580 -4.655 1.00 24.10 593 TRP B CA 1
ATOM 5025 C C . TRP B 1 280 ? 100.414 -24.561 -3.881 1.00 21.54 593 TRP B C 1
ATOM 5026 O O . TRP B 1 280 ? 101.542 -24.237 -3.517 1.00 20.00 593 TRP B O 1
ATOM 5037 N N . MET B 1 281 ? 99.912 -25.769 -3.649 1.00 21.38 594 MET B N 1
ATOM 5038 C CA . MET B 1 281 ? 100.685 -26.766 -2.915 1.00 20.97 594 MET B CA 1
ATOM 5039 C C . MET B 1 281 ? 101.934 -27.177 -3.704 1.00 23.84 594 MET B C 1
ATOM 5040 O O . MET B 1 281 ? 103.009 -27.348 -3.125 1.00 22.70 594 MET B O 1
ATOM 5045 N N . ARG B 1 282 ? 101.795 -27.323 -5.022 1.00 22.25 595 ARG B N 1
ATOM 5046 C CA . ARG B 1 282 ? 102.933 -27.648 -5.881 1.00 24.06 595 ARG B CA 1
ATOM 5047 C C . ARG B 1 282 ? 104.034 -26.604 -5.755 1.00 27.09 595 ARG B C 1
ATOM 5048 O O . ARG B 1 282 ? 105.213 -26.942 -5.620 1.00 24.37 595 ARG B O 1
ATOM 5056 N N . GLN B 1 283 ? 103.633 -25.334 -5.807 1.00 22.28 596 GLN B N 1
ATOM 5057 C CA . GLN B 1 283 ? 104.577 -24.234 -5.698 1.00 23.14 596 GLN B CA 1
ATOM 5058 C C . GLN B 1 283 ? 105.233 -24.191 -4.323 1.00 20.47 596 GLN B C 1
ATOM 5059 O O . GLN B 1 283 ? 106.417 -23.879 -4.205 1.00 20.13 596 GLN B O 1
ATOM 5065 N N . LEU B 1 284 ? 104.468 -24.522 -3.287 1.00 18.37 597 LEU B N 1
ATOM 5066 C CA . LEU B 1 284 ? 105.000 -24.530 -1.928 1.00 19.90 597 LEU B CA 1
ATOM 5067 C C . LEU B 1 284 ? 106.074 -25.603 -1.782 1.00 18.20 597 LEU B C 1
ATOM 5068 O O . LEU B 1 284 ? 107.167 -25.328 -1.295 1.00 19.84 597 LEU B O 1
ATOM 5073 N N . VAL B 1 285 ? 105.768 -26.819 -2.224 1.00 18.91 598 VAL B N 1
ATOM 5074 C CA . VAL B 1 285 ? 106.753 -27.891 -2.178 1.00 17.32 598 VAL B CA 1
ATOM 5075 C C . VAL B 1 285 ? 107.999 -27.541 -3.002 1.00 20.39 598 VAL B C 1
ATOM 5076 O O . VAL B 1 285 ? 109.124 -27.781 -2.558 1.00 20.28 598 VAL B O 1
ATOM 5080 N N . ALA B 1 286 ? 107.805 -26.966 -4.189 1.00 20.08 599 ALA B N 1
ATOM 5081 C CA . ALA B 1 286 ? 108.938 -26.599 -5.035 1.00 22.39 599 ALA B CA 1
ATOM 5082 C C . ALA B 1 286 ? 109.855 -25.587 -4.335 1.00 25.83 599 ALA B C 1
ATOM 5083 O O . ALA B 1 286 ? 111.082 -25.679 -4.422 1.00 23.38 599 ALA B O 1
ATOM 5085 N N . ALA B 1 287 ? 109.255 -24.628 -3.638 1.00 21.72 600 ALA B N 1
ATOM 5086 C CA . ALA B 1 287 ? 110.025 -23.622 -2.920 1.00 25.58 600 ALA B CA 1
ATOM 5087 C C . ALA B 1 287 ? 110.816 -24.248 -1.767 1.00 22.49 600 ALA B C 1
ATOM 5088 O O . ALA B 1 287 ? 111.968 -23.883 -1.530 1.00 22.18 600 ALA B O 1
ATOM 5090 N N . VAL B 1 288 ? 110.199 -25.187 -1.054 1.00 17.52 601 VAL B N 1
ATOM 5091 C CA . VAL B 1 288 ? 110.893 -25.900 0.021 1.00 18.76 601 VAL B CA 1
ATOM 5092 C C . VAL B 1 288 ?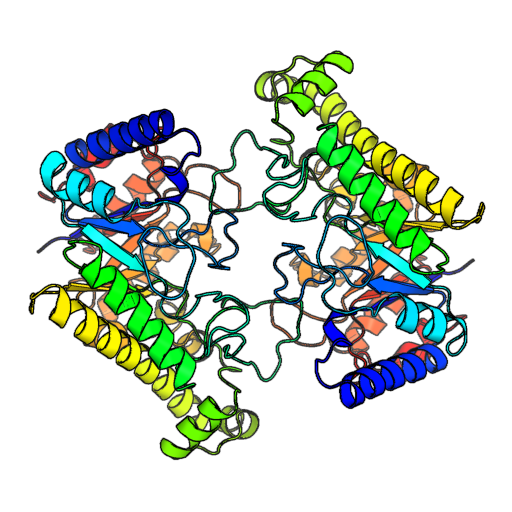 112.049 -26.724 -0.553 1.00 23.85 601 VAL B C 1
ATOM 5093 O O . VAL B 1 288 ? 113.157 -26.731 -0.013 1.00 20.60 601 VAL B O 1
ATOM 5097 N N . ALA B 1 289 ? 111.793 -27.394 -1.671 1.00 19.29 602 ALA B N 1
ATOM 5098 C CA . ALA B 1 289 ? 112.820 -28.208 -2.326 1.00 21.86 602 ALA B CA 1
ATOM 5099 C C . ALA B 1 289 ? 114.013 -27.358 -2.762 1.00 27.37 602 ALA B C 1
ATOM 5100 O O . ALA B 1 289 ? 115.159 -27.796 -2.696 1.00 26.34 602 ALA B O 1
ATOM 5102 N N . ARG B 1 290 ? 113.730 -26.139 -3.212 1.00 26.58 603 ARG B N 1
ATOM 5103 C CA . ARG B 1 290 ? 114.769 -25.222 -3.671 1.00 28.83 603 ARG B CA 1
ATOM 5104 C C . ARG B 1 290 ? 115.723 -24.872 -2.533 1.00 25.95 603 ARG B C 1
ATOM 5105 O O . ARG B 1 290 ? 116.911 -24.625 -2.759 1.00 30.82 603 ARG B O 1
ATOM 5113 N N . GLN B 1 291 ? 115.191 -24.849 -1.313 1.00 22.95 604 GLN B N 1
ATOM 5114 C CA . GLN B 1 291 ? 115.980 -24.553 -0.119 1.00 23.34 604 GLN B CA 1
ATOM 5115 C C . GLN B 1 291 ? 116.504 -25.825 0.545 1.00 26.25 604 GLN B C 1
ATOM 5116 O O . GLN B 1 291 ? 116.989 -25.781 1.678 1.00 26.03 604 GLN B O 1
ATOM 5122 N N . LYS B 1 292 ? 116.381 -26.947 -0.163 1.00 26.81 605 LYS B N 1
ATOM 5123 C CA . LYS B 1 292 ? 116.795 -28.262 0.332 1.00 28.56 605 LYS B CA 1
ATOM 5124 C C . LYS B 1 292 ? 116.156 -28.609 1.672 1.00 28.21 605 LYS B C 1
ATOM 5125 O O . LYS B 1 292 ? 116.803 -29.187 2.542 1.00 28.00 605 LYS B O 1
ATOM 5131 N N . GLY B 1 293 ? 114.878 -28.283 1.824 1.00 21.72 606 GLY B N 1
ATOM 5132 C CA . GLY B 1 293 ? 114.217 -28.422 3.109 1.00 20.40 606 GLY B CA 1
ATOM 5133 C C . GLY B 1 293 ? 113.255 -29.583 3.275 1.00 19.48 606 GLY B C 1
ATOM 5134 O O . GLY B 1 293 ? 112.604 -29.682 4.303 1.00 21.79 606 GLY B O 1
ATOM 5135 N N . LEU B 1 294 ? 113.162 -30.474 2.295 1.00 19.93 607 LEU B N 1
ATOM 5136 C CA . LEU B 1 294 ? 112.122 -31.503 2.369 1.00 21.06 607 LEU B CA 1
ATOM 5137 C C . LEU B 1 294 ? 112.353 -32.494 3.509 1.00 20.46 607 LEU B C 1
ATOM 5138 O O . LEU B 1 294 ? 111.400 -33.037 4.065 1.00 22.17 607 LEU B O 1
ATOM 5143 N N . ASP B 1 295 ? 113.610 -32.712 3.877 1.00 22.11 608 ASP B N 1
ATOM 5144 C CA . ASP B 1 295 ? 113.908 -33.685 4.924 1.00 23.76 608 ASP B CA 1
ATOM 5145 C C . ASP B 1 295 ? 113.456 -33.224 6.302 1.00 22.53 608 ASP B C 1
ATOM 5146 O O . ASP B 1 295 ? 113.139 -34.049 7.158 1.00 20.27 608 ASP B O 1
ATOM 5151 N N . ARG B 1 296 ? 113.426 -31.915 6.540 1.00 18.98 609 ARG B N 1
ATOM 5152 C CA . ARG B 1 296 ? 113.044 -31.460 7.876 1.00 21.29 609 ARG B CA 1
ATOM 5153 C C . ARG B 1 296 ? 111.858 -30.499 7.884 1.00 17.44 609 ARG B C 1
ATOM 5154 O O . ARG B 1 296 ? 111.486 -29.974 8.933 1.00 18.97 609 ARG B O 1
ATOM 5162 N N . THR B 1 297 ? 111.228 -30.308 6.731 1.00 16.68 610 THR B N 1
ATOM 5163 C CA . THR B 1 297 ? 110.001 -29.524 6.708 1.00 15.50 610 THR B CA 1
ATOM 5164 C C . THR B 1 297 ? 108.799 -30.440 6.841 1.00 16.97 610 THR B C 1
ATOM 5165 O O . THR B 1 297 ? 108.643 -31.390 6.073 1.00 20.64 610 THR B O 1
ATOM 5169 N N . ILE B 1 298 ? 107.961 -30.150 7.829 1.00 14.41 611 ILE B N 1
ATOM 5170 C CA . ILE B 1 298 ? 106.680 -30.835 7.989 1.00 13.07 611 ILE B CA 1
ATOM 5171 C C . ILE B 1 298 ? 105.571 -30.001 7.373 1.00 14.16 611 ILE B C 1
ATOM 5172 O O . ILE B 1 298 ? 105.319 -28.878 7.811 1.00 16.22 611 ILE B O 1
ATOM 5177 N N . PHE B 1 299 ? 104.922 -30.536 6.344 1.00 15.31 612 PHE B N 1
ATOM 5178 C CA . PHE B 1 299 ? 103.818 -29.818 5.722 1.00 15.14 612 PHE B CA 1
ATOM 5179 C C . PHE B 1 299 ? 102.568 -30.034 6.547 1.00 17.23 612 PHE B C 1
ATOM 5180 O O . PHE B 1 299 ? 101.915 -31.071 6.454 1.00 16.72 612 PHE B O 1
ATOM 5188 N N . GLU B 1 300 ? 102.252 -29.047 7.373 1.00 14.25 613 GLU B N 1
ATOM 5189 C CA . GLU B 1 300 ? 101.119 -29.166 8.277 1.00 15.15 613 GLU B CA 1
ATOM 5190 C C . GLU B 1 300 ? 99.850 -28.690 7.576 1.00 15.72 613 GLU B C 1
ATOM 5191 O O . GLU B 1 300 ? 99.722 -27.520 7.235 1.00 15.68 613 GLU B O 1
ATOM 5197 N N . LEU B 1 301 ? 98.927 -29.623 7.363 1.00 14.24 614 LEU B N 1
ATOM 5198 C CA . LEU B 1 301 ? 97.700 -29.370 6.606 1.00 12.07 614 LEU B CA 1
ATOM 5199 C C . LEU B 1 301 ? 96.553 -28.996 7.536 1.00 15.21 614 LEU B C 1
ATOM 5200 O O . LEU B 1 301 ? 96.613 -29.268 8.744 1.00 17.49 614 LEU B O 1
ATOM 5205 N N . GLN B 1 302 ? 95.510 -28.371 6.986 1.00 14.39 615 GLN B N 1
ATOM 5206 C CA . GLN B 1 302 ? 94.334 -28.056 7.803 1.00 14.11 615 GLN B CA 1
ATOM 5207 C C . GLN B 1 302 ? 93.224 -29.083 7.585 1.00 17.43 615 GLN B C 1
ATOM 5208 O O . GLN B 1 302 ? 92.913 -29.458 6.443 1.00 17.55 615 GLN B O 1
ATOM 5214 N N . ALA B 1 303 ? 92.651 -29.553 8.695 1.00 17.48 616 ALA B N 1
ATOM 5215 C CA . ALA B 1 303 ? 91.565 -30.519 8.653 1.00 18.88 616 ALA B CA 1
ATOM 5216 C C . ALA B 1 303 ? 90.231 -29.829 8.901 1.00 20.71 616 ALA B C 1
ATOM 5217 O O . ALA B 1 303 ? 89.167 -30.445 8.802 1.00 21.12 616 ALA B O 1
ATOM 5219 N N . ARG B 1 304 ? 90.289 -28.543 9.215 1.00 17.77 617 ARG B N 1
ATOM 5220 C CA . ARG B 1 304 ? 89.092 -27.782 9.478 1.00 19.96 617 ARG B CA 1
ATOM 5221 C C . ARG B 1 304 ? 89.155 -26.464 8.719 1.00 22.90 617 ARG B C 1
ATOM 5222 O O . ARG B 1 304 ? 90.231 -25.890 8.549 1.00 23.89 617 ARG B O 1
ATOM 5230 N N . ASP B 1 305 ? 88.005 -26.019 8.226 1.00 23.16 618 ASP B N 1
ATOM 5231 C CA . ASP B 1 305 ? 87.866 -24.699 7.625 1.00 27.61 618 ASP B CA 1
ATOM 5232 C C . ASP B 1 305 ? 87.388 -23.759 8.730 1.00 26.81 618 ASP B C 1
ATOM 5233 O O . ASP B 1 305 ? 86.202 -23.721 9.043 1.00 28.12 618 ASP B O 1
ATOM 5238 N N . TRP B 1 306 ? 88.317 -23.027 9.345 1.00 28.75 619 TRP B N 1
ATOM 5239 C CA . TRP B 1 306 ? 87.997 -22.290 10.565 1.00 30.02 619 TRP B CA 1
ATOM 5240 C C . TRP B 1 306 ? 87.114 -21.077 10.320 1.00 38.45 619 TRP B C 1
ATOM 5241 O O . TRP B 1 306 ? 86.325 -20.704 11.189 1.00 40.16 619 TRP B O 1
ATOM 5252 N N . ARG B 1 307 ? 87.249 -20.455 9.152 1.00 39.77 620 ARG B N 1
ATOM 5253 C CA . ARG B 1 307 ? 86.469 -19.257 8.861 1.00 45.51 620 ARG B CA 1
ATOM 5254 C C . ARG B 1 307 ? 84.991 -19.607 8.677 1.00 43.46 620 ARG B C 1
ATOM 5255 O O . ARG B 1 307 ? 84.115 -18.874 9.124 1.00 48.42 620 ARG B O 1
ATOM 5263 N N . VAL B 1 308 ? 84.725 -20.740 8.036 1.00 40.53 621 VAL B N 1
ATOM 5264 C CA . VAL B 1 308 ? 83.361 -21.183 7.780 1.00 41.34 621 VAL B CA 1
ATOM 5265 C C . VAL B 1 308 ? 82.856 -22.054 8.932 1.00 36.81 621 VAL B C 1
ATOM 5266 O O . VAL B 1 308 ? 81.651 -22.222 9.115 1.00 36.81 621 VAL B O 1
ATOM 5270 N N . GLY B 1 309 ? 83.782 -22.612 9.707 1.00 33.81 622 GLY B N 1
ATOM 5271 C CA . GLY B 1 309 ? 83.411 -23.383 10.878 1.00 32.78 622 GLY B CA 1
ATOM 5272 C C . GLY B 1 309 ? 82.905 -24.762 10.506 1.00 31.44 622 GLY B C 1
ATOM 5273 O O . GLY B 1 309 ? 81.902 -25.233 11.048 1.00 35.89 622 GLY B O 1
ATOM 5274 N N . LYS B 1 310 ? 83.603 -25.401 9.574 1.00 27.25 623 LYS B N 1
ATOM 5275 C CA . LYS B 1 310 ? 83.235 -26.728 9.085 1.00 30.95 623 LYS B CA 1
ATOM 5276 C C . LYS B 1 310 ? 84.464 -27.612 8.933 1.00 25.39 623 LYS B C 1
ATOM 5277 O O . LYS B 1 310 ? 85.540 -27.136 8.564 1.00 25.79 623 LYS B O 1
ATOM 5283 N N . PRO B 1 311 ? 84.306 -28.915 9.199 1.00 23.56 624 PRO B N 1
ATOM 5284 C CA . PRO B 1 311 ? 85.394 -29.838 8.863 1.00 25.76 624 PRO B CA 1
ATOM 5285 C C . PRO B 1 311 ? 85.636 -29.886 7.359 1.00 25.28 624 PRO B C 1
ATOM 5286 O O . PRO B 1 311 ? 84.702 -29.755 6.566 1.00 26.38 624 PRO B O 1
ATOM 5290 N N . ILE B 1 312 ? 86.891 -30.056 6.978 1.00 23.85 625 ILE B N 1
ATOM 5291 C CA . ILE B 1 312 ? 87.227 -30.283 5.586 1.00 25.12 625 ILE B CA 1
ATOM 5292 C C . ILE B 1 312 ? 87.080 -31.770 5.303 1.00 23.00 625 ILE B C 1
ATOM 5293 O O . ILE B 1 312 ? 87.512 -32.591 6.109 1.00 21.64 625 ILE B O 1
ATOM 5298 N N . ASP B 1 313 ? 86.431 -32.113 4.191 1.00 24.25 626 ASP B N 1
ATOM 5299 C CA . ASP B 1 313 ? 86.271 -33.516 3.782 1.00 25.60 626 ASP B CA 1
ATOM 5300 C C . ASP B 1 313 ? 87.571 -34.301 3.904 1.00 20.35 626 ASP B C 1
ATOM 5301 O O . ASP B 1 313 ? 88.602 -33.886 3.381 1.00 23.68 626 ASP B O 1
ATOM 5306 N N . THR B 1 314 ? 87.525 -35.430 4.601 1.00 23.04 627 THR B N 1
ATOM 5307 C CA . THR B 1 314 ? 88.730 -36.239 4.800 1.00 20.48 627 THR B CA 1
ATOM 5308 C C . THR B 1 314 ? 89.372 -36.618 3.464 1.00 21.14 627 THR B C 1
ATOM 5309 O O . THR B 1 314 ? 90.590 -36.707 3.360 1.00 20.70 627 THR B O 1
ATOM 5313 N N . GLU B 1 315 ? 88.556 -36.804 2.430 1.00 23.43 628 GLU B N 1
ATOM 5314 C CA . GLU B 1 315 ? 89.107 -37.153 1.124 1.00 25.14 628 GLU B CA 1
ATOM 5315 C C . GLU B 1 315 ? 89.930 -35.999 0.546 1.00 24.50 628 GLU B C 1
ATOM 5316 O O . GLU B 1 315 ? 90.896 -36.218 -0.187 1.00 23.18 628 GLU B O 1
ATOM 5322 N N . ILE B 1 316 ? 89.564 -34.767 0.886 1.00 24.01 629 ILE B N 1
ATOM 5323 C CA . ILE B 1 316 ? 90.333 -33.616 0.421 1.00 21.82 629 ILE B CA 1
ATOM 5324 C C . ILE B 1 316 ? 91.678 -33.572 1.136 1.00 20.21 629 ILE B C 1
ATOM 5325 O O . ILE B 1 316 ? 92.721 -33.318 0.524 1.00 20.06 629 ILE B O 1
ATOM 5330 N N . LEU B 1 317 ? 91.640 -33.818 2.438 1.00 17.86 630 LEU B N 1
ATOM 5331 C CA . LEU B 1 317 ? 92.848 -33.867 3.250 1.00 15.44 630 LEU B CA 1
ATOM 5332 C C . LEU B 1 317 ? 93.748 -34.992 2.744 1.00 18.16 630 LEU B C 1
ATOM 5333 O O . LEU B 1 317 ? 94.944 -34.799 2.560 1.00 17.91 630 LEU B O 1
ATOM 5338 N N . ARG B 1 318 ? 93.165 -36.161 2.496 1.00 16.62 631 ARG B N 1
ATOM 5339 C CA . ARG B 1 318 ? 93.972 -37.280 2.011 1.00 16.15 631 ARG B CA 1
ATOM 5340 C C . ARG B 1 318 ? 94.577 -36.969 0.645 1.00 19.84 631 ARG B C 1
ATOM 5341 O O . ARG B 1 318 ? 95.737 -37.314 0.377 1.00 18.78 631 ARG B O 1
ATOM 5349 N N . ARG B 1 319 ? 93.804 -36.311 -0.217 1.00 18.27 632 ARG B N 1
ATOM 5350 C CA . ARG B 1 319 ? 94.314 -35.931 -1.527 1.00 18.85 632 ARG B CA 1
ATOM 5351 C C . ARG B 1 319 ? 95.542 -35.040 -1.398 1.00 19.43 632 ARG B C 1
ATOM 5352 O O . ARG B 1 319 ? 96.487 -35.170 -2.177 1.00 18.96 632 ARG B O 1
ATOM 5360 N N . GLN B 1 320 ? 95.528 -34.130 -0.425 1.00 18.98 633 GLN B N 1
ATOM 5361 C CA . GLN B 1 320 ? 96.676 -33.257 -0.214 1.00 17.26 633 GLN B CA 1
ATOM 5362 C C . GLN B 1 320 ? 97.887 -34.060 0.236 1.00 17.33 633 GLN B C 1
ATOM 5363 O O . GLN B 1 320 ? 99.003 -33.808 -0.214 1.00 18.10 633 GLN B O 1
ATOM 5369 N N . MET B 1 321 ? 97.667 -35.027 1.121 1.00 15.09 634 MET B N 1
ATOM 5370 C CA . MET B 1 321 ? 98.757 -35.887 1.572 1.00 14.77 634 MET B CA 1
ATOM 5371 C C . MET B 1 321 ? 99.354 -36.697 0.413 1.00 19.12 634 MET B C 1
ATOM 5372 O O . MET B 1 321 ? 100.580 -36.817 0.292 1.00 17.00 634 MET B O 1
ATOM 5377 N N . VAL B 1 322 ? 98.495 -37.237 -0.448 1.00 16.45 635 VAL B N 1
ATOM 5378 C CA . VAL B 1 322 ? 98.972 -37.988 -1.602 1.00 17.31 635 VAL B CA 1
ATOM 5379 C C . VAL B 1 322 ? 99.728 -37.056 -2.556 1.00 22.24 635 VAL B C 1
ATOM 5380 O O . VAL B 1 322 ? 100.763 -37.434 -3.111 1.00 19.43 635 VAL B O 1
ATOM 5384 N N . GLN B 1 323 ? 99.231 -35.834 -2.741 1.00 19.30 636 GLN B N 1
ATOM 5385 C CA . GLN B 1 323 ? 99.942 -34.898 -3.609 1.00 18.63 636 GLN B CA 1
ATOM 5386 C C . GLN B 1 323 ? 101.345 -34.630 -3.056 1.00 16.50 636 GLN B C 1
ATOM 5387 O O . GLN B 1 323 ? 102.331 -34.647 -3.802 1.00 21.74 636 GLN B O 1
ATOM 5393 N N . LEU B 1 324 ? 101.424 -34.376 -1.750 1.00 18.71 637 LEU B N 1
ATOM 5394 C CA . LEU B 1 324 ? 102.710 -34.146 -1.086 1.00 16.53 637 LEU B CA 1
ATOM 5395 C C . LEU B 1 324 ? 103.668 -35.312 -1.327 1.00 16.84 637 LEU B C 1
ATOM 5396 O O . LEU B 1 324 ? 104.815 -35.121 -1.737 1.00 20.43 637 LEU B O 1
ATOM 5401 N N . ARG B 1 325 ? 103.181 -36.518 -1.068 1.00 16.58 638 ARG B N 1
ATOM 5402 C CA . ARG B 1 325 ? 103.976 -37.720 -1.291 1.00 18.96 638 ARG B CA 1
ATOM 5403 C C . ARG B 1 325 ? 104.473 -37.804 -2.738 1.00 19.85 638 ARG B C 1
ATOM 5404 O O . ARG B 1 325 ? 105.637 -38.151 -2.978 1.00 20.50 638 ARG B O 1
ATOM 5412 N N . SER B 1 326 ? 103.612 -37.465 -3.698 1.00 18.80 639 SER B N 1
ATOM 5413 C CA . SER B 1 326 ? 103.980 -37.590 -5.115 1.00 20.98 639 SER B CA 1
ATOM 5414 C C . SER B 1 326 ? 105.077 -36.604 -5.500 1.00 22.98 639 SER B C 1
ATOM 5415 O O . SER B 1 326 ? 105.754 -36.782 -6.519 1.00 23.54 639 SER B O 1
ATOM 5418 N N . LEU B 1 327 ? 105.232 -35.563 -4.686 1.00 22.30 640 LEU B N 1
ATOM 5419 C CA . LEU B 1 327 ? 106.206 -34.512 -4.957 1.00 26.40 640 LEU B CA 1
ATOM 5420 C C . LEU B 1 327 ? 107.462 -34.656 -4.107 1.00 27.65 640 LEU B C 1
ATOM 5421 O O . LEU B 1 327 ? 108.347 -33.802 -4.164 1.00 30.30 640 LEU B O 1
ATOM 5426 N N . GLY B 1 328 ? 107.534 -35.725 -3.318 1.00 28.51 641 GLY B N 1
ATOM 5427 C CA . GLY B 1 328 ? 108.716 -36.013 -2.526 1.00 33.14 641 GLY B CA 1
ATOM 5428 C C . GLY B 1 328 ? 108.710 -35.409 -1.134 1.00 30.42 641 GLY B C 1
ATOM 5429 O O . GLY B 1 328 ? 109.732 -35.401 -0.452 1.00 27.68 641 GLY B O 1
ATOM 5430 N N . ALA B 1 329 ? 107.562 -34.895 -0.712 1.00 24.31 642 ALA B N 1
ATOM 5431 C CA . ALA B 1 329 ? 107.443 -34.295 0.613 1.00 22.35 642 ALA B CA 1
ATOM 5432 C C . ALA B 1 329 ? 106.875 -35.304 1.585 1.00 36.14 642 ALA B C 1
ATOM 5433 O O . ALA B 1 329 ? 105.658 -35.468 1.661 1.00 37.73 642 ALA B O 1
ATOM 5435 N N . ILE B 1 330 ? 107.743 -35.973 2.340 1.00 25.69 643 ILE B N 1
ATOM 5436 C CA . ILE B 1 330 ? 107.289 -37.128 3.114 1.00 31.50 643 ILE B CA 1
ATOM 5437 C C . ILE B 1 330 ? 106.988 -36.859 4.589 1.00 27.84 643 ILE B C 1
ATOM 5438 O O . ILE B 1 330 ? 106.549 -37.767 5.302 1.00 25.40 643 ILE B O 1
ATOM 5443 N N . ASN B 1 331 ? 107.217 -35.631 5.052 1.00 19.44 644 ASN B N 1
ATOM 5444 C CA . ASN B 1 331 ? 106.839 -35.267 6.411 1.00 18.23 644 ASN B CA 1
ATOM 5445 C C . ASN B 1 331 ? 105.628 -34.359 6.363 1.00 16.50 644 ASN B C 1
ATOM 5446 O O . ASN B 1 331 ? 105.659 -33.350 5.680 1.00 17.39 644 ASN B O 1
ATOM 5451 N N . TYR B 1 332 ? 104.561 -34.717 7.065 1.00 14.71 645 TYR B N 1
ATOM 5452 C CA . TYR B 1 332 ? 103.347 -33.912 7.036 1.00 13.12 645 TYR B CA 1
ATOM 5453 C C . TYR B 1 332 ? 102.462 -34.282 8.218 1.00 14.92 645 TYR B C 1
ATOM 5454 O O . TYR B 1 332 ? 102.805 -35.145 9.024 1.00 15.59 645 TYR B O 1
ATOM 5463 N N . GLY B 1 333 ? 101.326 -33.616 8.325 1.00 15.51 646 GLY B N 1
ATOM 5464 C CA . GLY B 1 333 ? 100.399 -33.886 9.406 1.00 15.44 646 GLY B CA 1
ATOM 5465 C C . GLY B 1 333 ? 99.187 -32.990 9.275 1.00 13.68 646 GLY B C 1
ATOM 5466 O O . GLY B 1 333 ? 99.001 -32.341 8.246 1.00 13.90 646 GLY B O 1
ATOM 5467 N N . TYR B 1 334 ? 98.339 -32.956 10.296 1.00 15.54 647 TYR B N 1
ATOM 5468 C CA . TYR B 1 334 ? 97.185 -32.073 10.200 1.00 13.98 647 TYR B CA 1
ATOM 5469 C C . TYR B 1 334 ? 96.822 -31.423 11.529 1.00 13.00 647 TYR B C 1
ATOM 5470 O O . TYR B 1 334 ? 97.228 -31.872 12.600 1.00 14.31 647 TYR B O 1
ATOM 5479 N N . TYR B 1 335 ? 96.045 -30.353 11.414 1.00 15.87 648 TYR B N 1
ATOM 5480 C CA . TYR B 1 335 ? 95.505 -29.609 12.543 1.00 13.99 648 TYR B CA 1
ATOM 5481 C C . TYR B 1 335 ? 94.124 -29.141 12.113 1.00 13.66 648 TYR B C 1
ATOM 5482 O O . TYR B 1 335 ? 93.977 -28.631 11.005 1.00 14.80 648 TYR B O 1
ATOM 5491 N N . PRO B 1 336 ? 93.095 -29.299 12.969 1.00 14.42 649 PRO B N 1
ATOM 5492 C CA . PRO B 1 336 ? 93.016 -29.891 14.303 1.00 15.35 649 PRO B CA 1
ATOM 5493 C C . PRO B 1 336 ? 92.447 -31.298 14.262 1.00 16.53 649 PRO B C 1
ATOM 5494 O O . PRO B 1 336 ? 91.854 -31.702 13.254 1.00 17.46 649 PRO B O 1
ATOM 5498 N N . ASP B 1 337 ? 92.611 -32.032 15.351 1.00 16.15 650 ASP B N 1
ATOM 5499 C CA . ASP B 1 337 ? 91.911 -33.295 15.493 1.00 16.64 650 ASP B CA 1
ATOM 5500 C C . ASP B 1 337 ? 90.583 -33.090 16.216 1.00 15.10 650 ASP B C 1
ATOM 5501 O O . ASP B 1 337 ? 90.549 -32.700 17.389 1.00 17.09 650 ASP B O 1
ATOM 5506 N N . ASP B 1 338 ? 89.486 -33.359 15.511 1.00 15.62 651 ASP B N 1
ATOM 5507 C CA . ASP B 1 338 ? 88.161 -33.264 16.111 1.00 17.63 651 ASP B CA 1
ATOM 5508 C C . ASP B 1 338 ? 87.764 -34.663 16.557 1.00 20.62 651 ASP B C 1
ATOM 5509 O O . ASP B 1 338 ? 86.964 -35.337 15.899 1.00 25.33 651 ASP B O 1
ATOM 5514 N N . PHE B 1 339 ? 88.349 -35.104 17.666 1.00 18.92 652 PHE B N 1
ATOM 5515 C CA . PHE B 1 339 ? 88.192 -36.489 18.113 1.00 24.56 652 PHE B CA 1
ATOM 5516 C C . PHE B 1 339 ? 86.775 -36.834 18.565 1.00 30.43 652 PHE B C 1
ATOM 5517 O O . PHE B 1 339 ? 86.386 -38.001 18.544 1.00 39.86 652 PHE B O 1
ATOM 5525 N N . ILE B 1 340 ? 85.994 -35.838 18.969 1.00 23.95 653 ILE B N 1
ATOM 5526 C CA . ILE B 1 340 ? 84.628 -36.103 19.396 1.00 26.98 653 ILE B CA 1
ATOM 5527 C C . ILE B 1 340 ? 83.740 -36.436 18.200 1.00 37.87 653 ILE B C 1
ATOM 5528 O O . ILE B 1 340 ? 82.799 -37.222 18.306 1.00 39.19 653 ILE B O 1
ATOM 5533 N N . ALA B 1 341 ? 84.052 -35.840 17.057 1.00 31.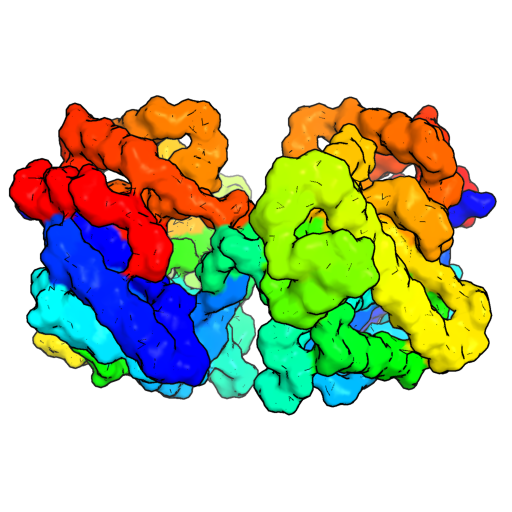45 654 ALA B N 1
ATOM 5534 C CA . ALA B 1 341 ? 83.231 -36.018 15.867 1.00 33.86 654 ALA B CA 1
ATOM 5535 C C . ALA B 1 341 ? 83.864 -36.970 14.854 1.00 32.17 654 ALA B C 1
ATOM 5536 O O . ALA B 1 341 ? 83.377 -37.077 13.727 1.00 31.17 654 ALA B O 1
ATOM 5538 N N . ASN B 1 342 ? 84.928 -37.661 15.263 1.00 30.29 655 ASN B N 1
ATOM 5539 C CA . ASN B 1 342 ? 85.724 -38.510 14.365 1.00 34.29 655 ASN B CA 1
ATOM 5540 C C . ASN B 1 342 ? 86.062 -37.766 13.083 1.00 31.60 655 ASN B C 1
ATOM 5541 O O . ASN B 1 342 ? 85.773 -38.217 11.970 1.00 31.97 655 ASN B O 1
ATOM 5546 N N . HIS B 1 343 ? 86.646 -36.593 13.234 1.00 26.47 656 HIS B N 1
ATOM 5547 C CA . HIS B 1 343 ? 87.133 -35.914 12.062 1.00 25.16 656 HIS B CA 1
ATOM 5548 C C . HIS B 1 343 ? 88.543 -35.390 12.262 1.00 26.03 656 HIS B C 1
ATOM 5549 O O . HIS B 1 343 ? 88.823 -34.708 13.243 1.00 23.40 656 HIS B O 1
ATOM 5556 N N . PRO B 1 344 ? 89.438 -35.686 11.309 1.00 21.88 657 PRO B N 1
ATOM 5557 C CA . PRO B 1 344 ? 89.179 -36.436 10.073 1.00 22.03 657 PRO B CA 1
ATOM 5558 C C . PRO B 1 344 ? 88.932 -37.926 10.313 1.00 24.29 657 PRO B C 1
ATOM 5559 O O . PRO B 1 344 ? 89.211 -38.438 11.401 1.00 24.72 657 PRO B O 1
ATOM 5563 N N . ASP B 1 345 ? 88.380 -38.590 9.300 1.00 21.55 658 ASP B N 1
ATOM 5564 C CA . ASP B 1 345 ? 88.086 -40.019 9.336 1.00 26.70 658 ASP B CA 1
ATOM 5565 C C . ASP B 1 345 ? 89.389 -40.802 9.480 1.00 29.60 658 ASP B C 1
ATOM 5566 O O . ASP B 1 345 ? 90.159 -40.915 8.526 1.00 24.80 658 ASP B O 1
ATOM 5571 N N . ALA B 1 346 ? 89.630 -41.332 10.677 1.00 30.28 659 ALA B N 1
ATOM 5572 C CA . ALA B 1 346 ? 90.859 -42.072 10.972 1.00 35.37 659 ALA B CA 1
ATOM 5573 C C . ALA B 1 346 ? 91.080 -43.260 10.045 1.00 35.61 659 ALA B C 1
ATOM 5574 O O . ALA B 1 346 ? 92.207 -43.539 9.636 1.00 37.76 659 ALA B O 1
ATOM 5576 N N . GLU B 1 347 ? 90.000 -43.961 9.720 1.00 38.53 660 GLU B N 1
ATOM 5577 C CA . GLU B 1 347 ? 90.065 -45.136 8.862 1.00 45.93 660 GLU B CA 1
ATOM 5578 C C . GLU B 1 347 ? 90.528 -44.768 7.459 1.00 42.34 660 GLU B C 1
ATOM 5579 O O . GLU B 1 347 ? 91.300 -45.493 6.836 1.00 42.99 660 GLU B O 1
ATOM 5585 N N . ALA B 1 348 ? 90.055 -43.631 6.967 1.00 31.55 661 ALA B N 1
ATOM 5586 C CA . ALA B 1 348 ? 90.393 -43.204 5.624 1.00 28.95 661 ALA B CA 1
ATOM 5587 C C . ALA B 1 348 ? 91.821 -42.670 5.552 1.00 27.14 661 ALA B C 1
ATOM 5588 O O . ALA B 1 348 ? 92.472 -42.800 4.513 1.00 29.10 661 ALA B O 1
ATOM 5590 N N . LEU B 1 349 ? 92.305 -42.091 6.654 1.00 26.55 662 LEU B N 1
ATOM 5591 C CA . LEU B 1 349 ? 93.649 -41.508 6.706 1.00 22.20 662 LEU B CA 1
ATOM 5592 C C . LEU B 1 349 ? 94.742 -42.469 7.135 1.00 22.05 662 LEU B C 1
ATOM 5593 O O . LEU B 1 349 ? 95.922 -42.158 6.989 1.00 25.19 662 LEU B O 1
ATOM 5598 N N . ARG B 1 350 ? 94.357 -43.620 7.679 1.00 25.49 663 ARG B N 1
ATOM 5599 C CA . ARG B 1 350 ? 95.324 -44.542 8.255 1.00 26.06 663 ARG B CA 1
ATOM 5600 C C . ARG B 1 350 ? 96.471 -44.887 7.299 1.00 34.18 663 ARG B C 1
ATOM 5601 O O . ARG B 1 350 ? 97.628 -44.928 7.719 1.00 30.54 663 ARG B O 1
ATOM 5609 N N . ASP B 1 351 ? 96.176 -45.117 6.020 1.00 26.32 664 ASP B N 1
ATOM 5610 C CA . ASP B 1 351 ? 97.232 -45.605 5.138 1.00 27.72 664 ASP B CA 1
ATOM 5611 C C . ASP B 1 351 ? 98.263 -44.525 4.783 1.00 25.40 664 ASP B C 1
ATOM 5612 O O . ASP B 1 351 ? 99.359 -44.846 4.326 1.00 28.23 664 ASP B O 1
ATOM 5617 N N . VAL B 1 352 ? 97.943 -43.259 5.006 1.00 22.66 665 VAL B N 1
ATOM 5618 C CA . VAL B 1 352 ? 98.939 -42.227 4.730 1.00 22.41 665 VAL B CA 1
ATOM 5619 C C . VAL B 1 352 ? 99.458 -41.556 6.007 1.00 22.39 665 VAL B C 1
ATOM 5620 O O . VAL B 1 352 ? 100.448 -40.826 5.962 1.00 22.67 665 VAL B O 1
ATOM 5624 N N . MET B 1 353 ? 98.821 -41.819 7.147 1.00 21.81 666 MET B N 1
ATOM 5625 C CA . MET B 1 353 ? 99.246 -41.174 8.393 1.00 23.03 666 MET B CA 1
ATOM 5626 C C . MET B 1 353 ? 99.947 -42.097 9.388 1.00 33.88 666 MET B C 1
ATOM 5627 O O . MET B 1 353 ? 100.692 -41.623 10.247 1.00 37.41 666 MET B O 1
ATOM 5632 N N . SER B 1 354 ? 99.704 -43.401 9.294 1.00 33.94 667 SER B N 1
ATOM 5633 C CA . SER B 1 354 ? 100.233 -44.333 10.291 1.00 37.38 667 SER B CA 1
ATOM 5634 C C . SER B 1 354 ? 101.670 -44.727 9.979 1.00 42.57 667 SER B C 1
ATOM 5635 O O . SER B 1 354 ? 102.098 -44.683 8.828 1.00 45.35 667 SER B O 1
ATOM 5638 N N . LEU B 1 355 ? 102.416 -45.102 11.014 1.00 50.06 668 LEU B N 1
ATOM 5639 C CA . LEU B 1 355 ? 103.821 -45.451 10.839 1.00 60.84 668 LEU B CA 1
ATOM 5640 C C . LEU B 1 355 ? 104.011 -46.930 10.489 1.00 72.51 668 LEU B C 1
ATOM 5641 O O . LEU B 1 355 ? 103.710 -47.808 11.300 1.00 71.46 668 LEU B O 1
ATOM 5646 N N . LYS B 1 356 ? 104.519 -47.202 9.286 1.00 78.68 669 LYS B N 1
ATOM 5647 C CA . LYS B 1 356 ? 104.912 -46.156 8.339 1.00 74.46 669 LYS B CA 1
ATOM 5648 C C . LYS B 1 356 ? 104.604 -46.534 6.888 1.00 74.42 669 LYS B C 1
ATOM 5649 O O . LYS B 1 356 ? 104.653 -47.707 6.512 1.00 76.40 669 LYS B O 1
ATOM 5651 N N . SER B 1 357 ? 104.299 -45.523 6.080 1.00 70.82 670 SER B N 1
ATOM 5652 C CA . SER B 1 357 ? 103.995 -45.712 4.667 1.00 65.46 670 SER B CA 1
ATOM 5653 C C . SER B 1 357 ? 104.900 -44.864 3.785 1.00 60.00 670 SER B C 1
ATOM 5654 O O . SER B 1 357 ? 105.292 -43.755 4.160 1.00 49.07 670 SER B O 1
#

Organism: Bordetella bronchiseptica (strain ATCC BAA-588 / NCTC 13252 / RB50) (NCBI:txid257310)